Protein AF-0000000068498333 (afdb_homodimer)

Secondary structure (DSSP, 8-state):
--THHHHHHHHHHHHHHHHHHHHHHTTSS-HHHHHHHHHHIIIIIHHHHHHHHT-S---THHHHHHHHHHHHHHHHHHHHHHHHHHHHHHH----HHHHHHHHHHHH-B-IIIIIHHHHHHHH-THHHHHHHHHTHHHHHHIIIIIHHHHTTTS-PPPP-GGGG--HHHHHHHHHHHHHHHTPPPPHHHHHHHHHHHHTHHHHHHHHHHHHHHHS--GGGGG-HHHHHHHHIIIIIHHHHHHHHHHTT---HHHHHHHHHHHTS-B-TTHHHHHHHTT--HHHHHHHHHHHHHHHHHHHHHHHHHHH-/--THHHHHHHHHHHHHHHHHHHHHHTTSS-HHHHHHHHHHIIIIIHHHHHHHHT-S---THHHHHHHHHHHHHHHHHHHHHHHHHHHHHHH----HHHHHHHHHHHH-B-IIIIIHHHHHHHH-THHHHHHHHHTHHHHHHIIIIIHHHHTTTS--PPP-GGGG--HHHHHHHHHHHHHHHTPPPPHHHHHHHHHHHHTHHHHHHHHHHHHHHHS--GGGGG-HHHHHHHHIIIIIHHHHHHHHHHTT---HHHHHHHHHHHTS-B-TTHHHHHHHTT--HHHHHHHHHHHHHHHHHHHHHHHHHHH-

Structure (mmCIF, N/CA/C/O backbone):
data_AF-0000000068498333-model_v1
#
loop_
_entity.id
_entity.type
_entity.pdbx_description
1 polymer 'Malate transporter'
#
loop_
_atom_site.group_PDB
_atom_site.id
_atom_site.type_symbol
_atom_site.label_atom_id
_atom_site.label_alt_id
_atom_site.label_comp_id
_atom_site.label_asym_id
_atom_site.label_entity_id
_atom_site.label_seq_id
_atom_site.pdbx_PDB_ins_code
_atom_site.Cartn_x
_atom_site.Cartn_y
_atom_site.Cartn_z
_atom_site.occupancy
_atom_site.B_iso_or_equiv
_atom_site.auth_seq_id
_atom_site.auth_comp_id
_atom_site.auth_asym_id
_atom_site.auth_atom_id
_atom_site.pdbx_PDB_model_num
ATOM 1 N N . MET A 1 1 ? -21.562 -17.531 -4.848 1 48.62 1 MET A N 1
ATOM 2 C CA . MET A 1 1 ? -20.391 -16.891 -5.461 1 48.62 1 MET A CA 1
ATOM 3 C C . MET A 1 1 ? -20.734 -16.344 -6.844 1 48.62 1 MET A C 1
ATOM 5 O O . MET A 1 1 ? -21.281 -17.062 -7.684 1 48.62 1 MET A O 1
ATOM 9 N N . ASN A 1 2 ? -21.172 -15.141 -6.957 1 55.28 2 ASN A N 1
ATOM 10 C CA . ASN A 1 2 ? -21.531 -14.578 -8.25 1 55.28 2 ASN A CA 1
ATOM 11 C C . ASN A 1 2 ? -20.312 -14.43 -9.164 1 55.28 2 ASN A C 1
ATOM 13 O O . ASN A 1 2 ? -19.5 -13.531 -8.977 1 55.28 2 ASN A O 1
ATOM 17 N N . PHE A 1 3 ? -20.078 -15.5 -9.961 1 58.09 3 PHE A N 1
ATOM 18 C CA . PHE A 1 3 ? -18.938 -15.656 -10.859 1 58.09 3 PHE A CA 1
ATOM 19 C C . PHE A 1 3 ? -18.922 -14.539 -11.898 1 58.09 3 PHE A C 1
ATOM 21 O O . PHE A 1 3 ? -17.875 -14.242 -12.469 1 58.09 3 PHE A O 1
ATOM 28 N N . SER A 1 4 ? -20.109 -13.859 -12.148 1 60.59 4 SER A N 1
ATOM 29 C CA . SER A 1 4 ? -20.062 -12.672 -12.992 1 60.59 4 SER A CA 1
ATOM 30 C C . SER A 1 4 ? -19.141 -11.609 -12.414 1 60.59 4 SER A C 1
ATOM 32 O O . SER A 1 4 ? -18.547 -10.828 -13.156 1 60.59 4 SER A O 1
ATOM 34 N N . ASN A 1 5 ? -18.859 -11.789 -11.203 1 77.44 5 ASN A N 1
ATOM 35 C CA . ASN A 1 5 ? -18.078 -10.781 -10.5 1 77.44 5 ASN A CA 1
ATOM 36 C C . ASN A 1 5 ? -16.578 -11.094 -10.555 1 77.44 5 ASN A C 1
ATOM 38 O O . ASN A 1 5 ? -15.75 -10.234 -10.25 1 77.44 5 ASN A O 1
ATOM 42 N N . ILE A 1 6 ? -16.391 -12.359 -11.164 1 77.62 6 ILE A N 1
ATOM 43 C CA . ILE A 1 6 ? -15 -12.766 -11.211 1 77.62 6 ILE A CA 1
ATOM 44 C C . ILE A 1 6 ? -14.273 -11.992 -12.305 1 77.62 6 ILE A C 1
ATOM 46 O O . ILE A 1 6 ? -13.133 -11.562 -12.125 1 77.62 6 ILE A O 1
ATOM 50 N N . PHE A 1 7 ? -15 -11.758 -13.359 1 81.19 7 PHE A N 1
ATOM 51 C CA . PHE A 1 7 ? -14.406 -11.031 -14.477 1 81.19 7 PHE A CA 1
ATOM 52 C C . PHE A 1 7 ? -14.055 -9.602 -14.062 1 81.19 7 PHE A C 1
ATOM 54 O O . PHE A 1 7 ? -12.961 -9.125 -14.367 1 81.19 7 PHE A O 1
ATOM 61 N N . ILE A 1 8 ? -14.922 -9.086 -13.391 1 85.06 8 ILE A N 1
ATOM 62 C CA . ILE A 1 8 ? -14.703 -7.703 -12.969 1 85.06 8 ILE A CA 1
ATOM 63 C C . ILE A 1 8 ? -13.547 -7.641 -11.977 1 85.06 8 ILE A C 1
ATOM 65 O O . ILE A 1 8 ? -12.68 -6.77 -12.078 1 85.06 8 ILE A O 1
ATOM 69 N N . GLN A 1 9 ? -13.477 -8.625 -11.078 1 87.38 9 GLN A N 1
ATOM 70 C CA . GLN A 1 9 ? -12.438 -8.633 -10.055 1 87.38 9 GLN A CA 1
ATOM 71 C C . GLN A 1 9 ? -11.055 -8.828 -10.672 1 87.38 9 GLN A C 1
ATOM 73 O O . GLN A 1 9 ? -10.094 -8.164 -10.281 1 87.38 9 GLN A O 1
ATOM 78 N N . VAL A 1 10 ? -11.023 -9.68 -11.617 1 85.75 10 VAL A N 1
ATOM 79 C CA . VAL A 1 10 ? -9.75 -9.922 -12.281 1 85.75 10 VAL A CA 1
ATOM 80 C C . VAL A 1 10 ? -9.359 -8.711 -13.133 1 85.75 10 VAL A C 1
ATOM 82 O O . VAL A 1 10 ? -8.195 -8.328 -13.172 1 85.75 10 VAL A O 1
ATOM 85 N N . ALA A 1 11 ? -10.328 -8.141 -13.766 1 87.62 11 ALA A N 1
ATOM 86 C CA . ALA A 1 11 ? -10.078 -6.93 -14.547 1 87.62 11 ALA A CA 1
ATOM 87 C C . ALA A 1 11 ? -9.516 -5.812 -13.664 1 87.62 11 ALA A C 1
ATOM 89 O O . ALA A 1 11 ? -8.609 -5.086 -14.078 1 87.62 11 ALA A O 1
ATOM 90 N N . VAL A 1 12 ? -10.062 -5.734 -12.516 1 93 12 VAL A N 1
ATOM 91 C CA . VAL A 1 12 ? -9.625 -4.738 -11.539 1 93 12 VAL A CA 1
ATOM 92 C C . VAL A 1 12 ? -8.141 -4.93 -11.234 1 93 12 VAL A C 1
ATOM 94 O O . VAL A 1 12 ? -7.367 -3.973 -11.258 1 93 12 VAL A O 1
ATOM 97 N N . LEU A 1 13 ? -7.738 -6.133 -11.016 1 93.31 13 LEU A N 1
ATOM 98 C CA . LEU A 1 13 ? -6.348 -6.434 -10.688 1 93.31 13 LEU A CA 1
ATOM 99 C C . LEU A 1 13 ? -5.434 -6.117 -11.867 1 93.31 13 LEU A C 1
ATOM 101 O O . LEU A 1 13 ? -4.332 -5.59 -11.68 1 93.31 13 LEU A O 1
ATOM 105 N N . PHE A 1 14 ? -5.926 -6.352 -13.023 1 91.94 14 PHE A N 1
ATOM 106 C CA . PHE A 1 14 ? -5.105 -6.125 -14.203 1 91.94 14 PHE A CA 1
ATOM 107 C C . PHE A 1 14 ? -4.961 -4.633 -14.484 1 91.94 14 PHE A C 1
ATOM 109 O O . PHE A 1 14 ? -3.922 -4.184 -14.977 1 91.94 14 PHE A O 1
ATOM 116 N N . ILE A 1 15 ? -5.957 -3.879 -14.195 1 95.19 15 ILE A N 1
ATOM 117 C CA . ILE A 1 15 ? -5.852 -2.428 -14.305 1 95.19 15 ILE A CA 1
ATOM 118 C C . ILE A 1 15 ? -4.746 -1.921 -13.375 1 95.19 15 ILE A C 1
ATOM 120 O O . ILE A 1 15 ? -3.967 -1.043 -13.75 1 95.19 15 ILE A O 1
ATOM 124 N N . ILE A 1 16 ? -4.637 -2.502 -12.211 1 96.75 16 ILE A N 1
ATOM 125 C CA . ILE A 1 16 ? -3.605 -2.086 -11.266 1 96.75 16 ILE A CA 1
ATOM 126 C C . ILE A 1 16 ? -2.23 -2.504 -11.781 1 96.75 16 ILE A C 1
ATOM 128 O O . ILE A 1 16 ? -1.245 -1.786 -11.594 1 96.75 16 ILE A O 1
ATOM 132 N N . ILE A 1 17 ? -2.152 -3.668 -12.477 1 93.62 17 ILE A N 1
ATOM 133 C CA . ILE A 1 17 ? -0.904 -4.07 -13.117 1 93.62 17 ILE A CA 1
ATOM 134 C C . ILE A 1 17 ? -0.496 -3.025 -14.156 1 93.62 17 ILE A C 1
ATOM 136 O O . ILE A 1 17 ? 0.675 -2.646 -14.234 1 93.62 17 ILE A O 1
ATOM 140 N N . LEU A 1 18 ? -1.463 -2.537 -14.906 1 94.81 18 LEU A N 1
ATOM 141 C CA . LEU A 1 18 ? -1.199 -1.503 -15.898 1 94.81 18 LEU A CA 1
ATOM 142 C C . LEU A 1 18 ? -0.689 -0.228 -15.234 1 94.81 18 LEU A C 1
ATOM 144 O O . LEU A 1 18 ? 0.218 0.427 -15.75 1 94.81 18 LEU A O 1
ATOM 148 N N . VAL A 1 19 ? -1.28 0.13 -14.117 1 97.19 19 VAL A N 1
ATOM 149 C CA . VAL A 1 19 ? -0.799 1.281 -13.359 1 97.19 19 VAL A CA 1
ATOM 150 C C . VAL A 1 19 ? 0.661 1.068 -12.969 1 97.19 19 VAL A C 1
ATOM 152 O O . VAL A 1 19 ? 1.488 1.972 -13.117 1 97.19 19 VAL A O 1
ATOM 155 N N . GLY A 1 20 ? 0.947 -0.152 -12.477 1 96.31 20 GLY A N 1
ATOM 156 C CA . GLY A 1 20 ? 2.324 -0.472 -12.141 1 96.31 20 GLY A CA 1
ATOM 157 C C . GLY A 1 20 ? 3.27 -0.357 -13.32 1 96.31 20 GLY A C 1
ATOM 158 O O . GLY A 1 20 ? 4.395 0.126 -13.18 1 96.31 20 GLY A O 1
ATOM 159 N N . TYR A 1 21 ? 2.775 -0.796 -14.469 1 93.38 21 TYR A N 1
ATOM 160 C CA . TYR A 1 21 ? 3.547 -0.708 -15.703 1 93.38 21 TYR A CA 1
ATOM 161 C C . TYR A 1 21 ? 3.902 0.738 -16.016 1 93.38 21 TYR A C 1
ATOM 163 O O . TYR A 1 21 ? 5.066 1.056 -16.281 1 93.38 21 TYR A O 1
ATOM 171 N N . PHE A 1 22 ? 2.984 1.624 -15.898 1 96.62 22 PHE A N 1
ATOM 172 C CA . PHE A 1 22 ? 3.199 3.021 -16.25 1 96.62 22 PHE A CA 1
ATOM 173 C C . PHE A 1 22 ? 4 3.736 -15.164 1 96.62 22 PHE A C 1
ATOM 175 O O . PHE A 1 22 ? 4.785 4.637 -15.461 1 96.62 22 PHE A O 1
ATOM 182 N N . VAL A 1 23 ? 3.787 3.377 -13.945 1 97.12 23 VAL A N 1
ATOM 183 C CA . VAL A 1 23 ? 4.578 3.916 -12.844 1 97.12 23 VAL A CA 1
ATOM 184 C C . VAL A 1 23 ? 6.059 3.652 -13.094 1 97.12 23 VAL A C 1
ATOM 186 O O . VAL A 1 23 ? 6.902 4.512 -12.828 1 97.12 23 VAL A O 1
ATOM 189 N N . ARG A 1 24 ? 6.332 2.473 -13.562 1 94.88 24 ARG A N 1
ATOM 190 C CA . ARG A 1 24 ? 7.711 2.121 -13.898 1 94.88 24 ARG A CA 1
ATOM 191 C C . ARG A 1 24 ? 8.195 2.898 -15.117 1 94.88 24 ARG A C 1
ATOM 193 O O . ARG A 1 24 ? 9.305 3.422 -15.125 1 94.88 24 ARG A O 1
ATOM 200 N N . LYS A 1 25 ? 7.414 3.012 -16.141 1 94.56 25 LYS A N 1
ATOM 201 C CA . LYS A 1 25 ? 7.773 3.689 -17.391 1 94.56 25 LYS A CA 1
ATOM 202 C C . LYS A 1 25 ? 8.031 5.176 -17.141 1 94.56 25 LYS A C 1
ATOM 204 O O . LYS A 1 25 ? 8.891 5.77 -17.797 1 94.56 25 LYS A O 1
ATOM 209 N N . PHE A 1 26 ? 7.332 5.734 -16.188 1 95.75 26 PHE A N 1
ATOM 210 C CA . PHE A 1 26 ? 7.484 7.152 -15.875 1 95.75 26 PHE A CA 1
ATOM 211 C C . PHE A 1 26 ? 8.555 7.355 -14.812 1 95.75 26 PHE A C 1
ATOM 213 O O . PHE A 1 26 ? 8.711 8.461 -14.281 1 95.75 26 PHE A O 1
ATOM 220 N N . ASN A 1 27 ? 9.195 6.328 -14.391 1 95.06 27 ASN A N 1
ATOM 221 C CA . ASN A 1 27 ? 10.344 6.324 -13.492 1 95.06 27 ASN A CA 1
ATOM 222 C C . ASN A 1 27 ? 9.945 6.703 -12.07 1 95.06 27 ASN A C 1
ATOM 224 O O . ASN A 1 27 ? 10.75 7.273 -11.328 1 95.06 27 ASN A O 1
ATOM 228 N N . LEU A 1 28 ? 8.758 6.492 -11.773 1 95.56 28 LEU A N 1
ATOM 229 C CA . LEU A 1 28 ? 8.328 6.633 -10.383 1 95.56 28 LEU A CA 1
ATOM 230 C C . LEU A 1 28 ? 8.828 5.473 -9.539 1 95.56 28 LEU A C 1
ATOM 232 O O . LEU A 1 28 ? 9.008 5.613 -8.328 1 95.56 28 LEU A O 1
ATOM 236 N N . LEU A 1 29 ? 8.992 4.355 -10.133 1 95.69 29 LEU A N 1
ATOM 237 C CA . LEU A 1 29 ? 9.695 3.207 -9.578 1 95.69 29 LEU A CA 1
ATOM 238 C C . LEU A 1 29 ? 10.859 2.795 -10.469 1 95.69 29 LEU A C 1
ATOM 240 O O . LEU A 1 29 ? 10.797 2.949 -11.688 1 95.69 29 LEU A O 1
ATOM 244 N N . ASP A 1 30 ? 11.898 2.365 -9.875 1 95.88 30 ASP A N 1
ATOM 245 C CA . ASP A 1 30 ? 13.016 1.793 -10.617 1 95.88 30 ASP A CA 1
ATOM 246 C C . ASP A 1 30 ? 13.305 0.361 -10.172 1 95.88 30 ASP A C 1
ATOM 248 O O . ASP A 1 30 ? 12.531 -0.219 -9.406 1 95.88 30 ASP A O 1
ATOM 252 N N . ASP A 1 31 ? 14.352 -0.228 -10.742 1 92.56 31 ASP A N 1
ATOM 253 C CA . ASP A 1 31 ? 14.672 -1.623 -10.453 1 92.56 31 ASP A CA 1
ATOM 254 C C . ASP A 1 31 ? 14.961 -1.826 -8.969 1 92.56 31 ASP A C 1
ATOM 256 O O . ASP A 1 31 ? 14.492 -2.795 -8.367 1 92.56 31 ASP A O 1
ATOM 260 N N . HIS A 1 32 ? 15.695 -0.919 -8.484 1 95.12 32 HIS A N 1
ATOM 261 C CA . HIS A 1 32 ? 16.078 -1.002 -7.078 1 95.12 32 HIS A CA 1
ATOM 262 C C . HIS A 1 32 ? 14.859 -0.918 -6.168 1 95.12 32 HIS A C 1
ATOM 264 O O . HIS A 1 32 ? 14.695 -1.744 -5.266 1 95.12 32 HIS A O 1
ATOM 270 N N . CYS A 1 33 ? 13.992 -0.015 -6.426 1 95.94 33 CYS A N 1
ATOM 271 C CA . CYS A 1 33 ? 12.797 0.178 -5.613 1 95.94 33 CYS A CA 1
ATOM 272 C C . CYS A 1 33 ? 11.828 -0.986 -5.777 1 95.94 33 CYS A C 1
ATOM 274 O O . CYS A 1 33 ? 11.188 -1.413 -4.816 1 95.94 33 CYS A O 1
ATOM 276 N N . THR A 1 34 ? 11.734 -1.404 -7.012 1 94.5 34 THR A N 1
ATOM 277 C CA . THR A 1 34 ? 10.867 -2.547 -7.262 1 94.5 34 THR A CA 1
ATOM 278 C C . THR A 1 34 ? 11.336 -3.768 -6.473 1 94.5 34 THR A C 1
ATOM 280 O O . THR A 1 34 ? 10.516 -4.48 -5.883 1 94.5 34 THR A O 1
ATOM 283 N N . SER A 1 35 ? 12.594 -3.977 -6.441 1 93.31 35 SER A N 1
ATOM 284 C CA . SER A 1 35 ? 13.164 -5.102 -5.707 1 93.31 35 SER A CA 1
ATOM 285 C C . SER A 1 35 ? 12.93 -4.965 -4.207 1 93.31 35 SER A C 1
ATOM 287 O O . SER A 1 35 ? 12.539 -5.926 -3.545 1 93.31 35 SER A O 1
ATOM 289 N N . LYS A 1 36 ? 13.125 -3.814 -3.688 1 95.69 36 LYS A N 1
ATOM 290 C CA . LYS A 1 36 ? 12.93 -3.582 -2.258 1 95.69 36 LYS A CA 1
ATOM 291 C C . LYS A 1 36 ? 11.461 -3.707 -1.877 1 95.69 36 LYS A C 1
ATOM 293 O O . LYS A 1 36 ? 11.133 -4.242 -0.817 1 95.69 36 LYS A O 1
ATOM 298 N N . LEU A 1 37 ? 10.633 -3.207 -2.744 1 96.38 37 LEU A N 1
ATOM 299 C CA . LEU A 1 37 ? 9.195 -3.309 -2.506 1 96.38 37 LEU A CA 1
ATOM 300 C C . LEU A 1 37 ? 8.75 -4.766 -2.52 1 96.38 37 LEU A C 1
ATOM 302 O O . LEU A 1 37 ? 7.867 -5.152 -1.747 1 96.38 37 LEU A O 1
ATOM 306 N N . SER A 1 38 ? 9.297 -5.535 -3.43 1 94.69 38 SER A N 1
ATOM 307 C CA . SER A 1 38 ? 9.008 -6.965 -3.482 1 94.69 38 SER A CA 1
ATOM 308 C C . SER A 1 38 ? 9.406 -7.66 -2.186 1 94.69 38 SER A C 1
ATOM 310 O O . SER A 1 38 ? 8.625 -8.438 -1.626 1 94.69 38 SER A O 1
ATOM 312 N N . THR A 1 39 ? 10.57 -7.324 -1.737 1 95.25 39 THR A N 1
ATOM 313 C CA . THR A 1 39 ? 11.062 -7.906 -0.494 1 95.25 39 THR A CA 1
ATOM 314 C C . THR A 1 39 ? 10.18 -7.492 0.682 1 95.25 39 THR A C 1
ATOM 316 O O . THR A 1 39 ? 9.836 -8.32 1.527 1 95.25 39 THR A O 1
ATOM 319 N N . LEU A 1 40 ? 9.828 -6.262 0.704 1 97.12 40 LEU A N 1
ATOM 320 C CA . LEU A 1 40 ? 8.969 -5.746 1.767 1 97.12 40 LEU A CA 1
ATOM 321 C C . LEU A 1 40 ? 7.609 -6.434 1.751 1 97.12 40 LEU A C 1
ATOM 323 O O . LEU A 1 40 ? 7.078 -6.789 2.805 1 97.12 40 LEU A O 1
ATOM 327 N N . THR A 1 41 ? 7.051 -6.605 0.591 1 97.31 41 THR A N 1
ATOM 328 C CA . THR A 1 41 ? 5.758 -7.266 0.438 1 97.31 41 THR A CA 1
ATOM 329 C C . THR A 1 41 ? 5.816 -8.703 0.949 1 97.31 41 THR A C 1
ATOM 331 O O . THR A 1 41 ? 4.941 -9.141 1.695 1 97.31 41 THR A O 1
ATOM 334 N N . MET A 1 42 ? 6.902 -9.398 0.676 1 94.69 42 MET A N 1
ATOM 335 C CA . MET A 1 42 ? 7.027 -10.812 1.014 1 94.69 42 MET A CA 1
ATOM 336 C C . MET A 1 42 ? 7.387 -10.992 2.484 1 94.69 42 MET A C 1
ATOM 338 O O . MET A 1 42 ? 7.117 -12.039 3.07 1 94.69 42 MET A O 1
ATOM 342 N N . THR A 1 43 ? 7.961 -9.945 3.092 1 96.5 43 THR A N 1
ATOM 343 C CA . THR A 1 43 ? 8.484 -10.133 4.441 1 96.5 43 THR A CA 1
ATOM 344 C C . THR A 1 43 ? 7.578 -9.461 5.469 1 96.5 43 THR A C 1
ATOM 346 O O . THR A 1 43 ? 7.586 -9.828 6.645 1 96.5 43 THR A O 1
ATOM 349 N N . VAL A 1 44 ? 6.77 -8.516 5.004 1 97.94 44 VAL A N 1
ATOM 350 C CA . VAL A 1 44 ? 5.977 -7.777 5.98 1 97.94 44 VAL A CA 1
ATOM 351 C C . VAL A 1 44 ? 4.5 -7.848 5.605 1 97.94 44 VAL A C 1
ATOM 353 O O . VAL A 1 44 ? 3.67 -8.297 6.402 1 97.94 44 VAL A O 1
ATOM 356 N N . PHE A 1 45 ? 4.145 -7.449 4.363 1 98.25 45 PHE A N 1
ATOM 357 C CA . PHE A 1 45 ? 2.744 -7.273 3.996 1 98.25 45 PHE A CA 1
ATOM 358 C C . PHE A 1 45 ? 2.041 -8.625 3.889 1 98.25 45 PHE A C 1
ATOM 360 O O . PHE A 1 45 ? 0.996 -8.836 4.508 1 98.25 45 PHE A O 1
ATOM 367 N N . LEU A 1 46 ? 2.619 -9.531 3.172 1 97.38 46 LEU A N 1
ATOM 368 C CA . LEU A 1 46 ? 2 -10.836 2.963 1 97.38 46 LEU A CA 1
ATOM 369 C C . LEU A 1 46 ? 1.885 -11.602 4.277 1 97.38 46 LEU A C 1
ATOM 371 O O . LEU A 1 46 ? 0.82 -12.133 4.602 1 97.38 46 LEU A O 1
ATOM 375 N N . PRO A 1 47 ? 2.951 -11.664 5.062 1 97.56 47 PRO A N 1
ATOM 376 C CA . PRO A 1 47 ? 2.814 -12.305 6.371 1 97.56 47 PRO A CA 1
ATOM 377 C C . PRO A 1 47 ? 1.713 -11.688 7.227 1 97.56 47 PRO A C 1
ATOM 379 O O . PRO A 1 47 ? 0.973 -12.406 7.902 1 97.56 47 PRO A O 1
ATOM 382 N N . SER A 1 48 ? 1.615 -10.359 7.199 1 98.19 48 SER A N 1
ATOM 383 C CA . SER A 1 48 ? 0.556 -9.68 7.938 1 98.19 48 SER A CA 1
ATOM 384 C C . SER A 1 48 ? -0.823 -10.102 7.445 1 98.19 48 SER A C 1
ATOM 386 O O . SER A 1 48 ? -1.736 -10.32 8.242 1 98.19 48 SER A O 1
ATOM 388 N N . MET A 1 49 ? -0.976 -10.227 6.156 1 97.56 49 MET A N 1
ATOM 389 C CA . MET A 1 49 ? -2.232 -10.664 5.559 1 97.56 49 MET A CA 1
ATOM 390 C C . MET A 1 49 ? -2.592 -12.07 6.027 1 97.56 49 MET A C 1
ATOM 392 O O . MET A 1 49 ? -3.738 -12.336 6.398 1 97.56 49 MET A O 1
ATOM 396 N N . ILE A 1 50 ? -1.598 -12.938 6.027 1 96.94 50 ILE A N 1
ATOM 397 C CA . ILE A 1 50 ? -1.803 -14.336 6.391 1 96.94 50 ILE A CA 1
ATOM 398 C C . ILE A 1 50 ? -2.227 -14.43 7.855 1 96.94 50 ILE A C 1
ATOM 400 O O . ILE A 1 50 ? -3.248 -15.039 8.172 1 96.94 50 ILE A O 1
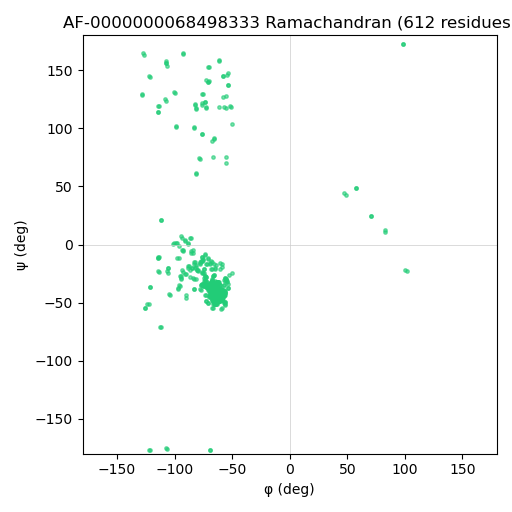ATOM 404 N N . ILE A 1 51 ? -1.501 -13.75 8.734 1 97.38 51 ILE A N 1
ATOM 405 C CA . ILE A 1 51 ? -1.793 -13.828 10.164 1 97.38 51 ILE A CA 1
ATOM 406 C C . ILE A 1 51 ? -3.176 -13.242 10.438 1 97.38 51 ILE A C 1
ATOM 408 O O . ILE A 1 51 ? -3.975 -13.828 11.172 1 97.38 51 ILE A O 1
ATOM 412 N N . SER A 1 52 ? -3.463 -12.117 9.844 1 96.44 52 SER A N 1
ATOM 413 C CA . SER A 1 52 ? -4.75 -11.477 10.078 1 96.44 52 SER A CA 1
ATOM 414 C C . SER A 1 52 ? -5.902 -12.336 9.562 1 96.44 52 SER A C 1
ATOM 416 O O . SER A 1 52 ? -6.98 -12.359 10.156 1 96.44 52 SER A O 1
ATOM 418 N N . SER A 1 53 ? -5.734 -13.047 8.469 1 95.12 53 SER A N 1
ATOM 419 C CA . SER A 1 53 ? -6.781 -13.875 7.879 1 95.12 53 SER A CA 1
ATOM 420 C C . SER A 1 53 ? -7.09 -15.086 8.758 1 95.12 53 SER A C 1
ATOM 422 O O . SER A 1 53 ? -8.125 -15.734 8.586 1 95.12 53 SER A O 1
ATOM 424 N N . MET A 1 54 ? -6.199 -15.398 9.672 1 94.56 54 MET A N 1
ATOM 425 C CA . MET A 1 54 ? -6.355 -16.594 10.492 1 94.56 54 MET A CA 1
ATOM 426 C C . MET A 1 54 ? -6.957 -16.25 11.852 1 94.56 54 MET A C 1
ATOM 428 O O . MET A 1 54 ? -7.074 -17.125 12.719 1 94.56 54 MET A O 1
ATOM 432 N N . GLN A 1 55 ? -7.262 -14.891 12.016 1 94.25 55 GLN A N 1
ATOM 433 C CA . GLN A 1 55 ? -7.949 -14.438 13.219 1 94.25 55 GLN A CA 1
ATOM 434 C C . GLN A 1 55 ? -9.453 -14.672 13.117 1 94.25 55 GLN A C 1
ATOM 436 O O . GLN A 1 55 ? -10.234 -13.711 13.117 1 94.25 55 GLN A O 1
ATOM 441 N N . ILE A 1 56 ? -9.891 -15.898 12.969 1 91.25 56 ILE A N 1
ATOM 442 C CA . ILE A 1 56 ? -11.281 -16.297 12.867 1 91.25 56 ILE A CA 1
ATOM 443 C C . ILE A 1 56 ? -11.586 -17.375 13.906 1 91.25 56 ILE A C 1
ATOM 445 O O . ILE A 1 56 ? -10.672 -17.938 14.508 1 91.25 56 ILE A O 1
ATOM 449 N N . ASN A 1 57 ? -12.859 -17.594 14.164 1 89.5 57 ASN A N 1
ATOM 450 C CA . ASN A 1 57 ? -13.258 -18.594 15.156 1 89.5 57 ASN A CA 1
ATOM 451 C C . ASN A 1 57 ? -12.992 -20.016 14.672 1 89.5 57 ASN A C 1
ATOM 453 O O . ASN A 1 57 ? -13.203 -20.312 13.492 1 89.5 57 ASN A O 1
ATOM 457 N N . PHE A 1 58 ? -12.555 -20.812 15.594 1 86.88 58 PHE A N 1
ATOM 458 C CA . PHE A 1 58 ? -12.266 -22.203 15.289 1 86.88 58 PHE A CA 1
ATOM 459 C C . PHE A 1 58 ? -13.555 -23 15.148 1 86.88 58 PHE A C 1
ATOM 461 O O . PHE A 1 58 ? -14.492 -22.828 15.93 1 86.88 58 PHE A O 1
ATOM 468 N N . ASP A 1 59 ? -13.586 -23.672 14.094 1 86.25 59 ASP A N 1
ATOM 469 C CA . ASP A 1 59 ? -14.648 -24.641 13.828 1 86.25 59 ASP A CA 1
ATOM 470 C C . ASP A 1 59 ? -14.07 -26 13.445 1 86.25 59 ASP A C 1
ATOM 472 O O . ASP A 1 59 ? -13.188 -26.078 12.586 1 86.25 59 ASP A O 1
ATOM 476 N N . SER A 1 60 ? -14.547 -27.047 14.125 1 85.31 60 SER A N 1
ATOM 477 C CA . SER A 1 60 ? -14.031 -28.391 13.922 1 85.31 60 SER A CA 1
ATOM 478 C C . SER A 1 60 ? -14.125 -28.812 12.461 1 85.31 60 SER A C 1
ATOM 480 O O . SER A 1 60 ? -13.312 -29.594 11.977 1 85.31 60 SER A O 1
ATOM 482 N N . LYS A 1 61 ? -15.078 -28.297 11.758 1 86.94 61 LYS A N 1
ATOM 483 C CA . LYS A 1 61 ? -15.242 -28.609 10.344 1 86.94 61 LYS A CA 1
ATOM 484 C C . LYS A 1 61 ? -14.062 -28.078 9.531 1 86.94 61 LYS A C 1
ATOM 486 O O . LYS A 1 61 ? -13.805 -28.562 8.422 1 86.94 61 LYS A O 1
ATOM 491 N N . MET A 1 62 ? -13.359 -27.188 10.148 1 88.88 62 MET A N 1
ATOM 492 C CA . MET A 1 62 ? -12.234 -26.562 9.453 1 88.88 62 MET A CA 1
ATOM 493 C C . MET A 1 62 ? -11.047 -27.516 9.391 1 88.88 62 MET A C 1
ATOM 495 O O . MET A 1 62 ? -10.219 -27.422 8.477 1 88.88 62 MET A O 1
ATOM 499 N N . ILE A 1 63 ? -10.984 -28.438 10.297 1 88.62 63 ILE A N 1
ATOM 500 C CA . ILE A 1 63 ? -9.875 -29.391 10.32 1 88.62 63 ILE A CA 1
ATOM 501 C C . ILE A 1 63 ? -9.922 -30.266 9.07 1 88.62 63 ILE A C 1
ATOM 503 O O . ILE A 1 63 ? -8.906 -30.484 8.414 1 88.62 63 ILE A O 1
ATOM 507 N N . GLN A 1 64 ? -11.078 -30.719 8.758 1 89.94 64 GLN A N 1
ATOM 508 C CA . GLN A 1 64 ? -11.25 -31.531 7.555 1 89.94 64 GLN A CA 1
ATOM 509 C C . GLN A 1 64 ? -10.891 -30.734 6.301 1 89.94 64 GLN A C 1
ATOM 511 O O . GLN A 1 64 ? -10.289 -31.281 5.371 1 89.94 64 GLN A O 1
ATOM 516 N N . LYS A 1 65 ? -11.25 -29.531 6.297 1 91.06 65 LYS A N 1
ATOM 517 C CA . LYS A 1 65 ? -10.945 -28.672 5.152 1 91.06 65 LYS A CA 1
ATOM 518 C C . LYS A 1 65 ? -9.445 -28.453 5.016 1 91.06 65 LYS A C 1
ATOM 520 O O . LYS A 1 65 ? -8.906 -28.469 3.906 1 91.06 65 LYS A O 1
ATOM 525 N N . ILE A 1 66 ? -8.812 -28.344 6.133 1 91.19 66 ILE A N 1
ATOM 526 C CA . ILE A 1 66 ? -7.371 -28.109 6.164 1 91.19 66 ILE A CA 1
ATOM 527 C C . ILE A 1 66 ? -6.637 -29.328 5.625 1 91.19 66 ILE A C 1
ATOM 529 O O . ILE A 1 66 ? -5.758 -29.203 4.77 1 91.19 66 ILE A O 1
ATOM 533 N N . LEU A 1 67 ? -7.043 -30.453 6.078 1 90.81 67 LEU A N 1
ATOM 534 C CA . LEU A 1 67 ? -6.418 -31.688 5.637 1 90.81 67 LEU A CA 1
ATOM 535 C C . LEU A 1 67 ? -6.676 -31.922 4.152 1 90.81 67 LEU A C 1
ATOM 537 O O . LEU A 1 67 ? -5.777 -32.344 3.422 1 90.81 67 LEU A O 1
ATOM 541 N N . LEU A 1 68 ? -7.867 -31.625 3.768 1 92 68 LEU A N 1
ATOM 542 C CA . LEU A 1 68 ? -8.227 -31.766 2.361 1 92 68 LEU A CA 1
ATOM 543 C C . LEU A 1 68 ? -7.387 -30.844 1.488 1 92 68 LEU A C 1
ATOM 545 O O . LEU A 1 68 ? -6.949 -31.234 0.405 1 92 68 LEU A O 1
ATOM 549 N N . LEU A 1 69 ? -7.168 -29.688 1.967 1 93.12 69 LEU A N 1
ATOM 550 C CA . LEU A 1 69 ? -6.406 -28.719 1.2 1 93.12 69 LEU A CA 1
ATOM 551 C C . LEU A 1 69 ? -4.941 -29.125 1.095 1 93.12 69 LEU A C 1
ATOM 553 O O . LEU A 1 69 ? -4.316 -28.953 0.043 1 93.12 69 LEU A O 1
ATOM 557 N N . LEU A 1 70 ? -4.418 -29.641 2.152 1 93.38 70 LEU A N 1
ATOM 558 C CA . LEU A 1 70 ? -3.043 -30.125 2.115 1 93.38 70 LEU A CA 1
ATOM 559 C C . LEU A 1 70 ? -2.896 -31.266 1.121 1 93.38 70 LEU A C 1
ATOM 561 O O . LEU A 1 70 ? -1.94 -31.312 0.345 1 93.38 70 LEU A O 1
ATOM 565 N N . PHE A 1 71 ? -3.854 -32.094 1.155 1 93.12 71 PHE A N 1
ATOM 566 C CA . PHE A 1 71 ? -3.854 -33.219 0.238 1 93.12 71 PHE A CA 1
ATOM 567 C C . PHE A 1 71 ? -3.98 -32.75 -1.206 1 93.12 71 PHE A C 1
ATOM 569 O O . PHE A 1 71 ? -3.271 -33.219 -2.088 1 93.12 71 PHE A O 1
ATOM 576 N N . THR A 1 72 ? -4.855 -31.828 -1.441 1 94.56 72 THR A N 1
ATOM 577 C CA . THR A 1 72 ? -5.062 -31.312 -2.789 1 94.56 72 THR A CA 1
ATOM 578 C C . THR A 1 72 ? -3.826 -30.562 -3.277 1 94.56 72 THR A C 1
ATOM 580 O O . THR A 1 72 ? -3.52 -30.578 -4.473 1 94.56 72 THR A O 1
ATOM 583 N N . SER A 1 73 ? -3.178 -29.875 -2.371 1 96.12 73 SER A N 1
ATOM 584 C CA . SER A 1 73 ? -1.933 -29.203 -2.725 1 96.12 73 SER A CA 1
ATOM 585 C C . SER A 1 73 ? -0.887 -30.203 -3.221 1 96.12 73 SER A C 1
ATOM 587 O O . SER A 1 73 ? -0.231 -29.953 -4.238 1 96.12 73 SER A O 1
ATOM 589 N N . LEU A 1 74 ? -0.778 -31.328 -2.572 1 95.44 74 LEU A N 1
ATOM 590 C CA . LEU A 1 74 ? 0.164 -32.375 -2.971 1 95.44 74 LEU A CA 1
ATOM 591 C C . LEU A 1 74 ? -0.202 -32.938 -4.336 1 95.44 74 LEU A C 1
ATOM 593 O O . LEU A 1 74 ? 0.675 -33.156 -5.172 1 95.44 74 LEU A O 1
ATOM 597 N N . ILE A 1 75 ? -1.432 -33.094 -4.523 1 94.69 75 ILE A N 1
ATOM 598 C CA . ILE A 1 75 ? -1.899 -33.625 -5.805 1 94.69 75 ILE A CA 1
ATOM 599 C C . ILE A 1 75 ? -1.546 -32.656 -6.922 1 94.69 75 ILE A C 1
ATOM 601 O O . ILE A 1 75 ? -1.064 -33.062 -7.98 1 94.69 75 ILE A O 1
ATOM 605 N N . MET A 1 76 ? -1.802 -31.422 -6.707 1 95.12 76 MET A N 1
ATOM 606 C CA . MET A 1 76 ? -1.505 -30.406 -7.711 1 95.12 76 MET A CA 1
ATOM 607 C C . MET A 1 76 ? -0.02 -30.391 -8.055 1 95.12 76 MET A C 1
ATOM 609 O O . MET A 1 76 ? 0.348 -30.312 -9.227 1 95.12 76 MET A O 1
ATOM 613 N N . TYR A 1 77 ? 0.827 -30.484 -7.055 1 96.38 77 TYR A N 1
ATOM 614 C CA . TYR A 1 77 ? 2.264 -30.469 -7.305 1 96.38 77 TYR A CA 1
ATOM 615 C C . TYR A 1 77 ? 2.703 -31.75 -8.023 1 96.38 77 TYR A C 1
ATOM 617 O O . TYR A 1 77 ? 3.549 -31.703 -8.922 1 96.38 77 TYR A O 1
ATOM 625 N N . ILE A 1 78 ? 2.107 -32.844 -7.637 1 96.31 78 ILE A N 1
ATOM 626 C CA . ILE A 1 78 ? 2.441 -34.094 -8.297 1 96.31 78 ILE A CA 1
ATOM 627 C C . ILE A 1 78 ? 2.074 -34.031 -9.781 1 96.31 78 ILE A C 1
ATOM 629 O O . ILE A 1 78 ? 2.879 -34.375 -10.648 1 96.31 78 ILE A O 1
ATOM 633 N N . VAL A 1 79 ? 0.904 -33.531 -10.055 1 96.75 79 VAL A N 1
ATOM 634 C CA . VAL A 1 79 ? 0.45 -33.375 -11.43 1 96.75 79 VAL A CA 1
ATOM 635 C C . VAL A 1 79 ? 1.392 -32.438 -12.18 1 96.75 79 VAL A C 1
ATOM 637 O O . VAL A 1 79 ? 1.802 -32.719 -13.305 1 96.75 79 VAL A O 1
ATOM 640 N N . SER A 1 80 ? 1.733 -31.312 -11.594 1 97.62 80 SER A N 1
ATOM 641 C CA . SER A 1 80 ? 2.613 -30.328 -12.203 1 97.62 80 SER A CA 1
ATOM 642 C C . SER A 1 80 ? 3.996 -30.906 -12.477 1 97.62 80 SER A C 1
ATOM 644 O O . SER A 1 80 ? 4.598 -30.625 -13.516 1 97.62 80 SER A O 1
ATOM 646 N N . ILE A 1 81 ? 4.496 -31.703 -11.531 1 97.19 81 ILE A N 1
ATOM 647 C CA . ILE A 1 81 ? 5.812 -32.312 -11.656 1 97.19 81 ILE A CA 1
ATOM 648 C C . ILE A 1 81 ? 5.805 -33.312 -12.805 1 97.19 81 ILE A C 1
ATOM 650 O O . ILE A 1 81 ? 6.727 -33.344 -13.625 1 97.19 81 ILE A O 1
ATOM 654 N N . ILE A 1 82 ? 4.758 -34.094 -12.859 1 97.5 82 ILE A N 1
ATOM 655 C CA . ILE A 1 82 ? 4.645 -35.094 -13.93 1 97.5 82 ILE A CA 1
ATOM 656 C C . ILE A 1 82 ? 4.633 -34.375 -15.281 1 97.5 82 ILE A C 1
ATOM 658 O O . ILE A 1 82 ? 5.383 -34.75 -16.188 1 97.5 82 ILE A O 1
ATOM 662 N N . ILE A 1 83 ? 3.869 -33.344 -15.406 1 97.38 83 ILE A N 1
ATOM 663 C CA . ILE A 1 83 ? 3.771 -32.594 -16.656 1 97.38 83 ILE A CA 1
ATOM 664 C C . ILE A 1 83 ? 5.113 -31.953 -16.969 1 97.38 83 ILE A C 1
ATOM 666 O O . ILE A 1 83 ? 5.547 -31.938 -18.125 1 97.38 83 ILE A O 1
ATOM 670 N N . ALA A 1 84 ? 5.727 -31.406 -15.961 1 97.06 84 ALA A N 1
ATOM 671 C CA . ALA A 1 84 ? 7.023 -30.766 -16.141 1 97.06 84 ALA A CA 1
ATOM 672 C C . ALA A 1 84 ? 8.047 -31.734 -16.719 1 97.06 84 ALA A C 1
ATOM 674 O O . ALA A 1 84 ? 8.797 -31.391 -17.641 1 97.06 84 ALA A O 1
ATOM 675 N N . PHE A 1 85 ? 8.086 -32.906 -16.234 1 95.38 85 PHE A N 1
ATOM 676 C CA . PHE A 1 85 ? 9.078 -33.906 -16.688 1 95.38 85 PHE A CA 1
ATOM 677 C C . PHE A 1 85 ? 8.719 -34.438 -18.062 1 95.38 85 PHE A C 1
ATOM 679 O O . PHE A 1 85 ? 9.602 -34.844 -18.828 1 95.38 85 PHE A O 1
ATOM 686 N N . LEU A 1 86 ? 7.457 -34.375 -18.406 1 95.88 86 LEU A N 1
ATOM 687 C CA . LEU A 1 86 ? 7.031 -34.812 -19.734 1 95.88 86 LEU A CA 1
ATOM 688 C C . LEU A 1 86 ? 7.41 -33.781 -20.797 1 95.88 86 LEU A C 1
ATOM 690 O O . LEU A 1 86 ? 7.41 -34.062 -21.984 1 95.88 86 LEU A O 1
ATOM 694 N N . LEU A 1 87 ? 7.793 -32.562 -20.344 1 95.56 87 LEU A N 1
ATOM 695 C CA . LEU A 1 87 ? 8.117 -31.484 -21.25 1 95.56 87 LEU A CA 1
ATOM 696 C C . LEU A 1 87 ? 9.328 -31.844 -22.125 1 95.56 87 LEU A C 1
ATOM 698 O O . LEU A 1 87 ? 9.469 -31.328 -23.234 1 95.56 87 LEU A O 1
ATOM 702 N N . LYS A 1 88 ? 10.234 -32.625 -21.562 1 92.75 88 LYS A N 1
ATOM 703 C CA . LYS A 1 88 ? 11.422 -33.031 -22.312 1 92.75 88 LYS A CA 1
ATOM 704 C C . LYS A 1 88 ? 11.039 -33.656 -23.641 1 92.75 88 LYS A C 1
ATOM 706 O O . LYS A 1 88 ? 11.719 -33.469 -24.656 1 92.75 88 LYS A O 1
ATOM 711 N N . TYR A 1 89 ? 9.914 -34.344 -23.609 1 93.62 89 TYR A N 1
ATOM 712 C CA . TYR A 1 89 ? 9.477 -35.062 -24.797 1 93.62 89 TYR A CA 1
ATOM 713 C C . TYR A 1 89 ? 8.664 -34.125 -25.719 1 93.62 89 TYR A C 1
ATOM 715 O O . TYR A 1 89 ? 8.586 -34.375 -26.922 1 93.62 89 TYR A O 1
ATOM 723 N N . ILE A 1 90 ? 8.125 -33.094 -25.188 1 92.94 90 ILE A N 1
ATOM 724 C CA . ILE A 1 90 ? 7.238 -32.219 -25.938 1 92.94 90 ILE A CA 1
ATOM 725 C C . ILE A 1 90 ? 8.055 -31.094 -26.609 1 92.94 90 ILE A C 1
ATOM 727 O O . ILE A 1 90 ? 7.836 -30.781 -27.781 1 92.94 90 ILE A O 1
ATOM 731 N N . LEU A 1 91 ? 8.969 -30.547 -25.859 1 92.94 91 LEU A N 1
ATOM 732 C CA . LEU A 1 91 ? 9.695 -29.375 -26.328 1 92.94 91 LEU A CA 1
ATOM 733 C C . LEU A 1 91 ? 10.938 -29.781 -27.125 1 92.94 91 LEU A C 1
ATOM 735 O O . LEU A 1 91 ? 11.469 -28.984 -27.906 1 92.94 91 LEU A O 1
ATOM 739 N N . LYS A 1 92 ? 11.438 -30.969 -27.031 1 88.19 92 LYS A N 1
ATOM 740 C CA . LYS A 1 92 ? 12.688 -31.406 -27.641 1 88.19 92 LYS A CA 1
ATOM 741 C C . LYS A 1 92 ? 13.812 -30.406 -27.391 1 88.19 92 LYS A C 1
ATOM 743 O O . LYS A 1 92 ? 14.508 -29.984 -28.312 1 88.19 92 LYS A O 1
ATOM 748 N N . CYS A 1 93 ? 13.883 -29.953 -26.156 1 85.12 93 CYS A N 1
ATOM 749 C CA . CYS A 1 93 ? 14.883 -28.969 -25.734 1 85.12 93 CYS A CA 1
ATOM 750 C C . CYS A 1 93 ? 16.203 -29.656 -25.422 1 85.12 93 CYS A C 1
ATOM 752 O O . CYS A 1 93 ? 16.266 -30.531 -24.562 1 85.12 93 CYS A O 1
ATOM 754 N N . ASN A 1 94 ? 17.234 -29.234 -26.141 1 84.38 94 ASN A N 1
ATOM 755 C CA . ASN A 1 94 ? 18.547 -29.875 -25.984 1 84.38 94 ASN A CA 1
ATOM 756 C C . ASN A 1 94 ? 19.328 -29.234 -24.844 1 84.38 94 ASN A C 1
ATOM 758 O O . ASN A 1 94 ? 20.172 -29.906 -24.219 1 84.38 94 ASN A O 1
ATOM 762 N N . ASP A 1 95 ? 19.047 -28 -24.594 1 90.62 95 ASP A N 1
ATOM 763 C CA . ASP A 1 95 ? 19.766 -27.328 -23.516 1 90.62 95 ASP A CA 1
ATOM 764 C C . ASP A 1 95 ? 19.156 -27.656 -22.156 1 90.62 95 ASP A C 1
ATOM 766 O O . ASP A 1 95 ? 18.016 -27.312 -21.891 1 90.62 95 ASP A O 1
ATOM 770 N N . LYS A 1 96 ? 19.922 -28.297 -21.312 1 91.69 96 LYS A N 1
ATOM 771 C CA . LYS A 1 96 ? 19.453 -28.766 -20 1 91.69 96 LYS A CA 1
ATOM 772 C C . LYS A 1 96 ? 19.047 -27.594 -19.109 1 91.69 96 LYS A C 1
ATOM 774 O O . LYS A 1 96 ? 18.094 -27.703 -18.344 1 91.69 96 LYS A O 1
ATOM 779 N N . LYS A 1 97 ? 19.75 -26.516 -19.219 1 92.62 97 LYS A N 1
ATOM 780 C CA . LYS A 1 97 ? 19.438 -25.344 -18.391 1 92.62 97 LYS A CA 1
ATOM 781 C C . LYS A 1 97 ? 18.094 -24.734 -18.797 1 92.62 97 LYS A C 1
ATOM 783 O O . LYS A 1 97 ? 17.266 -24.406 -17.938 1 92.62 97 LYS A O 1
ATOM 788 N N . ASP A 1 98 ? 17.906 -24.656 -20.047 1 94.56 98 ASP A N 1
ATOM 789 C CA . ASP A 1 98 ? 16.641 -24.125 -20.531 1 94.56 98 ASP A CA 1
ATOM 790 C C . ASP A 1 98 ? 15.477 -25.031 -20.188 1 94.56 98 ASP A C 1
ATOM 792 O O . ASP A 1 98 ? 14.414 -24.562 -19.781 1 94.56 98 ASP A O 1
ATOM 796 N N . LEU A 1 99 ? 15.727 -26.328 -20.359 1 95.44 99 LEU A N 1
ATOM 797 C CA . LEU A 1 99 ? 14.695 -27.281 -20 1 95.44 99 LEU A CA 1
ATOM 798 C C . LEU A 1 99 ? 14.328 -27.156 -18.516 1 95.44 99 LEU A C 1
ATOM 800 O O . LEU A 1 99 ? 13.148 -27.234 -18.156 1 95.44 99 LEU A O 1
ATOM 804 N N . GLY A 1 100 ? 15.312 -26.969 -17.672 1 95.56 100 GLY A N 1
ATOM 805 C CA . GLY A 1 100 ? 15.078 -26.781 -16.234 1 95.56 100 GLY A CA 1
ATOM 806 C C . GLY A 1 100 ? 14.195 -25.594 -15.938 1 95.56 100 GLY A C 1
ATOM 807 O O . GLY A 1 100 ? 13.344 -25.656 -15.055 1 95.56 100 GLY A O 1
ATOM 808 N N . ILE A 1 101 ? 14.391 -24.547 -16.688 1 95.69 101 ILE A N 1
ATOM 809 C CA . ILE A 1 101 ? 13.602 -23.328 -16.5 1 95.69 101 ILE A CA 1
ATOM 810 C C . ILE A 1 101 ? 12.156 -23.578 -16.906 1 95.69 101 ILE A C 1
ATOM 812 O O . ILE A 1 101 ? 11.227 -23.219 -16.172 1 95.69 101 ILE A O 1
ATOM 816 N N . TYR A 1 102 ? 12.008 -24.234 -18.062 1 96.94 102 TYR A N 1
ATOM 817 C CA . TYR A 1 102 ? 10.656 -24.547 -18.516 1 96.94 102 TYR A CA 1
ATOM 818 C C . TYR A 1 102 ? 9.938 -25.453 -17.531 1 96.94 102 TYR A C 1
ATOM 820 O O . TYR A 1 102 ? 8.75 -25.266 -17.25 1 96.94 102 TYR A O 1
ATOM 828 N N . GLN A 1 103 ? 10.617 -26.375 -17.031 1 97.38 103 GLN A N 1
ATOM 829 C CA . GLN A 1 103 ? 10.031 -27.281 -16.047 1 97.38 103 GLN A CA 1
ATOM 830 C C . GLN A 1 103 ? 9.68 -26.547 -14.75 1 97.38 103 GLN A C 1
ATOM 832 O O . GLN A 1 103 ? 8.633 -26.781 -14.156 1 97.38 103 GLN A O 1
ATOM 837 N N . TYR A 1 104 ? 10.555 -25.656 -14.359 1 96.81 104 TYR A N 1
ATOM 838 C CA . TYR A 1 104 ? 10.352 -24.875 -13.141 1 96.81 104 TYR A CA 1
ATOM 839 C C . TYR A 1 104 ? 9.062 -24.062 -13.227 1 96.81 104 TYR A C 1
ATOM 841 O O . TYR A 1 104 ? 8.266 -24.047 -12.289 1 96.81 104 TYR A O 1
ATOM 849 N N . ILE A 1 105 ? 8.828 -23.406 -14.359 1 97 105 ILE A N 1
ATOM 850 C CA . ILE A 1 105 ? 7.711 -22.484 -14.453 1 97 105 ILE A CA 1
ATOM 851 C C . ILE A 1 105 ? 6.402 -23.266 -14.547 1 97 105 ILE A C 1
ATOM 853 O O . ILE A 1 105 ? 5.332 -22.734 -14.242 1 97 105 ILE A O 1
ATOM 857 N N . VAL A 1 106 ? 6.473 -24.516 -14.953 1 97.44 106 VAL A N 1
ATOM 858 C CA . VAL A 1 106 ? 5.277 -25.359 -15 1 97.44 106 VAL A CA 1
ATOM 859 C C . VAL A 1 106 ? 4.906 -25.812 -13.594 1 97.44 106 VAL A C 1
ATOM 861 O O . VAL A 1 106 ? 3.723 -25.891 -13.258 1 97.44 106 VAL A O 1
ATOM 864 N N . VAL A 1 107 ? 5.875 -26.031 -12.773 1 97.31 107 VAL A N 1
ATOM 865 C CA . VAL A 1 107 ? 5.633 -26.562 -11.438 1 97.31 107 VAL A CA 1
ATOM 866 C C . VAL A 1 107 ? 5.254 -25.422 -10.492 1 97.31 107 VAL A C 1
ATOM 868 O O . VAL A 1 107 ? 4.367 -25.594 -9.648 1 97.31 107 VAL A O 1
ATOM 871 N N . PHE A 1 108 ? 5.887 -24.297 -10.656 1 96.69 108 PHE A N 1
ATOM 872 C CA . PHE A 1 108 ? 5.758 -23.266 -9.648 1 96.69 108 PHE A CA 1
ATOM 873 C C . PHE A 1 108 ? 5.039 -22.047 -10.211 1 96.69 108 PHE A C 1
ATOM 875 O O . PHE A 1 108 ? 5.578 -21.344 -11.07 1 96.69 108 PHE A O 1
ATOM 882 N N . SER A 1 109 ? 3.834 -21.812 -9.656 1 96.5 109 SER A N 1
ATOM 883 C CA . SER A 1 109 ? 3.021 -20.672 -10.062 1 96.5 109 SER A CA 1
ATOM 884 C C . SER A 1 109 ? 3.279 -19.453 -9.172 1 96.5 109 SER A C 1
ATOM 886 O O . SER A 1 109 ? 3.875 -19.578 -8.102 1 96.5 109 SER A O 1
ATOM 888 N N . ASN A 1 110 ? 2.836 -18.328 -9.664 1 95.25 110 ASN A N 1
ATOM 889 C CA . ASN A 1 110 ? 2.98 -17.094 -8.898 1 95.25 110 ASN A CA 1
ATOM 890 C C . ASN A 1 110 ? 1.925 -16.984 -7.805 1 95.25 110 ASN A C 1
ATOM 892 O O . ASN A 1 110 ? 1.03 -16.141 -7.883 1 95.25 110 ASN A O 1
ATOM 896 N N . VAL A 1 111 ? 2.119 -17.734 -6.805 1 94.62 111 VAL A N 1
ATOM 897 C CA . VAL A 1 111 ? 1.128 -17.812 -5.738 1 94.62 111 VAL A CA 1
ATOM 898 C C . VAL A 1 111 ? 1.236 -16.578 -4.844 1 94.62 111 VAL A C 1
ATOM 900 O O . VAL A 1 111 ? 0.221 -16 -4.449 1 94.62 111 VAL A O 1
ATOM 903 N N . ALA A 1 112 ? 2.385 -16.125 -4.574 1 91.19 112 ALA A N 1
ATOM 904 C CA . ALA A 1 112 ? 2.619 -15.078 -3.582 1 91.19 112 ALA A CA 1
ATOM 905 C C . ALA A 1 112 ? 2.146 -13.719 -4.094 1 91.19 112 ALA A C 1
ATOM 907 O O . ALA A 1 112 ? 1.367 -13.031 -3.426 1 91.19 112 ALA A O 1
ATOM 908 N N . PHE A 1 113 ? 2.531 -13.375 -5.301 1 92.75 113 PHE A N 1
ATOM 909 C CA . PHE A 1 113 ? 2.262 -12.023 -5.777 1 92.75 113 PHE A CA 1
ATOM 910 C C . PHE A 1 113 ? 0.921 -11.961 -6.5 1 92.75 113 PHE A C 1
ATOM 912 O O . PHE A 1 113 ? 0.269 -10.914 -6.527 1 92.75 113 PHE A O 1
ATOM 919 N N . MET A 1 114 ? 0.531 -13.094 -7.008 1 94.38 114 MET A N 1
ATOM 920 C CA . MET A 1 114 ? -0.704 -13.023 -7.785 1 94.38 114 MET A CA 1
ATOM 921 C C . MET A 1 114 ? -1.759 -13.961 -7.207 1 94.38 114 MET A C 1
ATOM 923 O O . MET A 1 114 ? -2.938 -13.609 -7.141 1 94.38 114 MET A O 1
ATOM 927 N N . GLY A 1 115 ? -1.349 -15.047 -6.754 1 95.38 115 GLY A N 1
ATOM 928 C CA . GLY A 1 115 ? -2.297 -16.016 -6.227 1 95.38 115 GLY A CA 1
ATOM 929 C C . GLY A 1 115 ? -3.123 -15.477 -5.074 1 95.38 115 GLY A C 1
ATOM 930 O O . GLY A 1 115 ? -4.355 -15.453 -5.145 1 95.38 115 GLY A O 1
ATOM 931 N N . TYR A 1 116 ? -2.455 -14.984 -4.059 1 95.56 116 TYR A N 1
ATOM 932 C CA . TYR A 1 116 ? -3.141 -14.445 -2.887 1 95.56 116 TYR A CA 1
ATOM 933 C C . TYR A 1 116 ? -4.07 -13.305 -3.277 1 95.56 116 TYR A C 1
ATOM 935 O O . TYR A 1 116 ? -5.25 -13.305 -2.914 1 95.56 116 TYR A O 1
ATOM 943 N N . PRO A 1 117 ? -3.623 -12.383 -4.078 1 93.62 117 PRO A N 1
ATOM 944 C CA . PRO A 1 117 ? -4.484 -11.273 -4.484 1 93.62 117 PRO A CA 1
ATOM 945 C C . PRO A 1 117 ? -5.699 -11.734 -5.289 1 93.62 117 PRO A C 1
ATOM 947 O O . PRO A 1 117 ? -6.816 -11.266 -5.051 1 93.62 117 PRO A O 1
ATOM 950 N N . VAL A 1 118 ? -5.508 -12.633 -6.156 1 92.69 118 VAL A N 1
ATOM 951 C CA . VAL A 1 118 ? -6.602 -13.102 -7 1 92.69 118 VAL A CA 1
ATOM 952 C C . VAL A 1 118 ? -7.613 -13.867 -6.152 1 92.69 118 VAL A C 1
ATOM 954 O O . VAL A 1 118 ? -8.828 -13.68 -6.297 1 92.69 118 VAL A O 1
ATOM 957 N N . ILE A 1 119 ? -7.121 -14.68 -5.277 1 94 119 ILE A N 1
ATOM 958 C CA . ILE A 1 119 ? -7.988 -15.438 -4.383 1 94 119 ILE A CA 1
ATOM 959 C C . ILE A 1 119 ? -8.805 -14.477 -3.523 1 94 119 ILE A C 1
ATOM 961 O O . ILE A 1 119 ? -10.016 -14.648 -3.369 1 94 119 ILE A O 1
ATOM 965 N N . GLU A 1 120 ? -8.148 -13.492 -2.973 1 92.25 120 GLU A N 1
ATOM 966 C CA . GLU A 1 120 ? -8.852 -12.508 -2.152 1 92.25 120 GLU A CA 1
ATOM 967 C C . GLU A 1 120 ? -9.945 -11.805 -2.951 1 92.25 120 GLU A C 1
ATOM 969 O O . GLU A 1 120 ? -11.055 -11.609 -2.453 1 92.25 120 GLU A O 1
ATOM 974 N N . ALA A 1 121 ? -9.633 -11.531 -4.133 1 87.12 121 ALA A N 1
ATOM 975 C CA . ALA A 1 121 ? -10.555 -10.773 -4.977 1 87.12 121 ALA A CA 1
ATOM 976 C C . ALA A 1 121 ? -11.75 -11.633 -5.383 1 87.12 121 ALA A C 1
ATOM 978 O O . ALA A 1 121 ? -12.883 -11.141 -5.453 1 87.12 121 ALA A O 1
ATOM 979 N N . VAL A 1 122 ? -11.5 -12.914 -5.59 1 85.69 122 VAL A N 1
ATOM 980 C CA . VAL A 1 122 ? -12.516 -13.773 -6.191 1 85.69 122 VAL A CA 1
ATOM 981 C C . VAL A 1 122 ? -13.297 -14.5 -5.094 1 85.69 122 VAL A C 1
ATOM 983 O O . VAL A 1 122 ? -14.5 -14.734 -5.227 1 85.69 122 VAL A O 1
ATOM 986 N N . LEU A 1 123 ? -12.602 -14.859 -4.012 1 89 123 LEU A N 1
ATOM 987 C CA . LEU A 1 123 ? -13.227 -15.734 -3.027 1 89 123 LEU A CA 1
ATOM 9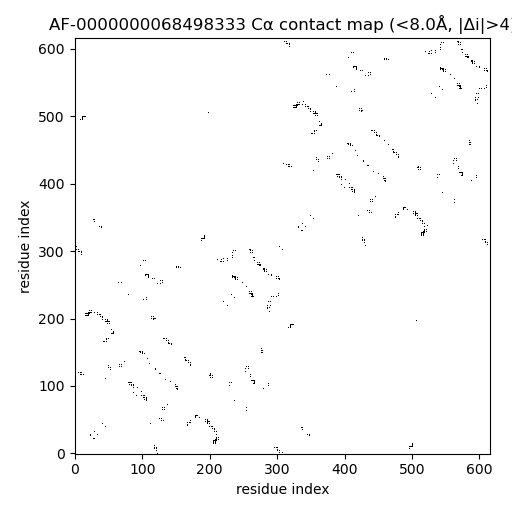88 C C . LEU A 1 123 ? -13.414 -15.008 -1.696 1 89 123 LEU A C 1
ATOM 990 O O . LEU A 1 123 ? -14.102 -15.508 -0.807 1 89 123 LEU A O 1
ATOM 994 N N . GLY A 1 124 ? -12.789 -13.875 -1.587 1 87.81 124 GLY A N 1
ATOM 995 C CA . GLY A 1 124 ? -12.938 -13.109 -0.359 1 87.81 124 GLY A CA 1
ATOM 996 C C . GLY A 1 124 ? -11.773 -13.305 0.603 1 87.81 124 GLY A C 1
ATOM 997 O O . GLY A 1 124 ? -10.922 -14.164 0.39 1 87.81 124 GLY A O 1
ATOM 998 N N . HIS A 1 125 ? -11.758 -12.539 1.65 1 89.69 125 HIS A N 1
ATOM 999 C CA . HIS A 1 125 ? -10.656 -12.492 2.602 1 89.69 125 HIS A CA 1
ATOM 1000 C C . HIS A 1 125 ? -10.531 -13.797 3.377 1 89.69 125 HIS A C 1
ATOM 1002 O O . HIS A 1 125 ? -9.43 -14.211 3.738 1 89.69 125 HIS A O 1
ATOM 1008 N N . GLU A 1 126 ? -11.641 -14.445 3.564 1 87.94 126 GLU A N 1
ATOM 1009 C CA . GLU A 1 126 ? -11.633 -15.688 4.332 1 87.94 126 GLU A CA 1
ATOM 1010 C C . GLU A 1 126 ? -10.867 -16.781 3.6 1 87.94 126 GLU A C 1
ATOM 1012 O O . GLU A 1 126 ? -10.297 -17.672 4.23 1 87.94 126 GLU A O 1
ATOM 1017 N N . ALA A 1 127 ? -10.805 -16.719 2.322 1 93.31 127 ALA A N 1
ATOM 1018 C CA . ALA A 1 127 ? -10.148 -17.734 1.519 1 93.31 127 ALA A CA 1
ATOM 1019 C C . ALA A 1 127 ? -8.633 -17.672 1.655 1 93.31 127 ALA A C 1
ATOM 1021 O O . ALA A 1 127 ? -7.922 -18.609 1.287 1 93.31 127 ALA A O 1
ATOM 1022 N N . ILE A 1 128 ? -8.148 -16.516 2.176 1 95 128 ILE A N 1
ATOM 1023 C CA . ILE A 1 128 ? -6.711 -16.328 2.336 1 95 128 ILE A CA 1
ATOM 1024 C C . ILE A 1 128 ? -6.164 -17.328 3.342 1 95 128 ILE A C 1
ATOM 1026 O O . ILE A 1 128 ? -5.066 -17.875 3.158 1 95 128 ILE A O 1
ATOM 1030 N N . PHE A 1 129 ? -6.977 -17.609 4.336 1 94.31 129 PHE A N 1
ATOM 1031 C CA . PHE A 1 129 ? -6.613 -18.625 5.324 1 94.31 129 PHE A CA 1
ATOM 1032 C C . PHE A 1 129 ? -6.34 -19.969 4.656 1 94.31 129 PHE A C 1
ATOM 1034 O O . PHE A 1 129 ? -5.273 -20.547 4.852 1 94.31 129 PHE A O 1
ATOM 1041 N N . TYR A 1 130 ? -7.18 -20.406 3.855 1 94 130 TYR A N 1
ATOM 1042 C CA . TYR A 1 130 ? -7.086 -21.703 3.193 1 94 130 TYR A CA 1
ATOM 1043 C C . TYR A 1 130 ? -5.98 -21.703 2.148 1 94 130 TYR A C 1
ATOM 1045 O O . TYR A 1 130 ? -5.281 -22.703 1.976 1 94 130 TYR A O 1
ATOM 1053 N N . THR A 1 131 ? -5.82 -20.578 1.503 1 96 131 THR A N 1
ATOM 1054 C CA . THR A 1 131 ? -4.773 -20.453 0.495 1 96 131 THR A CA 1
ATOM 1055 C C . THR A 1 131 ? -3.395 -20.578 1.13 1 96 131 THR A C 1
ATOM 1057 O O . THR A 1 131 ? -2.5 -21.203 0.557 1 96 131 THR A O 1
ATOM 1060 N N . ALA A 1 132 ? -3.285 -20 2.287 1 95.56 132 ALA A N 1
ATOM 1061 C CA . ALA A 1 132 ? -2.018 -20.078 3.008 1 95.56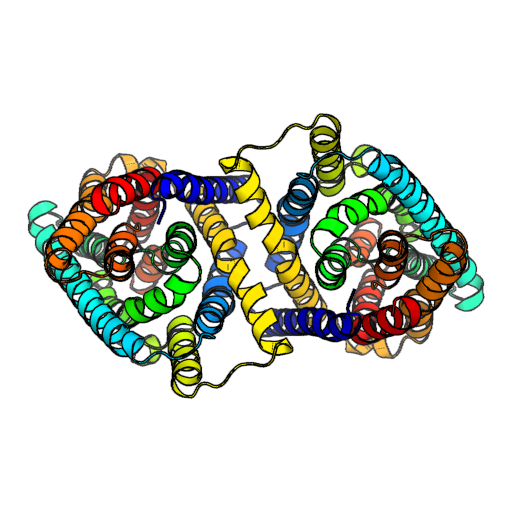 132 ALA A CA 1
ATOM 1062 C C . ALA A 1 132 ? -1.677 -21.516 3.354 1 95.56 132 ALA A C 1
ATOM 1064 O O . ALA A 1 132 ? -0.532 -21.953 3.191 1 95.56 132 ALA A O 1
ATOM 1065 N N . ILE A 1 133 ? -2.648 -22.234 3.76 1 93.94 133 ILE A N 1
ATOM 1066 C CA . ILE A 1 133 ? -2.459 -23.641 4.098 1 93.94 133 ILE A CA 1
ATOM 1067 C C . ILE A 1 133 ? -2.104 -24.438 2.838 1 93.94 133 ILE A C 1
ATOM 1069 O O . ILE A 1 133 ? -1.17 -25.234 2.846 1 93.94 133 ILE A O 1
ATOM 1073 N N . PHE A 1 134 ? -2.842 -24.172 1.819 1 95.44 134 PHE A N 1
ATOM 1074 C CA . PHE A 1 134 ? -2.613 -24.828 0.537 1 95.44 134 PHE A CA 1
ATOM 1075 C C . PHE A 1 134 ? -1.176 -24.609 0.072 1 95.44 134 PHE A C 1
ATOM 1077 O O . PHE A 1 134 ? -0.591 -25.5 -0.564 1 95.44 134 PHE A O 1
ATOM 1084 N N . ASN A 1 135 ? -0.62 -23.453 0.438 1 93.69 135 ASN A N 1
ATOM 1085 C CA . ASN A 1 135 ? 0.678 -23.047 -0.087 1 93.69 135 ASN A CA 1
ATOM 1086 C C . ASN A 1 135 ? 1.823 -23.578 0.768 1 93.69 135 ASN A C 1
ATOM 1088 O O . ASN A 1 135 ? 2.994 -23.406 0.425 1 93.69 135 ASN A O 1
ATOM 1092 N N . LEU A 1 136 ? 1.604 -24.312 1.788 1 91.12 136 LEU A N 1
ATOM 1093 C CA . LEU A 1 136 ? 2.604 -24.766 2.746 1 91.12 136 LEU A CA 1
ATOM 1094 C C . LEU A 1 136 ? 3.656 -25.641 2.061 1 91.12 136 LEU A C 1
ATOM 1096 O O . LEU A 1 136 ? 4.855 -25.453 2.285 1 91.12 136 LEU A O 1
ATOM 1100 N N . PRO A 1 137 ? 3.199 -26.484 1.145 1 90.25 137 PRO A N 1
ATOM 1101 C CA . PRO A 1 137 ? 4.207 -27.359 0.535 1 90.25 137 PRO A CA 1
ATOM 1102 C C . PRO A 1 137 ? 5.078 -26.625 -0.486 1 90.25 137 PRO A C 1
ATOM 1104 O O . PRO A 1 137 ? 6.102 -27.156 -0.921 1 90.25 137 PRO A O 1
ATOM 1107 N N . PHE A 1 138 ? 4.695 -25.453 -0.831 1 89.25 138 PHE A N 1
ATOM 1108 C CA . PHE A 1 138 ? 5.371 -24.734 -1.9 1 89.25 138 PHE A CA 1
ATOM 1109 C C . PHE A 1 138 ? 6.859 -24.594 -1.609 1 89.25 138 PHE A C 1
ATOM 1111 O O . PHE A 1 138 ? 7.695 -24.922 -2.455 1 89.25 138 PHE A O 1
ATOM 1118 N N . ASN A 1 139 ? 7.184 -24.109 -0.439 1 83 139 ASN A N 1
ATOM 1119 C CA . ASN A 1 139 ? 8.578 -23.859 -0.107 1 83 139 ASN A CA 1
ATOM 1120 C C . ASN A 1 139 ? 9.406 -25.141 -0.105 1 83 139 ASN A C 1
ATOM 1122 O O . ASN A 1 139 ? 10.562 -25.141 -0.521 1 83 139 ASN A O 1
ATOM 1126 N N . LEU A 1 140 ? 8.789 -26.156 0.346 1 86.12 140 LEU A N 1
ATOM 1127 C CA . LEU A 1 140 ? 9.477 -27.453 0.342 1 86.12 140 LEU A CA 1
ATOM 1128 C C . LEU A 1 140 ? 9.844 -27.859 -1.078 1 86.12 140 LEU A C 1
ATOM 1130 O O . LEU A 1 140 ? 11 -28.203 -1.348 1 86.12 140 LEU A O 1
ATOM 1134 N N . PHE A 1 141 ? 8.961 -27.734 -1.961 1 91.56 141 PHE A N 1
ATOM 1135 C CA . PHE A 1 141 ? 9.203 -28.156 -3.338 1 91.56 141 PHE A CA 1
ATOM 1136 C C . PHE A 1 141 ? 10.109 -27.156 -4.051 1 91.56 141 PHE A C 1
ATOM 1138 O O . PHE A 1 141 ? 10.945 -27.547 -4.871 1 91.56 141 PHE A O 1
ATOM 1145 N N . SER A 1 142 ? 9.938 -25.891 -3.711 1 89.5 142 SER A N 1
ATOM 1146 C CA . SER A 1 142 ? 10.711 -24.859 -4.395 1 89.5 142 SER A CA 1
ATOM 1147 C C . SER A 1 142 ? 12.195 -24.953 -4.043 1 89.5 142 SER A C 1
ATOM 1149 O O . SER A 1 142 ? 13.055 -24.781 -4.902 1 89.5 142 SER A O 1
ATOM 1151 N N . PHE A 1 143 ? 12.492 -25.391 -2.824 1 86.81 143 PHE A N 1
ATOM 1152 C CA . PHE A 1 143 ? 13.883 -25.391 -2.389 1 86.81 143 PHE A CA 1
ATOM 1153 C C . PHE A 1 143 ? 14.484 -26.797 -2.494 1 86.81 143 PHE A C 1
ATOM 1155 O O . PHE A 1 143 ? 15.633 -27.016 -2.094 1 86.81 143 PHE A O 1
ATOM 1162 N N . THR A 1 144 ? 13.758 -27.703 -2.93 1 88.94 144 THR A N 1
ATOM 1163 C CA . THR A 1 144 ? 14.289 -29.031 -3.26 1 88.94 144 THR A CA 1
ATOM 1164 C C . THR A 1 144 ? 14.219 -29.281 -4.766 1 88.94 144 THR A C 1
ATOM 1166 O O . THR A 1 144 ? 15.188 -29.031 -5.484 1 88.94 144 THR A O 1
ATOM 1169 N N . LEU A 1 145 ? 13.023 -29.453 -5.238 1 90.88 145 LEU A N 1
ATOM 1170 C CA . LEU A 1 145 ? 12.828 -29.719 -6.66 1 90.88 145 LEU A CA 1
ATOM 1171 C C . LEU A 1 145 ? 13.188 -28.5 -7.496 1 90.88 145 LEU A C 1
ATOM 1173 O O . LEU A 1 145 ? 13.766 -28.625 -8.578 1 90.88 145 LEU A O 1
ATOM 1177 N N . GLY A 1 146 ? 12.812 -27.344 -7.016 1 91.75 146 GLY A N 1
ATOM 1178 C CA . GLY A 1 146 ? 13.109 -26.125 -7.746 1 91.75 146 GLY A CA 1
ATOM 1179 C C . GLY A 1 146 ? 14.594 -25.906 -7.973 1 91.75 146 GLY A C 1
ATOM 1180 O O . GLY A 1 146 ? 15.016 -25.594 -9.086 1 91.75 146 GLY A O 1
ATOM 1181 N N . ILE A 1 147 ? 15.289 -26.078 -6.934 1 88.06 147 ILE A N 1
ATOM 1182 C CA . ILE A 1 147 ? 16.734 -25.938 -7.027 1 88.06 147 ILE A CA 1
ATOM 1183 C C . ILE A 1 147 ? 17.297 -26.984 -7.988 1 88.06 147 ILE A C 1
ATOM 1185 O O . ILE A 1 147 ? 18.156 -26.672 -8.82 1 88.06 147 ILE A O 1
ATOM 1189 N N . TYR A 1 148 ? 16.812 -28.172 -7.859 1 89.62 148 TYR A N 1
ATOM 1190 C CA . TYR A 1 148 ? 17.234 -29.25 -8.742 1 89.62 148 TYR A CA 1
ATOM 1191 C C . TYR A 1 148 ? 16.984 -28.891 -10.203 1 89.62 148 TYR A C 1
ATOM 1193 O O . TYR A 1 148 ? 17.859 -29.078 -11.055 1 89.62 148 TYR A O 1
ATOM 1201 N N . LEU A 1 149 ? 15.867 -28.344 -10.508 1 92.31 149 LEU A N 1
ATOM 1202 C CA . LEU A 1 149 ? 15.484 -28.016 -11.875 1 92.31 149 LEU A CA 1
ATOM 1203 C C . LEU A 1 149 ? 16.328 -26.859 -12.422 1 92.31 149 LEU A C 1
ATOM 1205 O O . LEU A 1 149 ? 16.719 -26.875 -13.594 1 92.31 149 LEU A O 1
ATOM 1209 N N . LEU A 1 150 ? 16.656 -25.922 -11.57 1 90.81 150 LEU A N 1
ATOM 1210 C CA . LEU A 1 150 ? 17.375 -24.734 -12.016 1 90.81 150 LEU A CA 1
ATOM 1211 C C . LEU A 1 150 ? 18.875 -24.984 -12.055 1 90.81 150 LEU A C 1
ATOM 1213 O O . LEU A 1 150 ? 19.625 -24.219 -12.688 1 90.81 150 LEU A O 1
ATOM 1217 N N . SER A 1 151 ? 19.281 -26 -11.312 1 88.25 151 SER A N 1
ATOM 1218 C CA . SER A 1 151 ? 20.703 -26.312 -11.258 1 88.25 151 SER A CA 1
ATOM 1219 C C . SER A 1 151 ? 21.094 -27.359 -12.289 1 88.25 151 SER A C 1
ATOM 1221 O O . SER A 1 151 ? 22.219 -27.844 -12.305 1 88.25 151 SER A O 1
ATOM 1223 N N . LYS A 1 152 ? 20.141 -27.688 -13.078 1 83.5 152 LYS A N 1
ATOM 1224 C CA . LYS A 1 152 ? 20.453 -28.672 -14.109 1 83.5 152 LYS A CA 1
ATOM 1225 C C . LYS A 1 152 ? 21.641 -28.203 -14.961 1 83.5 152 LYS A C 1
ATOM 1227 O O . LYS A 1 152 ? 21.625 -27.094 -15.492 1 83.5 152 LYS A O 1
ATOM 1232 N N . GLY A 1 153 ? 22.734 -28.938 -14.938 1 68.31 153 GLY A N 1
ATOM 1233 C CA . GLY A 1 153 ? 23.891 -28.578 -15.734 1 68.31 153 GLY A CA 1
ATOM 1234 C C . GLY A 1 153 ? 24.984 -27.906 -14.938 1 68.31 153 GLY A C 1
ATOM 1235 O O . GLY A 1 153 ? 26.078 -27.625 -15.461 1 68.31 153 GLY A O 1
ATOM 1236 N N . SER A 1 154 ? 24.578 -27.312 -13.781 1 71 154 SER A N 1
ATOM 1237 C CA . SER A 1 154 ? 25.562 -26.625 -12.969 1 71 154 SER A CA 1
ATOM 1238 C C . SER A 1 154 ? 25.906 -27.422 -11.711 1 71 154 SER A C 1
ATOM 1240 O O . SER A 1 154 ? 25.203 -28.375 -11.367 1 71 154 SER A O 1
ATOM 1242 N N . THR A 1 155 ? 27.172 -27.234 -11.125 1 59.81 155 THR A N 1
ATOM 1243 C CA . THR A 1 155 ? 27.609 -27.844 -9.875 1 59.81 155 THR A CA 1
ATOM 1244 C C . THR A 1 155 ? 26.812 -27.312 -8.695 1 59.81 155 THR A C 1
ATOM 1246 O O . THR A 1 155 ? 26.781 -26.109 -8.438 1 59.81 155 THR A O 1
ATOM 1249 N N . SER A 1 156 ? 25.75 -27.688 -8.547 1 57.91 156 SER A N 1
ATOM 1250 C CA . SER A 1 156 ? 24.594 -27.156 -7.832 1 57.91 156 SER A CA 1
ATOM 1251 C C . SER A 1 156 ? 24.875 -27.016 -6.344 1 57.91 156 SER A C 1
ATOM 1253 O O . SER A 1 156 ? 25.594 -27.828 -5.758 1 57.91 156 SER A O 1
ATOM 1255 N N . ARG A 1 157 ? 24.812 -25.828 -5.867 1 60.75 157 ARG A N 1
ATOM 1256 C CA . ARG A 1 157 ? 24.859 -25.562 -4.434 1 60.75 157 ARG A CA 1
ATOM 1257 C C . ARG A 1 157 ? 23.781 -26.344 -3.695 1 60.75 157 ARG A C 1
ATOM 1259 O O . ARG A 1 157 ? 22.672 -26.516 -4.211 1 60.75 157 ARG A O 1
ATOM 1266 N N . GLY A 1 158 ? 24.203 -27.094 -2.625 1 61.25 158 GLY A N 1
ATOM 1267 C CA . GLY A 1 158 ? 23.469 -28.031 -1.8 1 61.25 158 GLY A CA 1
ATOM 1268 C C . GLY A 1 158 ? 22.203 -27.453 -1.199 1 61.25 158 GLY A C 1
ATOM 1269 O O . GLY A 1 158 ? 22.016 -26.234 -1.212 1 61.25 158 GLY A O 1
ATOM 1270 N N . PHE A 1 159 ? 21.219 -28.328 -1.046 1 65.31 159 PHE A N 1
ATOM 1271 C CA . PHE A 1 159 ? 19.984 -28.125 -0.288 1 65.31 159 PHE A CA 1
ATOM 1272 C C . PHE A 1 159 ? 20.297 -27.609 1.117 1 65.31 159 PHE A C 1
ATOM 1274 O O . PHE A 1 159 ? 21.234 -28.109 1.761 1 65.31 159 PHE A O 1
ATOM 1281 N N . SER A 1 160 ? 19.812 -26.359 1.516 1 70.56 160 SER A N 1
ATOM 1282 C CA . SER A 1 160 ? 19.875 -25.906 2.906 1 70.56 160 SER A CA 1
ATOM 1283 C C . SER A 1 160 ? 18.5 -25.906 3.549 1 70.56 160 SER A C 1
ATOM 1285 O O . SER A 1 160 ? 17.547 -25.359 2.98 1 70.56 160 SER A O 1
ATOM 1287 N N . ILE A 1 161 ? 18.344 -26.578 4.613 1 73.94 161 ILE A N 1
ATOM 1288 C CA . ILE A 1 161 ? 17.109 -26.641 5.383 1 73.94 161 ILE A CA 1
ATOM 1289 C C . ILE A 1 161 ? 16.656 -25.234 5.754 1 73.94 161 ILE A C 1
ATOM 1291 O O . ILE A 1 161 ? 15.453 -24.984 5.891 1 73.94 161 ILE A O 1
ATOM 1295 N N . LYS A 1 162 ? 17.547 -24.375 5.891 1 71.75 162 LYS A N 1
ATOM 1296 C CA . LYS A 1 162 ? 17.234 -23 6.262 1 71.75 162 LYS A CA 1
ATOM 1297 C C . LYS A 1 162 ? 16.422 -22.312 5.168 1 71.75 162 LYS A C 1
ATOM 1299 O O . LYS A 1 162 ? 15.68 -21.375 5.441 1 71.75 162 LYS A O 1
ATOM 1304 N N . SER A 1 163 ? 16.531 -22.844 4.07 1 74.38 163 SER A N 1
ATOM 1305 C CA . SER A 1 163 ? 15.836 -22.266 2.932 1 74.38 163 SER A CA 1
ATOM 1306 C C . SER A 1 163 ? 14.352 -22.578 2.973 1 74.38 163 SER A C 1
ATOM 1308 O O . SER A 1 163 ? 13.555 -21.938 2.281 1 74.38 163 SER A O 1
ATOM 1310 N N . LEU A 1 164 ? 13.992 -23.5 3.795 1 77.19 164 LEU A N 1
ATOM 1311 C CA . LEU A 1 164 ? 12.602 -23.906 3.932 1 77.19 164 LEU A CA 1
ATOM 1312 C C . LEU A 1 164 ? 11.82 -22.906 4.773 1 77.19 164 LEU A C 1
ATOM 1314 O O . LEU A 1 164 ? 10.586 -22.875 4.73 1 77.19 164 LEU A O 1
ATOM 1318 N N . ILE A 1 165 ? 12.562 -22.094 5.438 1 84.81 165 ILE A N 1
ATOM 1319 C CA . ILE A 1 165 ? 11.906 -21.156 6.336 1 84.81 165 ILE A CA 1
ATOM 1320 C C . ILE A 1 165 ? 11.773 -19.797 5.652 1 84.81 165 ILE A C 1
ATOM 1322 O O . ILE A 1 165 ? 12.781 -19.141 5.355 1 84.81 165 ILE A O 1
ATOM 1326 N N . SER A 1 166 ? 10.609 -19.516 5.172 1 88.31 166 SER A N 1
ATOM 1327 C CA . SER A 1 166 ? 10.305 -18.219 4.578 1 88.31 166 SER A CA 1
ATOM 1328 C C . SER A 1 166 ? 9.398 -17.406 5.488 1 88.31 166 SER A C 1
ATOM 1330 O O . SER A 1 166 ? 8.742 -17.938 6.379 1 88.31 166 SER A O 1
ATOM 1332 N N . PRO A 1 167 ? 9.414 -16.109 5.359 1 92.56 167 PRO A N 1
ATOM 1333 C CA . PRO A 1 167 ? 8.523 -15.281 6.176 1 92.56 167 PRO A CA 1
ATOM 1334 C C . PRO A 1 167 ? 7.059 -15.703 6.07 1 92.56 167 PRO A C 1
ATOM 1336 O O . PRO A 1 167 ? 6.34 -15.695 7.07 1 92.56 167 PRO A O 1
ATOM 1339 N N . ALA A 1 168 ? 6.68 -16.078 4.906 1 91.81 168 ALA A N 1
ATOM 1340 C CA . ALA A 1 168 ? 5.305 -16.531 4.715 1 91.81 168 ALA A CA 1
ATOM 1341 C C . ALA A 1 168 ? 5.027 -17.797 5.516 1 91.81 168 ALA A C 1
ATOM 1343 O O . ALA A 1 168 ? 3.979 -17.922 6.152 1 91.81 168 ALA A O 1
ATOM 1344 N N . THR A 1 169 ? 5.926 -18.75 5.516 1 92.69 169 THR A N 1
ATOM 1345 C CA . THR A 1 169 ? 5.754 -20 6.254 1 92.69 169 THR A CA 1
ATOM 1346 C C . THR A 1 169 ? 5.715 -19.734 7.758 1 92.69 169 THR A C 1
ATOM 1348 O O . THR A 1 169 ? 4.91 -20.344 8.477 1 92.69 169 THR A O 1
ATOM 1351 N N . ILE A 1 170 ? 6.555 -18.828 8.18 1 94.81 170 ILE A N 1
ATOM 1352 C CA . ILE A 1 170 ? 6.555 -18.453 9.586 1 94.81 170 ILE A CA 1
ATOM 1353 C C . ILE A 1 170 ? 5.203 -17.844 9.961 1 94.81 170 ILE A C 1
ATOM 1355 O O . ILE A 1 170 ? 4.645 -18.156 11.016 1 94.81 170 ILE A O 1
ATOM 1359 N N . ALA A 1 171 ? 4.699 -17 9.094 1 96 171 ALA A N 1
ATOM 1360 C CA . ALA A 1 171 ? 3.402 -16.375 9.32 1 96 171 ALA A CA 1
ATOM 1361 C C . ALA A 1 171 ? 2.291 -17.422 9.414 1 96 171 ALA A C 1
ATOM 1363 O O . ALA A 1 171 ? 1.383 -17.297 10.242 1 96 171 ALA A O 1
ATOM 1364 N N . ILE A 1 172 ? 2.352 -18.438 8.586 1 93.81 172 ILE A N 1
ATOM 1365 C CA . ILE A 1 172 ? 1.354 -19.5 8.586 1 93.81 172 ILE A CA 1
ATOM 1366 C C . ILE A 1 172 ? 1.41 -20.25 9.914 1 93.81 172 ILE A C 1
ATOM 1368 O O . ILE A 1 172 ? 0.373 -20.531 10.523 1 93.81 172 ILE A O 1
ATOM 1372 N N . VAL A 1 173 ? 2.615 -20.562 10.367 1 94.19 173 VAL A N 1
ATOM 1373 C CA . VAL A 1 173 ? 2.787 -21.281 11.625 1 94.19 173 VAL A CA 1
ATOM 1374 C C . VAL A 1 173 ? 2.246 -20.453 12.781 1 94.19 173 VAL A C 1
ATOM 1376 O O . VAL A 1 173 ? 1.496 -20.953 13.625 1 94.19 173 VAL A O 1
ATOM 1379 N N . ILE A 1 174 ? 2.584 -19.141 12.812 1 96.19 174 ILE A N 1
ATOM 1380 C CA . ILE A 1 174 ? 2.092 -18.25 13.852 1 96.19 174 ILE A CA 1
ATOM 1381 C C . ILE A 1 174 ? 0.569 -18.156 13.773 1 96.19 174 ILE A C 1
ATOM 1383 O O . ILE A 1 174 ? -0.117 -18.266 14.797 1 96.19 174 ILE A O 1
ATOM 1387 N N . GLY A 1 175 ? 0.068 -17.922 12.578 1 94.81 175 GLY A N 1
ATOM 1388 C CA . GLY A 1 175 ? -1.371 -17.844 12.383 1 94.81 175 GLY A CA 1
ATOM 1389 C C . GLY A 1 175 ? -2.107 -19.094 12.82 1 94.81 175 GLY A C 1
ATOM 1390 O O . GLY A 1 175 ? -3.146 -19 13.477 1 94.81 175 GLY A O 1
ATOM 1391 N N . LEU A 1 176 ? -1.562 -20.281 12.477 1 92.31 176 LEU A N 1
ATOM 1392 C CA . LEU A 1 176 ? -2.17 -21.562 12.852 1 92.31 176 LEU A CA 1
ATOM 1393 C C . LEU A 1 176 ? -2.143 -21.75 14.359 1 92.31 176 LEU A C 1
ATOM 1395 O O . LEU A 1 176 ? -3.098 -22.266 14.945 1 92.31 176 LEU A O 1
ATOM 1399 N N . PHE A 1 177 ? -1.05 -21.359 14.938 1 94.38 177 PHE A N 1
ATOM 1400 C CA . PHE A 1 177 ? -0.948 -21.438 16.391 1 94.38 177 PHE A CA 1
ATOM 1401 C C . PHE A 1 177 ? -2.043 -20.609 17.047 1 94.38 177 PHE A C 1
ATOM 1403 O O . PHE A 1 177 ? -2.725 -21.078 17.953 1 94.38 177 PHE A O 1
ATOM 1410 N N . LEU A 1 178 ? -2.244 -19.391 16.625 1 94.38 178 LEU A N 1
ATOM 1411 C CA . LEU A 1 178 ? -3.275 -18.5 17.172 1 94.38 178 LEU A CA 1
ATOM 1412 C C . LEU A 1 178 ? -4.664 -19.078 16.906 1 94.38 178 LEU A C 1
ATOM 1414 O O . LEU A 1 178 ? -5.547 -19 17.766 1 94.38 178 LEU A O 1
ATOM 1418 N N . PHE A 1 179 ? -4.805 -19.656 15.742 1 92.62 179 PHE A N 1
ATOM 1419 C CA . PHE A 1 179 ? -6.094 -20.203 15.328 1 92.62 179 PHE A CA 1
ATOM 1420 C C . PHE A 1 179 ? -6.484 -21.375 16.203 1 92.62 179 PHE A C 1
ATOM 1422 O O . PHE A 1 179 ? -7.602 -21.438 16.719 1 92.62 179 PHE A O 1
ATOM 1429 N N . VAL A 1 180 ? -5.621 -22.312 16.438 1 90.12 180 VAL A N 1
ATOM 1430 C CA . VAL A 1 180 ? -5.891 -23.547 17.172 1 90.12 180 VAL A CA 1
ATOM 1431 C C . VAL A 1 180 ? -6.086 -23.234 18.656 1 90.12 180 VAL A C 1
ATOM 1433 O O . VAL A 1 180 ? -6.93 -23.844 19.312 1 90.12 180 VAL A O 1
ATOM 1436 N N . THR A 1 181 ? -5.348 -22.312 19.188 1 92.94 181 THR A N 1
ATOM 1437 C CA . THR A 1 181 ? -5.434 -21.984 20.594 1 92.94 181 THR A CA 1
ATOM 1438 C C . THR A 1 181 ? -6.637 -21.078 20.875 1 92.94 181 THR A C 1
ATOM 1440 O O . THR A 1 181 ? -7.055 -20.938 22.016 1 92.94 181 THR A O 1
ATOM 1443 N N . GLY A 1 182 ? -7.082 -20.422 19.844 1 92.25 182 GLY A N 1
ATOM 1444 C CA . GLY A 1 182 ? -8.211 -19.516 20 1 92.25 182 GLY A CA 1
ATOM 1445 C C . GLY A 1 182 ? -7.809 -18.141 20.531 1 92.25 182 GLY A C 1
ATOM 1446 O O . GLY A 1 182 ? -8.672 -17.328 20.891 1 92.25 182 GLY A O 1
ATOM 1447 N N . LEU A 1 183 ? -6.57 -17.953 20.531 1 93.81 183 LEU A N 1
ATOM 1448 C CA . LEU A 1 183 ? -6.082 -16.672 21.016 1 93.81 183 LEU A CA 1
ATOM 1449 C C . LEU A 1 183 ? -6.363 -15.555 20 1 93.81 183 LEU A C 1
ATOM 1451 O O . LEU A 1 183 ? -5.949 -15.648 18.844 1 93.81 183 LEU A O 1
ATOM 1455 N N . ARG A 1 184 ? -7.105 -14.531 20.484 1 95.06 184 ARG A N 1
ATOM 1456 C CA . ARG A 1 184 ? -7.398 -13.375 19.641 1 95.06 184 ARG A CA 1
ATOM 1457 C C . ARG A 1 184 ? -6.469 -12.211 19.953 1 95.06 184 ARG A C 1
ATOM 1459 O O . ARG A 1 184 ? -6.262 -11.875 21.125 1 95.06 184 ARG A O 1
ATOM 1466 N N . LEU A 1 185 ? -5.926 -11.711 18.891 1 95.62 185 LEU A N 1
ATOM 1467 C CA . LEU A 1 185 ? -5.051 -10.555 19.078 1 95.62 185 LEU A CA 1
ATOM 1468 C C . LEU A 1 185 ? -5.859 -9.32 19.453 1 95.62 185 LEU A C 1
ATOM 1470 O O . LEU A 1 185 ? -6.957 -9.109 18.938 1 95.62 185 LEU A O 1
ATOM 1474 N N . PRO A 1 186 ? -5.289 -8.578 20.375 1 93.94 186 PRO A N 1
ATOM 1475 C CA . PRO A 1 186 ? -5.977 -7.328 20.703 1 93.94 186 PRO A CA 1
ATOM 1476 C C . PRO A 1 186 ? -6.074 -6.387 19.5 1 93.94 186 PRO A C 1
ATOM 1478 O O . PRO A 1 186 ? -5.285 -6.5 18.562 1 93.94 186 PRO A O 1
ATOM 1481 N N . GLN A 1 187 ? -6.965 -5.531 19.562 1 91.94 187 GLN A N 1
ATOM 1482 C CA . GLN A 1 187 ? -7.285 -4.645 18.438 1 91.94 187 GLN A CA 1
ATOM 1483 C C . GLN A 1 187 ? -6.059 -3.859 18 1 91.94 187 GLN A C 1
ATOM 1485 O O . GLN A 1 187 ? -5.828 -3.688 16.797 1 91.94 187 GLN A O 1
ATOM 1490 N N . PHE A 1 188 ? -5.238 -3.41 18.922 1 90.94 188 PHE A N 1
ATOM 1491 C CA . PHE A 1 188 ? -4.109 -2.545 18.594 1 90.94 188 PHE A CA 1
ATOM 1492 C C . PHE A 1 188 ? -3.002 -3.336 17.906 1 90.94 188 PHE A C 1
ATOM 1494 O O . PHE A 1 188 ? -2.076 -2.752 17.344 1 90.94 188 PHE A O 1
ATOM 1501 N N . ILE A 1 189 ? -3.104 -4.645 17.859 1 94.5 189 ILE A N 1
ATOM 1502 C CA . ILE A 1 189 ? -2.168 -5.48 17.109 1 94.5 189 ILE A CA 1
ATOM 1503 C C . ILE A 1 189 ? -2.822 -5.965 15.82 1 94.5 189 ILE A C 1
ATOM 1505 O O . ILE A 1 189 ? -2.203 -5.926 14.75 1 94.5 189 ILE A O 1
ATOM 1509 N N . ASN A 1 190 ? -4.062 -6.375 15.93 1 95.81 190 ASN A N 1
ATOM 1510 C CA . ASN A 1 190 ? -4.766 -6.957 14.797 1 95.81 190 ASN A CA 1
ATOM 1511 C C . ASN A 1 190 ? -5.023 -5.926 13.703 1 95.81 190 ASN A C 1
ATOM 1513 O O . ASN A 1 190 ? -4.887 -6.223 12.516 1 95.81 190 ASN A O 1
ATOM 1517 N N . GLU A 1 191 ? -5.371 -4.754 14.094 1 95.44 191 GLU A N 1
ATOM 1518 C CA . GLU A 1 191 ? -5.695 -3.729 13.109 1 95.44 191 GLU A CA 1
ATOM 1519 C C . GLU A 1 191 ? -4.461 -3.326 12.297 1 95.44 191 GLU A C 1
ATOM 1521 O O . GLU A 1 191 ? -4.531 -3.182 11.078 1 95.44 191 GLU A O 1
ATOM 1526 N N . PRO A 1 192 ? -3.346 -3.154 12.992 1 97 192 PRO A N 1
ATOM 1527 C CA . PRO A 1 192 ? -2.133 -2.928 12.203 1 97 192 PRO A CA 1
ATOM 1528 C C . PRO A 1 192 ? -1.848 -4.062 11.227 1 97 192 PRO A C 1
ATOM 1530 O O . PRO A 1 192 ? -1.46 -3.812 10.078 1 97 192 PRO A O 1
ATOM 1533 N N . LEU A 1 193 ? -2.002 -5.238 11.641 1 97.44 193 LEU A N 1
ATOM 1534 C CA . LEU A 1 193 ? -1.794 -6.387 10.766 1 97.44 193 LEU A CA 1
ATOM 1535 C C . LEU A 1 193 ? -2.748 -6.348 9.578 1 97.44 193 LEU A C 1
ATOM 1537 O O . LEU A 1 193 ? -2.346 -6.617 8.445 1 97.44 193 LEU A O 1
ATOM 1541 N N . GLU A 1 194 ? -3.963 -5.996 9.844 1 96.62 194 GLU A N 1
ATOM 1542 C CA . GLU A 1 194 ? -4.961 -5.898 8.781 1 96.62 194 GLU A CA 1
ATOM 1543 C C . GLU A 1 194 ? -4.609 -4.789 7.797 1 96.62 194 GLU A C 1
ATOM 1545 O O . GLU A 1 194 ? -4.719 -4.969 6.582 1 96.62 194 GLU A O 1
ATOM 1550 N N . MET A 1 195 ? -4.188 -3.688 8.312 1 96.81 195 MET A N 1
ATOM 1551 C CA . MET A 1 195 ? -3.828 -2.557 7.461 1 96.81 195 MET A CA 1
ATOM 1552 C C . MET A 1 195 ? -2.611 -2.885 6.602 1 96.81 195 MET A C 1
ATOM 1554 O O . MET A 1 195 ? -2.605 -2.621 5.398 1 96.81 195 MET A O 1
ATOM 1558 N N . LEU A 1 196 ? -1.641 -3.443 7.227 1 98.12 196 LEU A N 1
ATOM 1559 C CA . LEU A 1 196 ? -0.445 -3.836 6.492 1 98.12 196 LEU A CA 1
ATOM 1560 C C . LEU A 1 196 ? -0.767 -4.926 5.473 1 98.12 196 LEU A C 1
ATOM 1562 O O . LEU A 1 196 ? -0.268 -4.898 4.348 1 98.12 196 LEU A O 1
ATOM 1566 N N . GLY A 1 197 ? -1.55 -5.871 5.895 1 97.81 197 GLY A N 1
ATOM 1567 C CA . GLY A 1 197 ? -1.956 -6.945 5 1 97.81 197 GLY A CA 1
ATOM 1568 C C . GLY A 1 197 ? -2.732 -6.449 3.793 1 97.81 197 GLY A C 1
ATOM 1569 O O . GLY A 1 197 ? -2.609 -7.008 2.699 1 97.81 197 GLY A O 1
ATOM 1570 N N . SER A 1 198 ? -3.521 -5.426 3.988 1 96.44 198 SER A N 1
ATOM 1571 C CA . SER A 1 198 ? -4.379 -4.914 2.924 1 96.44 198 SER A CA 1
ATOM 1572 C C . SER A 1 198 ? -3.553 -4.289 1.804 1 96.44 198 SER A C 1
ATOM 1574 O O . SER A 1 198 ? -4.055 -4.086 0.696 1 96.44 198 SER A O 1
ATOM 1576 N N . ILE A 1 199 ? -2.309 -4.039 2.088 1 97.56 199 ILE A N 1
ATOM 1577 C CA . ILE A 1 199 ? -1.402 -3.477 1.092 1 97.56 199 ILE A CA 1
ATOM 1578 C C . ILE A 1 199 ? -1.036 -4.547 0.065 1 97.56 199 ILE A C 1
ATOM 1580 O O . ILE A 1 199 ? -0.71 -4.23 -1.081 1 97.56 199 ILE A O 1
ATOM 1584 N N . THR A 1 200 ? -1.079 -5.758 0.467 1 97.06 200 THR A N 1
ATOM 1585 C CA . THR A 1 200 ? -0.508 -6.871 -0.282 1 97.06 200 THR A CA 1
ATOM 1586 C C . THR A 1 200 ? -1.091 -6.93 -1.692 1 97.06 200 THR A C 1
ATOM 1588 O O . THR A 1 200 ? -0.349 -6.91 -2.676 1 97.06 200 THR A O 1
ATOM 1591 N N . THR A 1 201 ? -2.393 -6.879 -1.815 1 96.19 201 THR A N 1
ATOM 1592 C CA . THR A 1 201 ? -3.049 -7.105 -3.098 1 96.19 201 THR A CA 1
ATOM 1593 C C . THR A 1 201 ? -2.715 -5.988 -4.082 1 96.19 201 THR A C 1
ATOM 1595 O O . THR A 1 201 ? -2.133 -6.238 -5.141 1 96.19 201 THR A O 1
ATOM 1598 N N . PRO A 1 202 ? -2.936 -4.785 -3.744 1 97.62 202 PRO A N 1
ATOM 1599 C CA . PRO A 1 202 ? -2.67 -3.752 -4.746 1 97.62 202 PRO A CA 1
ATOM 1600 C C . PRO A 1 202 ? -1.179 -3.539 -4.992 1 97.62 202 PRO A C 1
ATOM 1602 O O . PRO A 1 202 ? -0.764 -3.312 -6.133 1 97.62 202 PRO A O 1
ATOM 1605 N N . ILE A 1 203 ? -0.361 -3.625 -4.008 1 97.81 203 ILE A N 1
ATOM 1606 C CA . ILE A 1 203 ? 1.064 -3.367 -4.188 1 97.81 203 ILE A CA 1
ATOM 1607 C C . ILE A 1 203 ? 1.694 -4.492 -5.008 1 97.81 203 ILE A C 1
ATOM 1609 O O . ILE A 1 203 ? 2.615 -4.254 -5.793 1 97.81 203 ILE A O 1
ATOM 1613 N N . SER A 1 204 ? 1.26 -5.727 -4.781 1 95.94 204 SER A N 1
ATOM 1614 C CA . SER A 1 204 ? 1.76 -6.855 -5.562 1 95.94 204 SER A CA 1
ATOM 1615 C C . SER A 1 204 ? 1.496 -6.656 -7.051 1 95.94 204 SER A C 1
ATOM 1617 O O . SER A 1 204 ? 2.359 -6.945 -7.883 1 95.94 204 SER A O 1
ATOM 1619 N N . MET A 1 205 ? 0.325 -6.152 -7.371 1 95.19 205 MET A N 1
ATOM 1620 C CA . MET A 1 205 ? -0.017 -5.918 -8.773 1 95.19 205 MET A CA 1
ATOM 1621 C C . MET A 1 205 ? 0.842 -4.809 -9.359 1 95.19 205 MET A C 1
ATOM 1623 O O . MET A 1 205 ? 1.26 -4.887 -10.523 1 95.19 205 MET A O 1
ATOM 1627 N N . ILE A 1 206 ? 1.138 -3.791 -8.578 1 96.88 206 ILE A N 1
ATOM 1628 C CA . ILE A 1 206 ? 2.021 -2.717 -9.016 1 96.88 206 ILE A CA 1
ATOM 1629 C C . ILE A 1 206 ? 3.416 -3.277 -9.289 1 96.88 206 ILE A C 1
ATOM 1631 O O . ILE A 1 206 ? 4.047 -2.932 -10.289 1 96.88 206 ILE A O 1
ATOM 1635 N N . ILE A 1 207 ? 3.898 -4.148 -8.414 1 94.31 207 ILE A N 1
ATOM 1636 C CA . ILE A 1 207 ? 5.215 -4.762 -8.555 1 94.31 207 ILE A CA 1
ATOM 1637 C C . ILE A 1 207 ? 5.277 -5.57 -9.844 1 94.31 207 ILE A C 1
ATOM 1639 O O . ILE A 1 207 ? 6.234 -5.453 -10.617 1 94.31 207 ILE A O 1
ATOM 1643 N N . ILE A 1 208 ? 4.242 -6.355 -10.07 1 91.06 208 ILE A N 1
ATOM 1644 C CA . ILE A 1 208 ? 4.184 -7.168 -11.281 1 91.06 208 ILE A CA 1
ATOM 1645 C C . ILE A 1 208 ? 4.227 -6.266 -12.508 1 91.06 208 ILE A C 1
ATOM 1647 O O . ILE A 1 208 ? 4.969 -6.531 -13.453 1 91.06 208 ILE A O 1
ATOM 1651 N N . GLY A 1 209 ? 3.426 -5.188 -12.492 1 91.88 209 GLY A N 1
ATOM 1652 C CA . GLY A 1 209 ? 3.459 -4.234 -13.594 1 91.88 209 GLY A CA 1
ATOM 1653 C C . GLY A 1 209 ? 4.832 -3.629 -13.812 1 91.88 209 GLY A C 1
ATOM 1654 O O . GLY A 1 209 ? 5.285 -3.512 -14.953 1 91.88 209 GLY A O 1
ATOM 1655 N N . SER A 1 210 ? 5.453 -3.268 -12.742 1 92.75 210 SER A N 1
ATOM 1656 C CA . SER A 1 210 ? 6.789 -2.691 -12.812 1 92.75 210 SER A CA 1
ATOM 1657 C C . SER A 1 210 ? 7.785 -3.678 -13.422 1 92.75 210 SER A C 1
ATOM 1659 O O . SER A 1 210 ? 8.625 -3.297 -14.242 1 92.75 210 SER A O 1
ATOM 1661 N N . LEU A 1 211 ? 7.703 -4.941 -13.023 1 86.62 211 LEU A N 1
ATOM 1662 C CA . LEU A 1 211 ? 8.586 -5.98 -13.547 1 86.62 211 LEU A CA 1
ATOM 1663 C C . LEU A 1 211 ? 8.352 -6.199 -15.031 1 86.62 211 LEU A C 1
ATOM 1665 O O . LEU A 1 211 ? 9.297 -6.414 -15.789 1 86.62 211 LEU A O 1
ATOM 1669 N N . LEU A 1 212 ? 7.117 -6.133 -15.438 1 87 212 LEU A N 1
ATOM 1670 C CA . LEU A 1 212 ? 6.766 -6.34 -16.844 1 87 212 LEU A CA 1
ATOM 1671 C C . LEU A 1 212 ? 7.301 -5.203 -17.703 1 87 212 LEU A C 1
ATOM 1673 O O . LEU A 1 212 ? 7.656 -5.418 -18.875 1 87 212 LEU A O 1
ATOM 1677 N N . ALA A 1 213 ? 7.332 -4.031 -17.125 1 87.81 213 ALA A N 1
ATOM 1678 C CA . ALA A 1 213 ? 7.793 -2.861 -17.859 1 87.81 213 ALA A CA 1
ATOM 1679 C C . ALA A 1 213 ? 9.289 -2.961 -18.172 1 87.81 213 ALA A C 1
ATOM 1681 O O . ALA A 1 213 ? 9.766 -2.373 -19.141 1 87.81 213 ALA A O 1
ATOM 1682 N N . ASN A 1 214 ? 10.07 -3.59 -17.328 1 77.75 214 ASN A N 1
ATOM 1683 C CA . ASN A 1 214 ? 11.516 -3.723 -17.5 1 77.75 214 ASN A CA 1
ATOM 1684 C C . ASN A 1 214 ? 11.867 -4.875 -18.438 1 77.75 214 ASN A C 1
ATOM 1686 O O . ASN A 1 214 ? 13 -4.969 -18.906 1 77.75 214 ASN A O 1
ATOM 1690 N N . SER A 1 215 ? 11.055 -5.832 -18.688 1 72.56 215 SER A N 1
ATOM 1691 C CA . SER A 1 215 ? 11.375 -7.043 -19.438 1 72.56 215 SER A CA 1
ATOM 1692 C C . SER A 1 215 ? 11.43 -6.762 -20.938 1 72.56 215 SER A C 1
ATOM 1694 O O . SER A 1 215 ? 10.742 -5.871 -21.438 1 72.56 215 SER A O 1
ATOM 1696 N N . SER A 1 216 ? 12.633 -7.062 -21.547 1 64.06 216 SER A N 1
ATOM 1697 C CA . SER A 1 216 ? 12.805 -6.957 -23 1 64.06 216 SER A CA 1
ATOM 1698 C C . SER A 1 216 ? 11.766 -7.785 -23.734 1 64.06 216 SER A C 1
ATOM 1700 O O . SER A 1 216 ? 11.883 -9.008 -23.828 1 64.06 216 SER A O 1
ATOM 1702 N N . ALA A 1 217 ? 10.445 -7.297 -23.812 1 60.97 217 ALA A N 1
ATOM 1703 C CA . ALA A 1 217 ? 9.242 -7.922 -24.344 1 60.97 217 ALA A CA 1
ATOM 1704 C C . ALA A 1 217 ? 9.469 -8.43 -25.766 1 60.97 217 ALA A C 1
ATOM 1706 O O . ALA A 1 217 ? 8.953 -9.484 -26.141 1 60.97 217 ALA A O 1
ATOM 1707 N N . LEU A 1 218 ? 10.336 -7.871 -26.453 1 63.47 218 LEU A N 1
ATOM 1708 C CA . LEU A 1 218 ? 10.18 -8.109 -27.891 1 63.47 218 LEU A CA 1
ATOM 1709 C C . LEU A 1 218 ? 10.805 -9.445 -28.281 1 63.47 218 LEU A C 1
ATOM 1711 O O . LEU A 1 218 ? 10.297 -10.125 -29.188 1 63.47 218 LEU A O 1
ATOM 1715 N N . ASP A 1 219 ? 11.828 -9.914 -27.594 1 75.06 219 ASP A N 1
ATOM 1716 C CA . ASP A 1 219 ? 12.492 -11.125 -28.078 1 75.06 219 ASP A CA 1
ATOM 1717 C C . ASP A 1 219 ? 11.758 -12.375 -27.594 1 75.06 219 ASP A C 1
ATOM 1719 O O . ASP A 1 219 ? 12 -13.477 -28.109 1 75.06 219 ASP A O 1
ATOM 1723 N N . CYS A 1 220 ? 10.805 -12.227 -26.75 1 76.19 220 CYS A N 1
ATOM 1724 C CA . CYS A 1 220 ? 10.109 -13.375 -26.172 1 76.19 220 CYS A CA 1
ATOM 1725 C C . CYS A 1 220 ? 9.031 -13.883 -27.125 1 76.19 220 CYS A C 1
ATOM 1727 O O . CYS A 1 220 ? 8.672 -15.062 -27.094 1 76.19 220 CYS A O 1
ATOM 1729 N N . PHE A 1 221 ? 8.68 -13.133 -28.094 1 83.38 221 PHE A N 1
ATOM 1730 C CA . PHE A 1 221 ? 7.547 -13.5 -28.938 1 83.38 221 PHE A CA 1
ATOM 1731 C C . PHE A 1 221 ? 7.988 -14.422 -30.062 1 83.38 221 PHE A C 1
ATOM 1733 O O . PHE A 1 221 ? 7.16 -15.055 -30.719 1 83.38 221 PHE A O 1
ATOM 1740 N N . VAL A 1 222 ? 9.312 -14.602 -30.172 1 83.56 222 VAL A N 1
ATOM 1741 C CA . VAL A 1 222 ? 9.812 -15.453 -31.25 1 83.56 222 VAL A CA 1
ATOM 1742 C C . VAL A 1 222 ? 10.055 -16.859 -30.719 1 83.56 222 VAL A C 1
ATOM 1744 O O . VAL A 1 222 ? 10.18 -17.812 -31.5 1 83.56 222 VAL A O 1
ATOM 1747 N N . ASN A 1 223 ? 10.039 -17.062 -29.484 1 88.69 223 ASN A N 1
ATOM 1748 C CA . ASN A 1 223 ? 10.305 -18.344 -28.875 1 88.69 223 ASN A CA 1
ATOM 1749 C C . ASN A 1 223 ? 9.062 -19.234 -28.859 1 88.69 223 ASN A C 1
ATOM 1751 O O . ASN A 1 223 ? 8.188 -19.078 -28 1 88.69 223 ASN A O 1
ATOM 1755 N N . LYS A 1 224 ? 8.969 -20.172 -29.75 1 92.19 224 LYS A N 1
ATOM 1756 C CA . LYS A 1 224 ? 7.809 -21.062 -29.906 1 92.19 224 LYS A CA 1
ATOM 1757 C C . LYS A 1 224 ? 7.613 -21.938 -28.672 1 92.19 224 LYS A C 1
ATOM 1759 O O . LYS A 1 224 ? 6.48 -22.25 -28.312 1 92.19 224 LYS A O 1
ATOM 1764 N N . LYS A 1 225 ? 8.672 -22.344 -28.078 1 94.56 225 LYS A N 1
ATOM 1765 C CA . LYS A 1 225 ? 8.602 -23.188 -26.891 1 94.56 225 LYS A CA 1
ATOM 1766 C C . LYS A 1 225 ? 7.902 -22.438 -25.75 1 94.56 225 LYS A C 1
ATOM 1768 O O . LYS A 1 225 ? 7.199 -23.062 -24.938 1 94.56 225 LYS A O 1
ATOM 1773 N N . LEU A 1 226 ? 8.086 -21.172 -25.734 1 94 226 LEU A N 1
ATOM 1774 C CA . LEU A 1 226 ? 7.457 -20.359 -24.703 1 94 226 LEU A CA 1
ATOM 1775 C C . LEU A 1 226 ? 5.938 -20.391 -24.828 1 94 226 LEU A C 1
ATOM 1777 O O . LEU A 1 226 ? 5.227 -20.422 -23.812 1 94 226 LEU A O 1
ATOM 1781 N N . TYR A 1 227 ? 5.422 -20.438 -26.047 1 95.38 227 TYR A N 1
ATOM 1782 C CA . TYR A 1 227 ? 3.982 -20.531 -26.266 1 95.38 227 TYR A CA 1
ATOM 1783 C C . TYR A 1 227 ? 3.428 -21.844 -25.734 1 95.38 227 TYR A C 1
ATOM 1785 O O . TYR A 1 227 ? 2.365 -21.875 -25.109 1 95.38 227 TYR A O 1
ATOM 1793 N N . ILE A 1 228 ? 4.148 -22.844 -25.969 1 96.5 228 ILE A N 1
ATOM 1794 C CA . ILE A 1 228 ? 3.713 -24.172 -25.562 1 96.5 228 ILE A CA 1
ATOM 1795 C C . ILE A 1 228 ? 3.676 -24.266 -24.031 1 96.5 228 ILE A C 1
ATOM 1797 O O . ILE A 1 228 ? 2.676 -24.688 -23.453 1 96.5 228 ILE A O 1
ATOM 1801 N N . VAL A 1 229 ? 4.754 -23.828 -23.406 1 97.06 229 VAL A N 1
ATOM 1802 C CA . VAL A 1 229 ? 4.859 -23.922 -21.969 1 97.06 229 VAL A CA 1
ATOM 1803 C C . VAL A 1 229 ? 3.814 -23.031 -21.312 1 97.06 229 VAL A C 1
ATOM 1805 O O . VAL A 1 229 ? 3.225 -23.391 -20.281 1 97.06 229 VAL A O 1
ATOM 1808 N N . THR A 1 230 ? 3.625 -21.875 -21.906 1 97.25 230 THR A N 1
ATOM 1809 C CA . THR A 1 230 ? 2.615 -20.953 -21.406 1 97.25 230 THR A CA 1
ATOM 1810 C C . THR A 1 230 ? 1.223 -21.562 -21.5 1 97.25 230 THR A C 1
ATOM 1812 O O . THR A 1 230 ? 0.427 -21.469 -20.578 1 97.25 230 THR A O 1
ATOM 1815 N N . PHE A 1 231 ? 0.96 -22.188 -22.609 1 97.31 231 PHE A N 1
ATOM 1816 C CA . PHE A 1 231 ? -0.319 -22.859 -22.812 1 97.31 231 PHE A CA 1
ATOM 1817 C C . PHE A 1 231 ? -0.518 -23.969 -21.781 1 97.31 231 PHE A C 1
ATOM 1819 O O . PHE A 1 231 ? -1.604 -24.109 -21.219 1 97.31 231 PHE A O 1
ATOM 1826 N N . ILE A 1 232 ? 0.455 -24.703 -21.531 1 97.62 232 ILE A N 1
ATOM 1827 C CA . ILE A 1 232 ? 0.402 -25.797 -20.562 1 97.62 232 ILE A CA 1
ATOM 1828 C C . ILE A 1 232 ? 0.197 -25.25 -19.156 1 97.62 232 ILE A C 1
ATOM 1830 O O . ILE A 1 232 ? -0.677 -25.719 -18.422 1 97.62 232 ILE A O 1
ATOM 1834 N N . ARG A 1 233 ? 0.945 -24.25 -18.812 1 97.12 233 ARG A N 1
ATOM 1835 C CA . ARG A 1 233 ? 0.92 -23.672 -17.484 1 97.12 233 ARG A CA 1
ATOM 1836 C C . ARG A 1 233 ? -0.424 -23.016 -17.203 1 97.12 233 ARG A C 1
ATOM 1838 O O . AR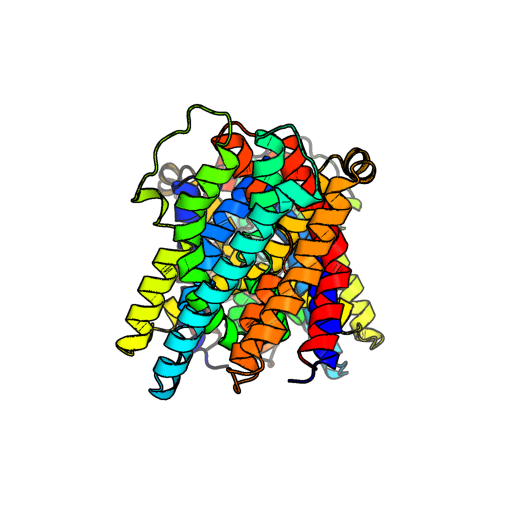G A 1 233 ? -1.005 -23.203 -16.125 1 97.12 233 ARG A O 1
ATOM 1845 N N . LEU A 1 234 ? -0.953 -22.266 -18.172 1 97.5 234 LEU A N 1
ATOM 1846 C CA . LEU A 1 234 ? -2.078 -21.375 -17.891 1 97.5 234 LEU A CA 1
ATOM 1847 C C . LEU A 1 234 ? -3.402 -22.062 -18.188 1 97.5 234 LEU A C 1
ATOM 1849 O O . LEU A 1 234 ? -4.441 -21.688 -17.641 1 97.5 234 LEU A O 1
ATOM 1853 N N . LEU A 1 235 ? -3.41 -23.125 -19.047 1 97.31 235 LEU A N 1
ATOM 1854 C CA . LEU A 1 235 ? -4.68 -23.719 -19.438 1 97.31 235 LEU A CA 1
ATOM 1855 C C . LEU A 1 235 ? -4.707 -25.219 -19.109 1 97.31 235 LEU A C 1
ATOM 1857 O O . LEU A 1 235 ? -5.594 -25.672 -18.391 1 97.31 235 LEU A O 1
ATOM 1861 N N . VAL A 1 236 ? -3.729 -25.938 -19.516 1 97.44 236 VAL A N 1
ATOM 1862 C CA . VAL A 1 236 ? -3.748 -27.391 -19.406 1 97.44 236 VAL A CA 1
ATOM 1863 C C . VAL A 1 236 ? -3.695 -27.812 -17.938 1 97.44 236 VAL A C 1
ATOM 1865 O O . VAL A 1 236 ? -4.5 -28.625 -17.484 1 97.44 236 VAL A O 1
ATOM 1868 N N . LEU A 1 237 ? -2.809 -27.234 -17.219 1 97.38 237 LEU A N 1
ATOM 1869 C CA . LEU A 1 237 ? -2.582 -27.641 -15.828 1 97.38 237 LEU A CA 1
ATOM 1870 C C . LEU A 1 237 ? -3.82 -27.375 -14.977 1 97.38 237 LEU A C 1
ATOM 1872 O O . LEU A 1 237 ? -4.312 -28.266 -14.297 1 97.38 237 LEU A O 1
ATOM 1876 N N . PRO A 1 238 ? -4.387 -26.156 -15.008 1 96.81 238 PRO A N 1
ATOM 1877 C CA . PRO A 1 238 ? -5.582 -25.906 -14.195 1 96.81 238 PRO A CA 1
ATOM 1878 C C . PRO A 1 238 ? -6.754 -26.812 -14.594 1 96.81 238 PRO A C 1
ATOM 1880 O O . PRO A 1 238 ? -7.547 -27.219 -13.742 1 96.81 238 PRO A O 1
ATOM 1883 N N . VAL A 1 239 ? -6.879 -27.141 -15.867 1 96.94 239 VAL A N 1
ATOM 1884 C CA . VAL A 1 239 ? -7.961 -28 -16.344 1 96.94 239 VAL A CA 1
ATOM 1885 C C . VAL A 1 239 ? -7.781 -29.422 -15.781 1 96.94 239 VAL A C 1
ATOM 1887 O O . VAL A 1 239 ? -8.742 -30.031 -15.297 1 96.94 239 VAL A O 1
ATOM 1890 N N . ILE A 1 240 ? -6.57 -29.922 -15.797 1 97.06 240 ILE A N 1
ATOM 1891 C CA . ILE A 1 240 ? -6.285 -31.25 -15.281 1 97.06 240 ILE A CA 1
ATOM 1892 C C . ILE A 1 240 ? -6.535 -31.281 -13.773 1 97.06 240 ILE A C 1
ATOM 1894 O O . ILE A 1 240 ? -7.168 -32.219 -13.258 1 97.06 240 ILE A O 1
ATOM 1898 N N . VAL A 1 241 ? -6.055 -30.266 -13.102 1 95.75 241 VAL A N 1
ATOM 1899 C CA . VAL A 1 241 ? -6.238 -30.172 -11.656 1 95.75 241 VAL A CA 1
ATOM 1900 C C . VAL A 1 241 ? -7.73 -30.156 -11.328 1 95.75 241 VAL A C 1
ATOM 1902 O O . VAL A 1 241 ? -8.18 -30.875 -10.43 1 95.75 241 VAL A O 1
ATOM 1905 N N . TYR A 1 242 ? -8.508 -29.422 -12.062 1 95.81 242 TYR A N 1
ATOM 1906 C CA . TYR A 1 242 ? -9.945 -29.328 -11.844 1 95.81 242 TYR A CA 1
ATOM 1907 C C . TYR A 1 242 ? -10.609 -30.688 -12 1 95.81 242 TYR A C 1
ATOM 1909 O O . TYR A 1 242 ? -11.383 -31.125 -11.141 1 95.81 242 TYR A O 1
ATOM 1917 N N . PHE A 1 243 ? -10.305 -31.391 -13.055 1 95.81 243 PHE A N 1
ATOM 1918 C CA . PHE A 1 243 ? -11 -32.625 -13.367 1 95.81 243 PHE A CA 1
ATOM 1919 C C . PHE A 1 243 ? -10.586 -33.75 -12.406 1 95.81 243 PHE A C 1
ATOM 1921 O O . PHE A 1 243 ? -11.383 -34.625 -12.086 1 95.81 243 PHE A O 1
ATOM 1928 N N . ILE A 1 244 ? -9.391 -33.688 -11.875 1 95.19 244 ILE A N 1
ATOM 1929 C CA . ILE A 1 244 ? -8.945 -34.656 -10.891 1 95.19 244 ILE A CA 1
ATOM 1930 C C . ILE A 1 244 ? -9.641 -34.438 -9.555 1 95.19 244 ILE A C 1
ATOM 1932 O O . ILE A 1 244 ? -10.047 -35.375 -8.883 1 95.19 244 ILE A O 1
ATOM 1936 N N . LEU A 1 245 ? -9.875 -33.156 -9.227 1 94 245 LEU A N 1
ATOM 1937 C CA . LEU A 1 245 ? -10.328 -32.812 -7.887 1 94 245 LEU A CA 1
ATOM 1938 C C . LEU A 1 245 ? -11.844 -32.719 -7.836 1 94 245 LEU A C 1
ATOM 1940 O O . LEU A 1 245 ? -12.453 -32.906 -6.777 1 94 245 LEU A O 1
ATOM 1944 N N . LYS A 1 246 ? -12.523 -32.344 -8.945 1 91.75 246 LYS A N 1
ATOM 1945 C CA . LYS A 1 246 ? -13.961 -32.125 -8.969 1 91.75 246 LYS A CA 1
ATOM 1946 C C . LYS A 1 246 ? -14.734 -33.344 -8.484 1 91.75 246 LYS A C 1
ATOM 1948 O O . LYS A 1 246 ? -15.797 -33.219 -7.871 1 91.75 246 LYS A O 1
ATOM 1953 N N . GLY A 1 247 ? -14.203 -34.562 -8.703 1 86.56 247 GLY A N 1
ATOM 1954 C CA . GLY A 1 247 ? -14.898 -35.781 -8.305 1 86.56 247 GLY A CA 1
ATOM 1955 C C . GLY A 1 247 ? -14.789 -36.062 -6.82 1 86.56 247 GLY A C 1
ATOM 1956 O O . GLY A 1 247 ? -15.617 -36.781 -6.262 1 86.56 247 GLY A O 1
ATOM 1957 N N . TRP A 1 248 ? -13.875 -35.438 -6.113 1 88.31 248 TRP A N 1
ATOM 1958 C CA . TRP A 1 248 ? -13.562 -35.781 -4.73 1 88.31 248 TRP A CA 1
ATOM 1959 C C . TRP A 1 248 ? -13.938 -34.656 -3.781 1 88.31 248 TRP A C 1
ATOM 1961 O O . TRP A 1 248 ? -14.117 -34.875 -2.582 1 88.31 248 TRP A O 1
ATOM 1971 N N . ILE A 1 249 ? -14.008 -33.469 -4.285 1 89.75 249 ILE A N 1
ATOM 1972 C CA . ILE A 1 249 ? -14.211 -32.281 -3.436 1 89.75 249 ILE A CA 1
ATOM 1973 C C . ILE A 1 249 ? -15.57 -31.656 -3.746 1 89.75 249 ILE A C 1
ATOM 1975 O O . ILE A 1 249 ? -15.805 -31.188 -4.863 1 89.75 249 ILE A O 1
ATOM 1979 N N . ASN A 1 250 ? -16.438 -31.594 -2.721 1 87.25 250 ASN A N 1
ATOM 1980 C CA . ASN A 1 250 ? -17.781 -31.062 -2.893 1 87.25 250 ASN A CA 1
ATOM 1981 C C . ASN A 1 250 ? -17.844 -29.594 -2.521 1 87.25 250 ASN A C 1
ATOM 1983 O O . ASN A 1 250 ? -18.703 -28.859 -3.025 1 87.25 250 ASN A O 1
ATOM 1987 N N . ASP A 1 251 ? -16.953 -29.172 -1.637 1 88.56 251 ASP A N 1
ATOM 1988 C CA . ASP A 1 251 ? -16.938 -27.766 -1.22 1 88.56 251 ASP A CA 1
ATOM 1989 C C . ASP A 1 251 ? -16.391 -26.875 -2.332 1 88.56 251 ASP A C 1
ATOM 1991 O O . ASP A 1 251 ? -15.227 -26.969 -2.711 1 88.56 251 ASP A O 1
ATOM 1995 N N . LYS A 1 252 ? -17.172 -25.969 -2.83 1 87.5 252 LYS A N 1
ATOM 1996 C CA . LYS A 1 252 ? -16.859 -25.125 -3.98 1 87.5 252 LYS A CA 1
ATOM 1997 C C . LYS A 1 252 ? -15.648 -24.234 -3.691 1 87.5 252 LYS A C 1
ATOM 1999 O O . LYS A 1 252 ? -14.805 -24.016 -4.566 1 87.5 252 LYS A O 1
ATOM 2004 N N . MET A 1 253 ? -15.594 -23.719 -2.518 1 87.81 253 MET A N 1
ATOM 2005 C CA . MET A 1 253 ? -14.477 -22.859 -2.162 1 87.81 253 MET A CA 1
ATOM 2006 C C . MET A 1 253 ? -13.164 -23.641 -2.133 1 87.81 253 MET A C 1
ATOM 2008 O O . MET A 1 253 ? -12.148 -23.172 -2.662 1 87.81 253 MET A O 1
ATOM 2012 N N . ILE A 1 254 ? -13.188 -24.812 -1.584 1 90.75 254 ILE A N 1
ATOM 2013 C CA . ILE A 1 254 ? -12 -25.656 -1.449 1 90.75 254 ILE A CA 1
ATOM 2014 C C . ILE A 1 254 ? -11.539 -26.125 -2.828 1 90.75 254 ILE A C 1
ATOM 2016 O O . ILE A 1 254 ? -10.336 -26.25 -3.076 1 90.75 254 ILE A O 1
ATOM 2020 N N . LEU A 1 255 ? -12.523 -26.328 -3.674 1 92.56 255 LEU A N 1
ATOM 2021 C CA . LEU A 1 255 ? -12.203 -26.734 -5.035 1 92.56 255 LEU A CA 1
ATOM 2022 C C . LEU A 1 255 ? -11.633 -25.562 -5.832 1 92.56 255 LEU A C 1
ATOM 2024 O O . LEU A 1 255 ? -10.734 -25.75 -6.66 1 92.56 255 LEU A O 1
ATOM 2028 N N . ALA A 1 256 ? -12.062 -24.375 -5.531 1 93.06 256 ALA A N 1
ATOM 2029 C CA . ALA A 1 256 ? -11.688 -23.188 -6.297 1 93.06 256 ALA A CA 1
ATOM 2030 C C . ALA A 1 256 ? -10.227 -22.812 -6.039 1 93.06 256 ALA A C 1
ATOM 2032 O O . ALA A 1 256 ? -9.531 -22.344 -6.945 1 93.06 256 ALA A O 1
ATOM 2033 N N . ILE A 1 257 ? -9.695 -23.047 -4.867 1 94.69 257 ILE A N 1
ATOM 2034 C CA . ILE A 1 257 ? -8.383 -22.578 -4.445 1 94.69 257 ILE A CA 1
ATOM 2035 C C . ILE A 1 257 ? -7.297 -23.234 -5.293 1 94.69 257 ILE A C 1
ATOM 2037 O O . ILE A 1 257 ? -6.516 -22.562 -5.961 1 94.69 257 ILE A O 1
ATOM 2041 N N . PRO A 1 258 ? -7.297 -24.594 -5.426 1 95.31 258 PRO A N 1
ATOM 2042 C CA . PRO A 1 258 ? -6.27 -25.219 -6.266 1 95.31 258 PRO A CA 1
ATOM 2043 C C . PRO A 1 258 ? -6.418 -24.844 -7.742 1 95.31 258 PRO A C 1
ATOM 2045 O O . PRO A 1 258 ? -5.414 -24.703 -8.445 1 95.31 258 PRO A O 1
ATOM 2048 N N . VAL A 1 259 ? -7.617 -24.688 -8.188 1 94.5 259 VAL A N 1
ATOM 2049 C CA . VAL A 1 259 ? -7.859 -24.359 -9.594 1 94.5 259 VAL A CA 1
ATOM 2050 C C . VAL A 1 259 ? -7.344 -22.969 -9.906 1 94.5 259 VAL A C 1
ATOM 2052 O O . VAL A 1 259 ? -6.637 -22.766 -10.891 1 94.5 259 VAL A O 1
ATOM 2055 N N . VAL A 1 260 ? -7.613 -22.031 -9.031 1 94 260 VAL A N 1
ATOM 2056 C CA . VAL A 1 260 ? -7.191 -20.656 -9.234 1 94 260 VAL A CA 1
ATOM 2057 C C . VAL A 1 260 ? -5.672 -20.547 -9.117 1 94 260 VAL A C 1
ATOM 2059 O O . VAL A 1 260 ? -5.023 -19.922 -9.953 1 94 260 VAL A O 1
ATOM 2062 N N . ILE A 1 261 ? -5.117 -21.203 -8.156 1 95.75 261 ILE A N 1
ATOM 2063 C CA . ILE A 1 261 ? -3.682 -21.125 -7.926 1 95.75 261 ILE A CA 1
ATOM 2064 C C . ILE A 1 261 ? -2.936 -21.766 -9.102 1 95.75 261 ILE A C 1
ATOM 2066 O O . ILE A 1 261 ? -1.92 -21.234 -9.555 1 95.75 261 ILE A O 1
ATOM 2070 N N . SER A 1 262 ? -3.465 -22.859 -9.594 1 96 262 SER A N 1
ATOM 2071 C CA . SER A 1 262 ? -2.82 -23.531 -10.719 1 96 262 SER A CA 1
ATOM 2072 C C . SER A 1 262 ? -2.965 -22.719 -12.008 1 96 262 SER A C 1
ATOM 2074 O O . SER A 1 262 ? -2.283 -23 -12.992 1 96 262 SER A O 1
ATOM 2076 N N . SER A 1 263 ? -3.82 -21.719 -11.992 1 95.81 263 SER A N 1
ATOM 2077 C CA . SER A 1 263 ? -4.039 -20.891 -13.18 1 95.81 263 SER A CA 1
ATOM 2078 C C . SER A 1 263 ? -3.135 -19.656 -13.172 1 95.81 263 SER A C 1
ATOM 2080 O O . SER A 1 263 ? -3.141 -18.875 -14.117 1 95.81 263 SER A O 1
ATOM 2082 N N . MET A 1 264 ? -2.383 -19.453 -12.109 1 96.56 264 MET A N 1
ATOM 2083 C CA . MET A 1 264 ? -1.476 -18.312 -12.023 1 96.56 264 MET A CA 1
ATOM 2084 C C . MET A 1 264 ? -0.291 -18.484 -12.969 1 96.56 264 MET A C 1
ATOM 2086 O O . MET A 1 264 ? 0.063 -19.609 -13.328 1 96.56 264 MET A O 1
ATOM 2090 N N . PRO A 1 265 ? 0.295 -17.391 -13.422 1 96.69 265 PRO A N 1
ATOM 2091 C CA . PRO A 1 265 ? 1.494 -17.484 -14.258 1 96.69 265 PRO A CA 1
ATOM 2092 C C . PRO A 1 265 ? 2.719 -17.969 -13.484 1 96.69 265 PRO A C 1
ATOM 2094 O O . PRO A 1 265 ? 2.611 -18.297 -12.305 1 96.69 265 PRO A O 1
ATOM 2097 N N . ALA A 1 266 ? 3.826 -17.984 -14.25 1 96.19 266 ALA A N 1
ATOM 2098 C CA . ALA A 1 266 ? 5.082 -18.422 -13.648 1 96.19 266 ALA A CA 1
ATOM 2099 C C . ALA A 1 266 ? 5.434 -17.562 -12.43 1 96.19 266 ALA A C 1
ATOM 2101 O O . ALA A 1 266 ? 5.18 -16.359 -12.414 1 96.19 266 ALA A O 1
ATOM 2102 N N . ALA A 1 267 ? 6.027 -18.203 -11.453 1 93.19 267 ALA A N 1
ATOM 2103 C CA . ALA A 1 267 ? 6.445 -17.484 -10.25 1 93.19 267 ALA A CA 1
ATOM 2104 C C . ALA A 1 267 ? 7.316 -16.281 -10.594 1 93.19 267 ALA A C 1
ATOM 2106 O O . ALA A 1 267 ? 8.211 -16.375 -11.438 1 93.19 267 ALA A O 1
ATOM 2107 N N . ALA A 1 268 ? 7.043 -15.242 -9.938 1 87.38 268 ALA A N 1
ATOM 2108 C CA . ALA A 1 268 ? 7.77 -14 -10.203 1 87.38 268 ALA A CA 1
ATOM 2109 C C . ALA A 1 268 ? 9.242 -14.141 -9.82 1 87.38 268 ALA A C 1
ATOM 2111 O O . ALA A 1 268 ? 10.109 -13.492 -10.414 1 87.38 268 ALA A O 1
ATOM 2112 N N . ASN A 1 269 ? 9.57 -14.992 -8.914 1 83.38 269 ASN A N 1
ATOM 2113 C CA . ASN A 1 269 ? 10.938 -15.125 -8.43 1 83.38 269 ASN A CA 1
ATOM 2114 C C . ASN A 1 269 ? 11.758 -16.062 -9.305 1 83.38 269 ASN A C 1
ATOM 2116 O O . ASN A 1 269 ? 12.906 -16.391 -8.984 1 83.38 269 ASN A O 1
ATOM 2120 N N . THR A 1 270 ? 11.172 -16.5 -10.375 1 91.62 270 THR A N 1
ATOM 2121 C CA . THR A 1 270 ? 11.852 -17.438 -11.258 1 91.62 270 THR A CA 1
ATOM 2122 C C . THR A 1 270 ? 13.18 -16.859 -11.734 1 91.62 270 THR A C 1
ATOM 2124 O O . THR A 1 270 ? 14.203 -17.547 -11.727 1 91.62 270 THR A O 1
ATOM 2127 N N . ALA A 1 271 ? 13.195 -15.617 -12.102 1 86.69 271 ALA A N 1
ATOM 2128 C CA . ALA A 1 271 ? 14.414 -14.992 -12.609 1 86.69 271 ALA A CA 1
ATOM 2129 C C . ALA A 1 271 ? 15.469 -14.875 -11.516 1 86.69 271 ALA A C 1
ATOM 2131 O O . ALA A 1 271 ? 16.656 -15.062 -11.766 1 86.69 271 ALA A O 1
ATOM 2132 N N . ILE A 1 272 ? 15.023 -14.594 -10.367 1 83.19 272 ILE A N 1
ATOM 2133 C CA . ILE A 1 272 ? 15.922 -14.469 -9.227 1 83.19 272 ILE A CA 1
ATOM 2134 C C . ILE A 1 272 ? 16.547 -15.82 -8.914 1 83.19 272 ILE A C 1
ATOM 2136 O O . ILE A 1 272 ? 17.766 -15.922 -8.719 1 83.19 272 ILE A O 1
ATOM 2140 N N . MET A 1 273 ? 15.734 -16.797 -8.906 1 87.25 273 MET A N 1
ATOM 2141 C CA . MET A 1 273 ? 16.219 -18.141 -8.625 1 87.25 273 MET A CA 1
ATOM 2142 C C . MET A 1 273 ? 17.141 -18.641 -9.727 1 87.25 273 MET A C 1
ATOM 2144 O O . MET A 1 273 ? 18.156 -19.281 -9.453 1 87.25 273 MET A O 1
ATOM 2148 N N . ALA A 1 274 ? 16.797 -18.281 -10.922 1 90.12 274 ALA A N 1
ATOM 2149 C CA . ALA A 1 274 ? 17.656 -18.641 -12.055 1 90.12 274 ALA A CA 1
ATOM 2150 C C . ALA A 1 274 ? 19.047 -18.031 -11.922 1 90.12 274 ALA A C 1
ATOM 2152 O O . ALA A 1 274 ? 20.047 -18.688 -12.227 1 90.12 274 ALA A O 1
ATOM 2153 N N . ASN A 1 275 ? 19.047 -16.859 -11.5 1 86.12 275 ASN A N 1
ATOM 2154 C CA . ASN A 1 275 ? 20.328 -16.172 -11.281 1 86.12 275 ASN A CA 1
ATOM 2155 C C . ASN A 1 275 ? 21.109 -16.828 -10.148 1 86.12 275 ASN A C 1
ATOM 2157 O O . ASN A 1 275 ? 22.328 -17 -10.258 1 86.12 275 ASN A O 1
ATOM 2161 N N . GLN A 1 276 ? 20.5 -17.141 -9.141 1 85.25 276 GLN A N 1
ATOM 2162 C CA . GLN A 1 276 ? 21.125 -17.703 -7.957 1 85.25 276 GLN A CA 1
ATOM 2163 C C . GLN A 1 276 ? 21.734 -19.078 -8.266 1 85.25 276 GLN A C 1
ATOM 2165 O O . GLN A 1 276 ? 22.781 -19.438 -7.699 1 85.25 276 GLN A O 1
ATOM 2170 N N . TYR A 1 277 ? 21.141 -19.734 -9.125 1 88.25 277 TYR A N 1
ATOM 2171 C CA . TYR A 1 277 ? 21.609 -21.094 -9.383 1 88.25 277 TYR A CA 1
ATOM 2172 C C . TYR A 1 277 ? 22.234 -21.203 -10.766 1 88.25 277 TYR A C 1
ATOM 2174 O O . TYR A 1 277 ? 22.266 -22.297 -11.352 1 88.25 277 TYR A O 1
ATOM 2182 N N . ASP A 1 278 ? 22.641 -20.078 -11.281 1 87.31 278 ASP A N 1
ATOM 2183 C CA . ASP A 1 278 ? 23.438 -19.953 -12.5 1 87.31 278 ASP A CA 1
ATOM 2184 C C . ASP A 1 278 ? 22.734 -20.594 -13.695 1 87.31 278 ASP A C 1
ATOM 2186 O O . ASP A 1 278 ? 23.312 -21.422 -14.391 1 87.31 278 ASP A O 1
ATOM 2190 N N . SER A 1 279 ? 21.484 -20.25 -13.836 1 91.56 279 SER A N 1
ATOM 2191 C CA . SER A 1 279 ? 20.688 -20.672 -14.984 1 91.56 279 SER A CA 1
ATOM 2192 C C . SER A 1 279 ? 20.438 -19.516 -15.945 1 91.56 279 SER A C 1
ATOM 2194 O O . SER A 1 279 ? 21.094 -18.469 -15.852 1 91.56 279 SER A O 1
ATOM 2196 N N . ASN A 1 280 ? 19.672 -19.734 -16.969 1 91.62 280 ASN A N 1
ATOM 2197 C CA . ASN A 1 280 ? 19.391 -18.75 -18 1 91.62 280 ASN A CA 1
ATOM 2198 C C . ASN A 1 280 ? 18.391 -17.703 -17.531 1 91.62 280 ASN A C 1
ATOM 2200 O O . ASN A 1 280 ? 17.188 -17.859 -17.703 1 91.62 280 ASN A O 1
ATOM 2204 N N . ILE A 1 281 ? 18.938 -16.594 -17.062 1 89.5 281 ILE A N 1
ATOM 2205 C CA . ILE A 1 281 ? 18.141 -15.531 -16.438 1 89.5 281 ILE A CA 1
ATOM 2206 C C . ILE A 1 281 ? 17.219 -14.891 -17.484 1 89.5 281 ILE A C 1
ATOM 2208 O O . ILE A 1 281 ? 16.078 -14.547 -17.188 1 89.5 281 ILE A O 1
ATOM 2212 N N . THR A 1 282 ? 17.75 -14.758 -18.625 1 88.94 282 THR A N 1
ATOM 2213 C CA . THR A 1 282 ? 16.969 -14.133 -19.688 1 88.94 282 THR A CA 1
ATOM 2214 C C . THR A 1 282 ? 15.719 -14.945 -20 1 88.94 282 THR A C 1
ATOM 2216 O O . THR A 1 282 ? 14.617 -14.406 -20.047 1 88.94 282 THR A O 1
ATOM 2219 N N . LEU A 1 283 ? 15.883 -16.203 -20.141 1 91.5 283 LEU A N 1
ATOM 2220 C CA . LEU A 1 283 ? 14.75 -17.078 -20.438 1 91.5 283 LEU A CA 1
ATOM 2221 C C . LEU A 1 283 ? 13.758 -17.078 -19.266 1 91.5 283 LEU A C 1
ATOM 2223 O O . LEU A 1 283 ? 12.547 -17.031 -19.484 1 91.5 283 LEU A O 1
ATOM 2227 N N . ALA A 1 284 ? 14.266 -17.125 -18.078 1 92.38 284 ALA A N 1
ATOM 2228 C CA . ALA A 1 284 ? 13.414 -17.109 -16.891 1 92.38 284 ALA A CA 1
ATOM 2229 C C . ALA A 1 284 ? 12.547 -15.844 -16.859 1 92.38 284 ALA A C 1
ATOM 2231 O O . ALA A 1 284 ? 11.336 -15.922 -16.625 1 92.38 284 ALA A O 1
ATOM 2232 N N . SER A 1 285 ? 13.172 -14.75 -17.172 1 88.88 285 SER A N 1
ATOM 2233 C CA . SER A 1 285 ? 12.461 -13.477 -17.188 1 88.88 285 SER A CA 1
ATOM 2234 C C . SER A 1 285 ? 11.398 -13.453 -18.297 1 88.88 285 SER A C 1
ATOM 2236 O O . SER A 1 285 ? 10.305 -12.922 -18.094 1 88.88 285 SER A O 1
ATOM 2238 N N . GLN A 1 286 ? 11.734 -13.984 -19.344 1 91.06 286 GLN A N 1
ATOM 2239 C CA . GLN A 1 286 ? 10.789 -14.055 -20.469 1 91.06 286 GLN A CA 1
ATOM 2240 C C . GLN A 1 286 ? 9.586 -14.93 -20.109 1 91.06 286 GLN A C 1
ATOM 2242 O O . GLN A 1 286 ? 8.453 -14.602 -20.469 1 91.06 286 GLN A O 1
ATOM 2247 N N . CYS A 1 287 ? 9.844 -15.992 -19.469 1 93.38 287 CYS A N 1
ATOM 2248 C CA . CYS A 1 287 ? 8.773 -16.891 -19.047 1 93.38 287 CYS A CA 1
ATOM 2249 C C . CYS A 1 287 ? 7.797 -16.188 -18.125 1 93.38 287 CYS A C 1
ATOM 2251 O O . CYS A 1 287 ? 6.582 -16.297 -18.297 1 93.38 287 CYS A O 1
ATOM 2253 N N . VAL A 1 288 ? 8.391 -15.5 -17.203 1 91.38 288 VAL A N 1
ATOM 2254 C CA . VAL A 1 288 ? 7.559 -14.797 -16.234 1 91.38 288 VAL A CA 1
ATOM 2255 C C . VAL A 1 288 ? 6.727 -13.734 -16.938 1 91.38 288 VAL A C 1
ATOM 2257 O O . VAL A 1 288 ? 5.516 -13.633 -16.719 1 91.38 288 VAL A O 1
ATOM 2260 N N . PHE A 1 289 ? 7.344 -13.047 -17.828 1 90 289 PHE A N 1
ATOM 2261 C CA . PHE A 1 289 ? 6.672 -11.977 -18.562 1 90 289 PHE A CA 1
ATOM 2262 C C . PHE A 1 289 ? 5.562 -12.547 -19.453 1 90 289 PHE A C 1
ATOM 2264 O O . PHE A 1 289 ? 4.422 -12.078 -19.391 1 90 289 PHE A O 1
ATOM 2271 N N . PHE A 1 290 ? 5.898 -13.5 -20.156 1 92.62 290 PHE A N 1
ATOM 2272 C CA . PHE A 1 290 ? 5 -14.062 -21.172 1 92.62 290 PHE A CA 1
ATOM 2273 C C . PHE A 1 290 ? 3.795 -14.719 -20.5 1 92.62 290 PHE A C 1
ATOM 2275 O O . PHE A 1 290 ? 2.656 -14.492 -20.922 1 92.62 290 PHE A O 1
ATOM 2282 N N . THR A 1 291 ? 4.008 -15.445 -19.5 1 95 291 THR A N 1
ATOM 2283 C CA . THR A 1 291 ? 2.908 -16.125 -18.812 1 95 291 THR A CA 1
ATOM 2284 C C . THR A 1 291 ? 2.031 -15.109 -18.078 1 95 291 THR A C 1
ATOM 2286 O O . THR A 1 291 ? 0.812 -15.281 -18 1 95 291 THR A O 1
ATOM 2289 N N . THR A 1 292 ? 2.623 -14.086 -17.562 1 91.88 292 THR A N 1
ATOM 2290 C CA . THR A 1 292 ? 1.854 -13.055 -16.875 1 91.88 292 THR A CA 1
ATOM 2291 C C . THR A 1 292 ? 0.956 -12.305 -17.859 1 91.88 292 THR A C 1
ATOM 2293 O O . THR A 1 292 ? -0.225 -12.086 -17.578 1 91.88 292 THR A O 1
ATOM 2296 N N . LEU A 1 293 ? 1.456 -12.031 -18.969 1 89.06 293 LEU A N 1
ATOM 2297 C CA . LEU A 1 293 ? 0.704 -11.312 -20 1 89.06 293 LEU A CA 1
ATOM 2298 C C . LEU A 1 293 ? -0.534 -12.102 -20.422 1 89.06 293 LEU A C 1
ATOM 2300 O O . LEU A 1 293 ? -1.638 -11.555 -20.469 1 89.06 293 LEU A O 1
ATOM 2304 N N . PHE A 1 294 ? -0.354 -13.336 -20.609 1 93.38 294 PHE A N 1
ATOM 2305 C CA . PHE A 1 294 ? -1.451 -14.148 -21.125 1 93.38 294 PHE A CA 1
ATOM 2306 C C . PHE A 1 294 ? -2.389 -14.57 -20 1 93.38 294 PHE A C 1
ATOM 2308 O O . PHE A 1 294 ? -3.518 -15 -20.25 1 93.38 294 PHE A O 1
ATOM 2315 N N . SER A 1 295 ? -1.907 -14.445 -18.812 1 93 295 SER A N 1
ATOM 2316 C CA . SER A 1 295 ? -2.75 -14.828 -17.672 1 93 295 SER A CA 1
ATOM 2317 C C . SER A 1 295 ? -3.926 -13.867 -17.516 1 93 295 SER A C 1
ATOM 2319 O O . SER A 1 295 ? -4.945 -14.227 -16.922 1 93 295 SER A O 1
ATOM 2321 N N . VAL A 1 296 ? -3.812 -12.711 -18.047 1 84.25 296 VAL A N 1
ATOM 2322 C CA . VAL A 1 296 ? -4.879 -11.719 -18 1 84.25 296 VAL A CA 1
ATOM 2323 C C . VAL A 1 296 ? -6.148 -12.289 -18.625 1 84.25 296 VAL A C 1
ATOM 2325 O O . VAL A 1 296 ? -7.258 -12.031 -18.156 1 84.25 296 VAL A O 1
ATOM 2328 N N . ILE A 1 297 ? -5.965 -13.062 -19.578 1 88.25 297 ILE A N 1
ATOM 2329 C CA . ILE A 1 297 ? -7.102 -13.633 -20.297 1 88.25 297 ILE A CA 1
ATOM 2330 C C . ILE A 1 297 ? -7.406 -15.031 -19.766 1 88.25 297 ILE A C 1
ATOM 2332 O O . ILE A 1 297 ? -8.57 -15.391 -19.562 1 88.25 297 ILE A O 1
ATOM 2336 N N . SER A 1 298 ? -6.367 -15.742 -19.453 1 93.19 298 SER A N 1
ATOM 2337 C CA . SER A 1 298 ? -6.555 -17.156 -19.109 1 93.19 298 SER A CA 1
ATOM 2338 C C . SER A 1 298 ? -7.203 -17.297 -17.734 1 93.19 298 SER A C 1
ATOM 2340 O O . SER A 1 298 ? -8.039 -18.188 -17.531 1 93.19 298 SER A O 1
ATOM 2342 N N . ILE A 1 299 ? -6.891 -16.406 -16.797 1 91 299 ILE A N 1
ATOM 2343 C CA . ILE A 1 299 ? -7.41 -16.547 -15.445 1 91 299 ILE A CA 1
ATOM 2344 C C . ILE A 1 299 ? -8.93 -16.375 -15.453 1 91 299 ILE A C 1
ATOM 2346 O O . ILE A 1 299 ? -9.656 -17.234 -14.969 1 91 299 ILE A O 1
ATOM 2350 N N . PRO A 1 300 ? -9.453 -15.305 -16.047 1 86 300 PRO A N 1
ATOM 2351 C CA . PRO A 1 300 ? -10.906 -15.172 -16.094 1 86 300 PRO A CA 1
ATOM 2352 C C . PRO A 1 300 ? -11.578 -16.312 -16.859 1 86 300 PRO A C 1
ATOM 2354 O O . PRO A 1 300 ? -12.641 -16.781 -16.469 1 86 300 PRO A O 1
ATOM 2357 N N . PHE A 1 301 ? -10.977 -16.719 -17.906 1 88.19 301 PHE A N 1
ATOM 2358 C CA . PHE A 1 301 ? -11.531 -17.781 -18.734 1 88.19 301 PHE A CA 1
ATOM 2359 C C . PHE A 1 301 ? -11.656 -19.078 -17.938 1 88.19 301 PHE A C 1
ATOM 2361 O O . PHE A 1 301 ? -12.711 -19.719 -17.938 1 88.19 301 PHE A O 1
ATOM 2368 N N . ILE A 1 302 ? -10.609 -19.469 -17.25 1 90.12 302 ILE A N 1
ATOM 2369 C CA . ILE A 1 302 ? -10.586 -20.703 -16.469 1 90.12 302 ILE A CA 1
ATOM 2370 C C . ILE A 1 302 ? -11.562 -20.609 -15.297 1 90.12 302 ILE A C 1
ATOM 2372 O O . ILE A 1 302 ? -12.289 -21.562 -15 1 90.12 302 ILE A O 1
ATOM 2376 N N . SER A 1 303 ? -11.57 -19.438 -14.648 1 83.62 303 SER A N 1
ATOM 2377 C CA . SER A 1 303 ? -12.43 -19.25 -13.477 1 83.62 303 SER A CA 1
ATOM 2378 C C . SER A 1 303 ? -13.906 -19.344 -13.859 1 83.62 303 SER A C 1
ATOM 2380 O O . SER A 1 303 ? -14.695 -19.984 -13.172 1 83.62 303 SER A O 1
ATOM 2382 N N . ILE A 1 304 ? -14.289 -18.781 -14.969 1 81.62 304 ILE A N 1
ATOM 2383 C CA . ILE A 1 304 ? -15.672 -18.781 -15.43 1 81.62 304 ILE A CA 1
ATOM 2384 C C . ILE A 1 304 ? -16.047 -20.188 -15.914 1 81.62 304 ILE A C 1
ATOM 2386 O O . ILE A 1 304 ? -17.125 -20.703 -15.578 1 81.62 304 ILE A O 1
ATOM 2390 N N . LEU A 1 305 ? -15.164 -20.766 -16.625 1 82.56 305 LEU A N 1
ATOM 2391 C CA . LEU A 1 305 ? -15.445 -22.047 -17.266 1 82.56 305 LEU A CA 1
ATOM 2392 C C . LEU A 1 305 ? -15.547 -23.156 -16.234 1 82.56 305 LEU A C 1
ATOM 2394 O O . LEU A 1 305 ? -16.422 -24.031 -16.328 1 82.56 305 LEU A O 1
ATOM 2398 N N . LEU A 1 306 ? -14.711 -23.062 -15.203 1 82.06 306 LEU A N 1
ATOM 2399 C CA . LEU A 1 306 ? -14.602 -24.234 -14.328 1 82.06 306 LEU A CA 1
ATOM 2400 C C . LEU A 1 306 ? -15.32 -23.984 -13.008 1 82.06 306 LEU A C 1
ATOM 2402 O O . LEU A 1 306 ? -15.773 -24.938 -12.359 1 82.06 306 LEU A O 1
ATOM 2406 N N . LEU A 1 307 ? -15.477 -22.703 -12.625 1 78.38 307 LEU A N 1
ATOM 2407 C CA . LEU A 1 307 ? -15.969 -22.453 -11.281 1 78.38 307 LEU A CA 1
ATOM 2408 C C . LEU A 1 307 ? -17.359 -21.812 -11.312 1 78.38 307 LEU A C 1
ATOM 2410 O O . LEU A 1 307 ? -17.984 -21.625 -10.273 1 78.38 307 LEU A O 1
ATOM 2414 N N . SER A 1 308 ? -17.859 -21.375 -12.453 1 74 308 SER A N 1
ATOM 2415 C CA . SER A 1 308 ? -19.219 -20.859 -12.562 1 74 308 SER A CA 1
ATOM 2416 C C . SER A 1 308 ? -20.234 -22 -12.461 1 74 308 SER A C 1
ATOM 2418 O O . SER A 1 308 ? -19.938 -23.141 -12.812 1 74 308 SER A O 1
ATOM 2420 N N . MET B 1 1 ? -19.812 9.07 17.156 1 49.06 1 MET B N 1
ATOM 2421 C CA . MET B 1 1 ? -18.359 8.93 17.031 1 49.06 1 MET B CA 1
ATOM 2422 C C . MET B 1 1 ? -17.75 8.438 18.344 1 49.06 1 MET B C 1
ATOM 2424 O O . MET B 1 1 ? -18 9.008 19.406 1 49.06 1 MET B O 1
ATOM 2428 N N . ASN B 1 2 ? -17.609 7.184 18.531 1 55.34 2 ASN B N 1
ATOM 2429 C CA . ASN B 1 2 ? -17.047 6.676 19.781 1 55.34 2 ASN B CA 1
ATOM 2430 C C . ASN B 1 2 ? -15.57 7.043 19.922 1 55.34 2 ASN B C 1
ATOM 2432 O O . ASN B 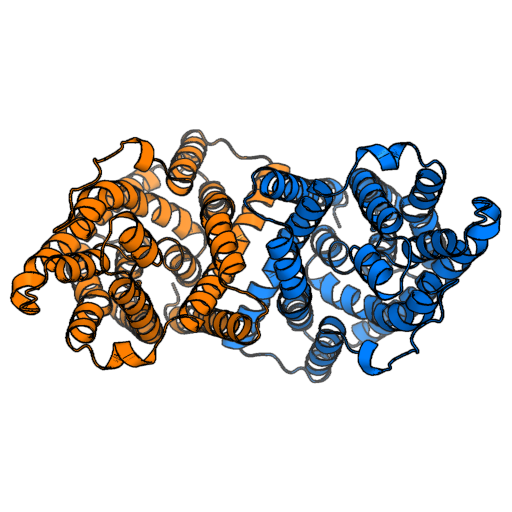1 2 ? -14.711 6.426 19.297 1 55.34 2 ASN B O 1
ATOM 2436 N N . PHE B 1 3 ? -15.344 8.227 20.516 1 58.28 3 PHE B N 1
ATOM 2437 C CA . PHE B 1 3 ? -14.031 8.836 20.719 1 58.28 3 PHE B CA 1
ATOM 2438 C C . PHE B 1 3 ? -13.133 7.926 21.547 1 58.28 3 PHE B C 1
ATOM 2440 O O . PHE B 1 3 ? -11.906 8.047 21.5 1 58.28 3 PHE B O 1
ATOM 2447 N N . SER B 1 4 ? -13.742 6.945 22.297 1 60.25 4 SER B N 1
ATOM 2448 C CA . SER B 1 4 ? -12.914 5.961 22.984 1 60.25 4 SER B CA 1
ATOM 2449 C C . SER B 1 4 ? -12.078 5.16 22 1 60.25 4 SER B C 1
ATOM 2451 O O . SER B 1 4 ? -10.977 4.711 22.328 1 60.25 4 SER B O 1
ATOM 2453 N N . ASN B 1 5 ? -12.469 5.262 20.781 1 77.31 5 ASN B N 1
ATOM 2454 C CA . ASN B 1 5 ? -11.82 4.445 19.766 1 77.31 5 ASN B CA 1
ATOM 2455 C C . ASN B 1 5 ? -10.719 5.223 19.047 1 77.31 5 ASN B C 1
ATOM 2457 O O . ASN B 1 5 ? -9.938 4.645 18.297 1 77.31 5 ASN B O 1
ATOM 2461 N N . ILE B 1 6 ? -10.664 6.539 19.562 1 77.44 6 ILE B N 1
ATOM 2462 C CA . ILE B 1 6 ? -9.68 7.379 18.891 1 77.44 6 ILE B CA 1
ATOM 2463 C C . ILE B 1 6 ? -8.273 6.992 19.344 1 77.44 6 ILE B C 1
ATOM 2465 O O . ILE B 1 6 ? -7.348 6.938 18.531 1 77.44 6 ILE B O 1
ATOM 2469 N N . PHE B 1 7 ? -8.203 6.645 20.594 1 80.94 7 PHE B N 1
ATOM 2470 C CA . PHE B 1 7 ? -6.91 6.262 21.141 1 80.94 7 PHE B CA 1
ATOM 2471 C C . PHE B 1 7 ? -6.387 5 20.469 1 80.94 7 PHE B C 1
ATOM 2473 O O . PHE B 1 7 ? -5.215 4.934 20.094 1 80.94 7 PHE B O 1
ATOM 2480 N N . ILE B 1 8 ? -7.25 4.156 20.312 1 84.81 8 ILE B N 1
ATOM 2481 C CA . ILE B 1 8 ? -6.855 2.887 19.703 1 84.81 8 ILE B CA 1
ATOM 2482 C C . ILE B 1 8 ? -6.461 3.109 18.25 1 84.81 8 ILE B C 1
ATOM 2484 O O . ILE B 1 8 ? -5.449 2.578 17.781 1 84.81 8 ILE B O 1
ATOM 2488 N N . GLN B 1 9 ? -7.207 3.969 17.547 1 87.31 9 GLN B N 1
ATOM 2489 C CA . GLN B 1 9 ? -6.945 4.219 16.141 1 87.31 9 GLN B CA 1
ATOM 2490 C C . GLN B 1 9 ? -5.602 4.91 15.945 1 87.31 9 GLN B C 1
ATOM 2492 O O . GLN B 1 9 ? -4.84 4.562 15.039 1 87.31 9 GLN B O 1
ATOM 2497 N N . VAL B 1 10 ? -5.344 5.824 16.797 1 85.5 10 VAL B N 1
ATOM 2498 C CA . VAL B 1 10 ? -4.074 6.539 16.703 1 85.5 10 VAL B CA 1
ATOM 2499 C C . VAL B 1 10 ? -2.928 5.609 17.094 1 85.5 10 VAL B C 1
ATOM 2501 O O . VAL B 1 10 ? -1.861 5.633 16.469 1 85.5 10 VAL B O 1
ATOM 2504 N N . ALA B 1 11 ? -3.154 4.809 18.094 1 87.38 11 ALA B N 1
ATOM 2505 C CA . ALA B 1 11 ? -2.148 3.828 18.484 1 87.38 11 ALA B CA 1
ATOM 2506 C C . ALA B 1 11 ? -1.817 2.877 17.344 1 87.38 11 ALA B C 1
ATOM 2508 O O . ALA B 1 11 ? -0.653 2.531 17.141 1 87.38 11 ALA B O 1
ATOM 2509 N N . VAL B 1 12 ? -2.83 2.516 16.656 1 93 12 VAL B N 1
ATOM 2510 C CA . VAL B 1 12 ? -2.68 1.626 15.516 1 93 12 VAL B CA 1
ATOM 2511 C C . VAL B 1 12 ? -1.749 2.264 14.484 1 93 12 VAL B C 1
ATOM 2513 O O . VAL B 1 12 ? -0.817 1.618 14 1 93 12 VAL B O 1
ATOM 2516 N N . LEU B 1 13 ? -1.943 3.5 14.203 1 93.19 13 LEU B N 1
ATOM 2517 C CA . LEU B 1 13 ? -1.133 4.207 13.219 1 93.19 13 LEU B CA 1
ATOM 2518 C C . LEU B 1 13 ? 0.313 4.324 13.688 1 93.19 13 LEU B C 1
ATOM 2520 O O . LEU B 1 13 ? 1.243 4.168 12.891 1 93.19 13 LEU B O 1
ATOM 2524 N N . PHE B 1 14 ? 0.458 4.508 14.953 1 91.75 14 PHE B N 1
ATOM 2525 C CA . PHE B 1 14 ? 1.803 4.68 15.492 1 91.75 14 PHE B CA 1
ATOM 2526 C C . PHE B 1 14 ? 2.553 3.354 15.5 1 91.75 14 PHE B C 1
ATOM 2528 O O . PHE B 1 14 ? 3.771 3.322 15.32 1 91.75 14 PHE B O 1
ATOM 2535 N N . ILE B 1 15 ? 1.874 2.287 15.711 1 95.19 15 ILE B N 1
ATOM 2536 C CA . ILE B 1 15 ? 2.49 0.968 15.602 1 95.19 15 ILE B CA 1
ATOM 2537 C C . ILE B 1 15 ? 3.025 0.762 14.188 1 95.19 15 ILE B C 1
ATOM 2539 O O . ILE B 1 15 ? 4.125 0.233 14.008 1 95.19 15 ILE B O 1
ATOM 2543 N N . ILE B 1 16 ? 2.303 1.226 13.203 1 96.75 16 ILE B N 1
ATOM 2544 C CA . ILE B 1 16 ? 2.742 1.079 11.82 1 96.75 16 ILE B CA 1
ATOM 2545 C C . ILE B 1 16 ? 3.955 1.972 11.562 1 96.75 16 ILE B C 1
ATOM 2547 O O . ILE B 1 16 ? 4.859 1.602 10.812 1 96.75 16 ILE B O 1
ATOM 2551 N N . ILE B 1 17 ? 4 3.162 12.219 1 93.56 17 ILE B N 1
ATOM 2552 C CA . ILE B 1 17 ? 5.184 4.012 12.133 1 93.56 17 ILE B CA 1
ATOM 2553 C C . ILE B 1 17 ? 6.395 3.266 12.688 1 93.56 17 ILE B C 1
ATOM 2555 O O . ILE B 1 17 ? 7.477 3.301 12.094 1 93.56 17 ILE B O 1
ATOM 2559 N N . LEU B 1 18 ? 6.203 2.564 13.781 1 94.69 18 LEU B N 1
ATOM 2560 C CA . LEU B 1 18 ? 7.277 1.775 14.375 1 94.69 18 LEU B CA 1
ATOM 2561 C C . LEU B 1 18 ? 7.738 0.678 13.422 1 94.69 18 LEU B C 1
ATOM 2563 O O . LEU B 1 18 ? 8.938 0.408 13.312 1 94.69 18 LEU B O 1
ATOM 2567 N N . VAL B 1 19 ? 6.801 0.04 12.766 1 97.19 19 VAL B N 1
ATOM 2568 C CA . VAL B 1 19 ? 7.148 -0.96 11.758 1 97.19 19 VAL B CA 1
ATOM 2569 C C . VAL B 1 19 ? 8.008 -0.323 10.672 1 97.19 19 VAL B C 1
ATOM 2571 O O . VAL B 1 19 ? 9.031 -0.889 10.273 1 97.19 19 VAL B O 1
ATOM 2574 N N . GLY B 1 20 ? 7.57 0.873 10.219 1 96.31 20 GLY B N 1
ATOM 2575 C CA . GLY B 1 20 ? 8.367 1.589 9.234 1 96.31 20 GLY B CA 1
ATOM 2576 C C . GLY B 1 20 ? 9.766 1.904 9.711 1 96.31 20 GLY B C 1
ATOM 2577 O O . GLY B 1 20 ? 10.727 1.805 8.945 1 96.31 20 GLY B O 1
ATOM 2578 N N . TYR B 1 21 ? 9.852 2.271 10.984 1 93.38 21 TYR B N 1
ATOM 2579 C CA . TYR B 1 21 ? 11.141 2.561 11.602 1 93.38 21 TYR B CA 1
ATOM 2580 C C . TYR B 1 21 ? 12.062 1.347 11.539 1 93.38 21 TYR B C 1
ATOM 2582 O O . TYR B 1 21 ? 13.211 1.454 11.109 1 93.38 21 TYR B O 1
ATOM 2590 N N . PHE B 1 22 ? 11.562 0.203 11.844 1 96.56 22 PHE B N 1
ATOM 2591 C CA . PHE B 1 22 ? 12.375 -1.008 11.891 1 96.56 22 PHE B CA 1
ATOM 2592 C C . PHE B 1 22 ? 12.656 -1.523 10.484 1 96.56 22 PHE B C 1
ATOM 2594 O O . PHE B 1 22 ? 13.727 -2.086 10.227 1 96.56 22 PHE B O 1
ATOM 2601 N N . VAL B 1 23 ? 11.719 -1.372 9.602 1 97.06 23 VAL B N 1
ATOM 2602 C CA . VAL B 1 23 ? 11.93 -1.729 8.203 1 97.06 23 VAL B CA 1
ATOM 2603 C C . VAL B 1 23 ? 13.133 -0.974 7.648 1 97.06 23 VAL B C 1
ATOM 2605 O O . VAL B 1 23 ? 13.93 -1.533 6.891 1 97.06 23 VAL B O 1
ATOM 2608 N N . ARG B 1 24 ? 13.211 0.267 8.016 1 94.94 24 ARG B N 1
ATOM 2609 C CA . ARG B 1 24 ? 14.352 1.08 7.598 1 94.94 24 ARG B CA 1
ATOM 2610 C C . ARG B 1 24 ? 15.633 0.627 8.289 1 94.94 24 ARG B C 1
ATOM 2612 O O . ARG B 1 24 ? 16.672 0.5 7.648 1 94.94 24 ARG B O 1
ATOM 2619 N N . LYS B 1 25 ? 15.609 0.366 9.547 1 94.5 25 LYS B N 1
ATOM 2620 C CA . LYS B 1 25 ? 16.766 -0.035 10.336 1 94.5 25 LYS B CA 1
ATOM 2621 C C . LYS B 1 25 ? 17.328 -1.368 9.852 1 94.5 25 LYS B C 1
ATOM 2623 O O . LYS B 1 25 ? 18.547 -1.585 9.883 1 94.5 25 LYS B O 1
ATOM 2628 N N . PHE B 1 26 ? 16.453 -2.213 9.367 1 95.75 26 PHE B N 1
ATOM 2629 C CA . PHE B 1 26 ? 16.875 -3.525 8.891 1 95.75 26 PHE B CA 1
ATOM 2630 C C . PHE B 1 26 ? 17.203 -3.477 7.402 1 95.75 26 PHE B C 1
ATOM 2632 O O . PHE B 1 26 ? 17.406 -4.516 6.77 1 95.75 26 PHE B O 1
ATOM 2639 N N . ASN B 1 27 ? 17.156 -2.348 6.809 1 95 27 ASN B N 1
ATOM 2640 C CA . ASN B 1 27 ? 17.578 -2.062 5.441 1 95 27 ASN B CA 1
ATOM 2641 C C . ASN B 1 27 ? 16.625 -2.688 4.422 1 95 27 ASN B C 1
ATOM 2643 O O . ASN B 1 27 ? 17.031 -3.035 3.314 1 95 27 ASN B O 1
ATOM 2647 N N . LEU B 1 28 ? 15.461 -2.896 4.824 1 95.5 28 LEU B N 1
ATOM 2648 C CA . LEU B 1 28 ? 14.438 -3.307 3.875 1 95.5 28 LEU B CA 1
ATOM 2649 C C . LEU B 1 28 ? 14 -2.135 3.004 1 95.5 28 LEU B C 1
ATOM 2651 O O . LEU B 1 28 ? 13.539 -2.33 1.876 1 95.5 28 LEU B O 1
ATOM 2655 N N . LEU B 1 29 ? 14.086 -0.978 3.525 1 95.69 29 LEU B N 1
ATOM 2656 C CA . LEU B 1 29 ? 13.961 0.277 2.793 1 95.69 29 LEU B CA 1
ATOM 2657 C C . LEU B 1 29 ? 15.211 1.132 2.959 1 95.69 29 LEU B C 1
ATOM 2659 O O . LEU B 1 29 ? 15.867 1.077 4 1 95.69 29 LEU B O 1
ATOM 2663 N N . ASP B 1 30 ? 15.555 1.831 1.943 1 95.88 30 ASP B N 1
ATOM 2664 C CA . ASP B 1 30 ? 16.641 2.807 2.027 1 95.88 30 ASP B CA 1
ATOM 2665 C C . ASP B 1 30 ? 16.156 4.199 1.638 1 95.88 30 ASP B C 1
ATOM 2667 O O . ASP B 1 30 ? 14.953 4.418 1.454 1 95.88 30 ASP B O 1
ATOM 2671 N N . ASP B 1 31 ? 17.078 5.152 1.624 1 92.5 31 ASP B N 1
ATOM 2672 C CA . ASP B 1 31 ? 16.719 6.539 1.35 1 92.5 31 ASP B CA 1
ATOM 2673 C C . ASP B 1 31 ? 16.078 6.68 -0.034 1 92.5 31 ASP B C 1
ATOM 2675 O O . ASP B 1 31 ? 15.078 7.379 -0.198 1 92.5 31 ASP B O 1
ATOM 2679 N N . HIS B 1 32 ? 16.703 6.023 -0.919 1 95.06 32 HIS B N 1
ATOM 2680 C CA . HIS B 1 32 ? 16.234 6.09 -2.297 1 95.06 32 HIS B CA 1
ATOM 2681 C C . HIS B 1 32 ? 14.82 5.523 -2.42 1 95.06 32 HIS B C 1
ATOM 2683 O O . HIS B 1 32 ? 13.938 6.156 -3.008 1 95.06 32 HIS B O 1
ATOM 2689 N N . CYS B 1 33 ? 14.562 4.414 -1.827 1 95.94 33 CYS B N 1
ATOM 2690 C CA . CYS B 1 33 ? 13.258 3.762 -1.891 1 95.94 33 CYS B CA 1
ATOM 2691 C C . CYS B 1 33 ? 12.211 4.559 -1.12 1 95.94 33 CYS B C 1
ATOM 2693 O O . CYS B 1 33 ? 11.062 4.656 -1.549 1 95.94 33 CYS B O 1
ATOM 2695 N N . THR B 1 34 ? 12.664 5.047 -0.002 1 94.5 34 THR B N 1
ATOM 2696 C CA . THR B 1 34 ? 11.742 5.863 0.786 1 94.5 34 THR B CA 1
ATOM 2697 C C . THR B 1 34 ? 11.289 7.086 -0.007 1 94.5 34 THR B C 1
ATOM 2699 O O . THR B 1 34 ? 10.109 7.434 0.002 1 94.5 34 THR B O 1
ATOM 2702 N N . SER B 1 35 ? 12.188 7.691 -0.689 1 93.19 35 SER B N 1
ATOM 2703 C CA . SER B 1 35 ? 11.875 8.859 -1.501 1 93.19 35 SER B CA 1
ATOM 2704 C C . SER B 1 35 ? 10.938 8.508 -2.648 1 93.19 35 SER B C 1
ATOM 2706 O O . SER B 1 35 ? 9.961 9.219 -2.904 1 93.19 35 SER B O 1
ATOM 2708 N N . LYS B 1 36 ? 11.188 7.43 -3.297 1 95.69 36 LYS B N 1
ATOM 2709 C CA . LYS B 1 36 ? 10.352 7.004 -4.414 1 95.69 36 LYS B CA 1
ATOM 2710 C C . LYS B 1 36 ? 8.953 6.605 -3.938 1 95.69 36 LYS B C 1
ATOM 2712 O O . LYS B 1 36 ? 7.961 6.902 -4.602 1 95.69 36 LYS B O 1
ATOM 2717 N N . LEU B 1 37 ? 8.93 5.953 -2.818 1 96.44 37 LEU B N 1
ATOM 2718 C CA . LEU B 1 37 ? 7.648 5.559 -2.244 1 96.44 37 LEU B CA 1
ATOM 2719 C C . LEU B 1 37 ? 6.828 6.785 -1.852 1 96.44 37 LEU B C 1
ATOM 2721 O O . LEU B 1 37 ? 5.602 6.789 -1.988 1 96.44 37 LEU B O 1
ATOM 2725 N N . SER B 1 38 ? 7.496 7.781 -1.299 1 94.62 38 SER B N 1
ATOM 2726 C CA . SER B 1 38 ? 6.824 9.031 -0.958 1 94.62 38 SER B CA 1
ATOM 2727 C C . SER B 1 38 ? 6.215 9.688 -2.193 1 94.62 38 SER B C 1
ATOM 2729 O O . SER B 1 38 ? 5.059 10.109 -2.17 1 94.62 38 SER B O 1
ATOM 2731 N N . THR B 1 39 ? 6.996 9.703 -3.232 1 95.25 39 THR B N 1
ATOM 2732 C CA . THR B 1 39 ? 6.523 10.289 -4.48 1 95.25 39 THR B CA 1
ATOM 2733 C C . THR B 1 39 ? 5.344 9.5 -5.039 1 95.25 39 THR B C 1
ATOM 2735 O O . THR B 1 39 ? 4.352 10.078 -5.484 1 95.25 39 THR B O 1
ATOM 2738 N N . LEU B 1 40 ? 5.461 8.227 -4.988 1 97.12 40 LEU B N 1
ATOM 2739 C CA . LEU B 1 40 ? 4.395 7.355 -5.477 1 97.12 40 LEU B CA 1
ATOM 2740 C C . LEU B 1 40 ? 3.117 7.555 -4.668 1 97.12 40 LEU B C 1
ATOM 2742 O O . LEU B 1 40 ? 2.023 7.613 -5.234 1 97.12 40 LEU B O 1
ATOM 2746 N N . THR B 1 41 ? 3.238 7.652 -3.375 1 97.31 41 THR B N 1
ATOM 2747 C CA . THR B 1 41 ? 2.096 7.863 -2.492 1 97.31 41 THR B CA 1
ATOM 2748 C C . THR B 1 41 ? 1.4 9.188 -2.812 1 97.31 41 THR B C 1
ATOM 2750 O O . THR B 1 41 ? 0.174 9.234 -2.932 1 97.31 41 THR B O 1
ATOM 2753 N N . MET B 1 42 ? 2.172 10.219 -3.098 1 94.75 42 MET B N 1
ATOM 2754 C CA . MET B 1 42 ? 1.623 11.555 -3.307 1 94.75 42 MET B CA 1
ATOM 2755 C C . MET B 1 42 ? 1.06 11.695 -4.715 1 94.75 42 MET B C 1
ATOM 2757 O O . MET B 1 42 ? 0.184 12.531 -4.957 1 94.75 42 MET B O 1
ATOM 2761 N N . THR B 1 43 ? 1.523 10.844 -5.637 1 96.5 43 THR B N 1
ATOM 2762 C CA . THR B 1 43 ? 1.149 11.055 -7.031 1 96.5 43 THR B CA 1
ATOM 2763 C C . THR B 1 43 ? 0.114 10.031 -7.477 1 96.5 43 THR B C 1
ATOM 2765 O O . THR B 1 43 ? -0.631 10.266 -8.43 1 96.5 43 THR B O 1
ATOM 2768 N N . VAL B 1 44 ? 0.042 8.922 -6.746 1 97.94 44 VAL B N 1
ATOM 2769 C CA . VAL B 1 44 ? -0.86 7.875 -7.219 1 97.94 44 VAL B CA 1
ATOM 2770 C C . VAL B 1 44 ? -1.836 7.492 -6.109 1 97.94 44 VAL B C 1
ATOM 2772 O O . VAL B 1 44 ? -3.055 7.574 -6.289 1 97.94 44 VAL B O 1
ATOM 2775 N N . PHE B 1 45 ? -1.323 7.121 -4.918 1 98.25 45 PHE B N 1
ATOM 2776 C CA . PHE B 1 45 ? -2.162 6.535 -3.879 1 98.25 45 PHE B CA 1
ATOM 2777 C C . PHE B 1 45 ? -3.092 7.582 -3.277 1 98.25 45 PHE B C 1
ATOM 2779 O O . PHE B 1 45 ? -4.309 7.379 -3.219 1 98.25 45 PHE B O 1
ATOM 2786 N N . LEU B 1 46 ? -2.553 8.695 -2.895 1 97.44 46 LEU B N 1
ATOM 2787 C CA . LEU B 1 46 ? -3.352 9.742 -2.26 1 97.44 46 LEU B CA 1
ATOM 2788 C C . LEU B 1 46 ? -4.391 10.297 -3.229 1 97.44 46 LEU B C 1
ATOM 2790 O O . LEU B 1 46 ? -5.566 10.414 -2.881 1 97.44 46 LEU B O 1
ATOM 2794 N N . PRO B 1 47 ? -4 10.617 -4.453 1 97.62 47 PRO B N 1
ATOM 2795 C CA . PRO B 1 47 ? -5.016 11.055 -5.414 1 97.62 47 PRO B CA 1
ATOM 2796 C C . PRO B 1 47 ? -6.125 10.031 -5.609 1 97.62 47 PRO B C 1
ATOM 2798 O O . PRO B 1 47 ? -7.301 10.398 -5.715 1 97.62 47 PRO B O 1
ATOM 2801 N N . SER B 1 48 ? -5.75 8.75 -5.656 1 98.19 48 SER B N 1
ATOM 2802 C CA . SER B 1 48 ? -6.75 7.695 -5.781 1 98.19 48 SER B CA 1
ATOM 2803 C C . SER B 1 48 ? -7.699 7.691 -4.586 1 98.19 48 SER B C 1
ATOM 2805 O O . SER B 1 48 ? -8.906 7.52 -4.75 1 98.19 48 SER B O 1
ATOM 2807 N N . MET B 1 49 ? -7.176 7.875 -3.414 1 97.56 49 MET B N 1
ATOM 2808 C CA . MET B 1 49 ? -7.984 7.941 -2.199 1 97.56 49 MET B CA 1
ATOM 2809 C C . MET B 1 49 ? -8.977 9.102 -2.264 1 97.56 49 MET B C 1
ATOM 2811 O O . MET B 1 49 ? -10.148 8.93 -1.937 1 97.56 49 MET B O 1
ATOM 2815 N N . ILE B 1 50 ? -8.477 10.242 -2.711 1 97.06 50 ILE B N 1
ATOM 2816 C CA . ILE B 1 50 ? -9.289 11.453 -2.771 1 97.06 50 ILE B CA 1
ATOM 2817 C C . ILE B 1 50 ? -10.43 11.258 -3.766 1 97.06 50 ILE B C 1
ATOM 2819 O O . ILE B 1 50 ? -11.602 11.469 -3.428 1 97.06 50 ILE B O 1
ATOM 2823 N N . ILE B 1 51 ? -10.125 10.773 -4.957 1 97.44 51 ILE B N 1
ATOM 2824 C CA . ILE B 1 51 ? -11.141 10.609 -5.992 1 97.44 51 ILE B CA 1
ATOM 2825 C C . ILE B 1 51 ? -12.172 9.578 -5.543 1 97.44 51 ILE B C 1
ATOM 2827 O O . ILE B 1 51 ? -13.375 9.805 -5.676 1 97.44 51 ILE B O 1
ATOM 2831 N N . SER B 1 52 ? -11.711 8.492 -5 1 96.5 52 SER B N 1
ATOM 2832 C CA . SER B 1 52 ? -12.625 7.445 -4.57 1 96.5 52 SER B CA 1
ATOM 2833 C C . SER B 1 52 ? -13.531 7.934 -3.445 1 96.5 52 SER B C 1
ATOM 2835 O O . SER B 1 52 ? -14.695 7.539 -3.363 1 96.5 52 SER B O 1
ATOM 2837 N N . SER B 1 53 ? -13.047 8.766 -2.545 1 95.19 53 SER B N 1
ATOM 2838 C CA . SER B 1 53 ? -13.82 9.258 -1.412 1 95.19 53 SER B CA 1
ATOM 2839 C C . SER B 1 53 ? -14.922 10.211 -1.868 1 95.19 53 SER B C 1
ATOM 2841 O O . SER B 1 53 ? -15.852 10.5 -1.112 1 95.19 53 SER B O 1
ATOM 2843 N N . MET B 1 54 ? -14.82 10.703 -3.086 1 94.62 54 MET B N 1
ATOM 2844 C CA . MET B 1 54 ? -15.766 11.695 -3.576 1 94.62 54 MET B CA 1
ATOM 2845 C C . MET B 1 54 ? -16.844 11.039 -4.434 1 94.62 54 MET B C 1
ATOM 2847 O O . MET B 1 54 ? -17.688 11.734 -5.02 1 94.62 54 MET B O 1
ATOM 2851 N N . GLN B 1 55 ? -16.719 9.648 -4.535 1 94.25 55 GLN B N 1
ATOM 2852 C CA . GLN B 1 55 ? -17.75 8.875 -5.227 1 94.25 55 GLN B CA 1
ATOM 2853 C C . GLN B 1 55 ? -18.938 8.609 -4.312 1 94.25 55 GLN B C 1
ATOM 2855 O O . GLN B 1 55 ? -19.25 7.453 -3.996 1 94.25 55 GLN B O 1
ATOM 2860 N N . ILE B 1 56 ? -19.609 9.625 -3.854 1 91.38 56 ILE B N 1
ATOM 2861 C CA . ILE B 1 56 ? -20.781 9.562 -2.98 1 91.38 56 ILE B CA 1
ATOM 2862 C C . ILE B 1 56 ? -21.922 10.367 -3.588 1 91.38 56 ILE B C 1
ATOM 2864 O O . ILE B 1 56 ? -21.719 11.141 -4.523 1 91.38 56 ILE B O 1
ATOM 2868 N N . ASN B 1 57 ? -23.125 10.148 -3.088 1 89.75 57 ASN B N 1
ATOM 2869 C CA . ASN B 1 57 ? -24.281 10.852 -3.613 1 89.75 57 ASN B CA 1
ATOM 2870 C C . ASN B 1 57 ? -24.281 12.32 -3.197 1 89.75 57 ASN B C 1
ATOM 2872 O O . ASN B 1 57 ? -23.922 12.648 -2.066 1 89.75 57 ASN B O 1
ATOM 2876 N N . PHE B 1 58 ? -24.703 13.117 -4.129 1 87.19 58 PHE B N 1
ATOM 2877 C CA . PHE B 1 58 ? -24.766 14.555 -3.883 1 87.19 58 PHE B CA 1
ATOM 2878 C C . PHE B 1 58 ? -25.969 14.891 -3 1 87.19 58 PHE B C 1
ATOM 2880 O O . PHE B 1 58 ? -27.047 14.328 -3.168 1 87.19 58 PHE B O 1
ATOM 2887 N N . ASP B 1 59 ? -25.656 15.609 -2.027 1 86.38 59 ASP B N 1
ATOM 2888 C CA . ASP B 1 59 ? -26.656 16.203 -1.142 1 86.38 59 ASP B CA 1
ATOM 2889 C C . ASP B 1 59 ? -26.438 17.703 -0.992 1 86.38 59 ASP B C 1
ATOM 2891 O O . ASP B 1 59 ? -25.328 18.156 -0.735 1 86.38 59 ASP B O 1
ATOM 2895 N N . SER B 1 60 ? -27.516 18.453 -1.206 1 85.44 60 SER B N 1
ATOM 2896 C CA . SER B 1 60 ? -27.438 19.906 -1.182 1 85.44 60 SER B CA 1
ATOM 2897 C C . SER B 1 60 ? -26.875 20.406 0.138 1 85.44 60 SER B C 1
ATOM 2899 O O . SER B 1 60 ? -26.234 21.469 0.181 1 85.44 60 SER B O 1
ATOM 2901 N N . LYS B 1 61 ? -27.062 19.703 1.186 1 86.94 61 LYS B N 1
ATOM 2902 C CA . LYS B 1 61 ? -26.516 20.062 2.49 1 86.94 61 LYS B CA 1
ATOM 2903 C C . LYS B 1 61 ? -25 20.031 2.484 1 86.94 61 LYS B C 1
ATOM 2905 O O . LYS B 1 61 ? -24.359 20.672 3.318 1 86.94 61 LYS B O 1
ATOM 2910 N N . MET B 1 62 ? -24.5 19.359 1.494 1 89 62 MET B N 1
ATOM 2911 C CA . MET B 1 62 ? -23.047 19.203 1.411 1 89 62 MET B CA 1
ATOM 2912 C C . MET B 1 62 ? -22.391 20.5 0.92 1 89 62 MET B C 1
ATOM 2914 O O . MET B 1 62 ? -21.234 20.766 1.237 1 89 62 MET B O 1
ATOM 2918 N N . ILE B 1 63 ? -23.141 21.312 0.224 1 88.62 63 ILE B N 1
ATOM 2919 C CA . ILE B 1 63 ? -22.594 22.562 -0.293 1 88.62 63 ILE B CA 1
ATOM 2920 C C . ILE B 1 63 ? -22.25 23.484 0.867 1 88.62 63 ILE B C 1
ATOM 2922 O O . ILE B 1 63 ? -21.188 24.094 0.894 1 88.62 63 ILE B O 1
ATOM 2926 N N . GLN B 1 64 ? -23.125 23.562 1.79 1 90 64 GLN B N 1
ATOM 2927 C CA . GLN B 1 64 ? -22.891 24.391 2.965 1 90 64 GLN B CA 1
ATOM 2928 C C . GLN B 1 64 ? -21.688 23.891 3.754 1 90 64 GLN B C 1
ATOM 2930 O O . GLN B 1 64 ? -20.891 24.688 4.254 1 90 64 GLN B O 1
ATOM 2935 N N . LYS B 1 65 ? -21.562 22.641 3.828 1 91.12 65 LYS B N 1
ATOM 2936 C CA . LYS B 1 65 ? -20.438 22.047 4.543 1 91.12 65 LYS B CA 1
ATOM 2937 C C . LYS B 1 65 ? -19.125 22.344 3.832 1 91.12 65 LYS B C 1
ATOM 2939 O O . LYS B 1 65 ? -18.109 22.641 4.477 1 91.12 65 LYS B O 1
ATOM 2944 N N . ILE B 1 66 ? -19.188 22.344 2.543 1 91.19 66 ILE B N 1
ATOM 2945 C CA . ILE B 1 66 ? -18.016 22.594 1.725 1 91.19 66 ILE B CA 1
ATOM 2946 C C . ILE B 1 66 ? -17.547 24.031 1.908 1 91.19 66 ILE B C 1
ATOM 2948 O O . ILE B 1 66 ? -16.375 24.281 2.146 1 91.19 66 ILE B O 1
ATOM 2952 N N . LEU B 1 67 ? -18.469 24.906 1.86 1 90.81 67 LEU B N 1
ATOM 2953 C CA . LEU B 1 67 ? -18.156 26.328 2.023 1 90.81 67 LEU B CA 1
ATOM 2954 C C . LEU B 1 67 ? -17.641 26.609 3.43 1 90.81 67 LEU B C 1
ATOM 2956 O O . LEU B 1 67 ? -16.672 27.375 3.604 1 90.81 67 LEU B O 1
ATOM 2960 N N . LEU B 1 68 ? -18.25 25.969 4.355 1 91.94 68 LEU B N 1
ATOM 2961 C CA . LEU B 1 68 ? -17.828 26.125 5.742 1 91.94 68 LEU B CA 1
ATOM 2962 C C . LEU B 1 68 ? -16.406 25.609 5.934 1 91.94 68 LEU B C 1
ATOM 2964 O O . LEU B 1 68 ? -15.617 26.234 6.652 1 91.94 68 LEU B O 1
ATOM 2968 N N . LEU B 1 69 ? -16.125 24.562 5.301 1 93.12 69 LEU B N 1
ATOM 2969 C CA . LEU B 1 69 ? -14.797 23.969 5.441 1 93.12 69 LEU B CA 1
ATOM 2970 C C . LEU B 1 69 ? -13.727 24.844 4.789 1 93.12 69 LEU B C 1
ATOM 2972 O O . LEU B 1 69 ? -12.625 24.984 5.324 1 93.12 69 LEU B O 1
ATOM 2976 N N . LEU B 1 70 ? -14.055 25.391 3.67 1 93.31 70 LEU B N 1
ATOM 2977 C CA . LEU B 1 70 ? -13.117 26.297 3.018 1 93.31 70 LEU B CA 1
ATOM 2978 C C . LEU B 1 70 ? -12.852 27.516 3.889 1 93.31 70 LEU B C 1
ATOM 2980 O O . LEU B 1 70 ? -11.703 27.953 4.035 1 93.31 70 LEU B O 1
ATOM 2984 N N . PHE B 1 71 ? -13.875 27.969 4.457 1 93.12 71 PHE B N 1
ATOM 2985 C CA . PHE B 1 71 ? -13.758 29.125 5.34 1 93.12 71 PHE B CA 1
ATOM 2986 C C . PHE B 1 71 ? -12.93 28.781 6.574 1 93.12 71 PHE B C 1
ATOM 2988 O O . PHE B 1 71 ? -12.07 29.562 6.992 1 93.12 71 PHE B O 1
ATOM 2995 N N . THR B 1 72 ? -13.188 27.656 7.145 1 94.5 72 THR B N 1
ATOM 2996 C CA . THR B 1 72 ? -12.469 27.219 8.336 1 94.5 72 THR B CA 1
ATOM 2997 C C . THR B 1 72 ? -10.992 26.969 8.016 1 94.5 72 THR B C 1
ATOM 2999 O O . THR B 1 72 ? -10.125 27.203 8.859 1 94.5 72 THR B O 1
ATOM 3002 N N . SER B 1 73 ? -10.75 26.453 6.836 1 96.12 73 SER B N 1
ATOM 3003 C CA . SER B 1 73 ? -9.367 26.266 6.406 1 96.12 73 SER B CA 1
ATOM 3004 C C . SER B 1 73 ? -8.617 27.594 6.367 1 96.12 73 SER B C 1
ATOM 3006 O O . SER B 1 73 ? -7.484 27.688 6.848 1 96.12 73 SER B O 1
ATOM 3008 N N . LEU B 1 74 ? -9.25 28.625 5.875 1 95.38 74 LEU B N 1
ATOM 3009 C CA . LEU B 1 74 ? -8.641 29.953 5.812 1 95.38 74 LEU B CA 1
ATOM 3010 C C . LEU B 1 74 ? -8.391 30.5 7.215 1 95.38 74 LEU B C 1
ATOM 3012 O O . LEU B 1 74 ? -7.336 31.094 7.473 1 95.38 74 LEU B O 1
ATOM 3016 N N . ILE B 1 75 ? -9.305 30.281 8.047 1 94.62 75 ILE B N 1
ATOM 3017 C CA . ILE B 1 75 ? -9.164 30.734 9.43 1 94.62 75 ILE B CA 1
ATOM 3018 C C . ILE B 1 75 ? -7.973 30.047 10.078 1 94.62 75 ILE B C 1
ATOM 3020 O O . ILE B 1 75 ? -7.164 30.688 10.758 1 94.62 75 ILE B O 1
ATOM 3024 N N . MET B 1 76 ? -7.879 28.781 9.906 1 95 76 MET B N 1
ATOM 3025 C CA . MET B 1 76 ? -6.777 28.016 10.484 1 95 76 MET B CA 1
ATOM 3026 C C . MET B 1 76 ? -5.434 28.531 9.984 1 95 76 MET B C 1
ATOM 3028 O O . MET B 1 76 ? -4.492 28.688 10.766 1 95 76 MET B O 1
ATOM 3032 N N . TYR B 1 77 ? -5.336 28.812 8.711 1 96.38 77 TYR B N 1
ATOM 3033 C CA . TYR B 1 77 ? -4.078 29.297 8.156 1 96.38 77 TYR B CA 1
ATOM 3034 C C . TYR B 1 77 ? -3.77 30.703 8.648 1 96.38 77 TYR B C 1
ATOM 3036 O O . TYR B 1 77 ? -2.615 31.031 8.938 1 96.38 77 TYR B O 1
ATOM 3044 N N . ILE B 1 78 ? -4.805 31.5 8.75 1 96.38 78 ILE B N 1
ATOM 3045 C CA . ILE B 1 78 ? -4.602 32.844 9.258 1 96.38 78 ILE B CA 1
ATOM 3046 C C . ILE B 1 78 ? -4.07 32.812 10.688 1 96.38 78 ILE B C 1
ATOM 3048 O O . ILE B 1 78 ? -3.098 33.469 11.023 1 96.38 78 ILE B O 1
ATOM 3052 N N . VAL B 1 79 ? -4.68 31.984 11.484 1 96.69 79 VAL B N 1
ATOM 3053 C CA . VAL B 1 79 ? -4.242 31.812 12.867 1 96.69 79 VAL B CA 1
ATOM 3054 C C . VAL B 1 79 ? -2.801 31.312 12.898 1 96.69 79 VAL B C 1
ATOM 3056 O O . VAL B 1 79 ? -1.973 31.812 13.656 1 96.69 79 VAL B O 1
ATOM 3059 N N . SER B 1 80 ? -2.482 30.328 12.109 1 97.56 80 SER B N 1
ATOM 3060 C CA . SER B 1 80 ? -1.145 29.75 12.055 1 97.56 80 SER B CA 1
ATOM 3061 C C . SER B 1 80 ? -0.114 30.781 11.602 1 97.56 80 SER B C 1
ATOM 3063 O O . SER B 1 80 ? 1.003 30.812 12.125 1 97.56 80 SER B O 1
ATOM 3065 N N . ILE B 1 81 ? -0.498 31.594 10.625 1 97.25 81 ILE B N 1
ATOM 3066 C CA . ILE B 1 81 ? 0.392 32.625 10.086 1 97.25 81 ILE B CA 1
ATOM 3067 C C . ILE B 1 81 ? 0.675 33.656 11.156 1 97.25 81 ILE B C 1
ATOM 3069 O O . ILE B 1 81 ? 1.825 34.062 11.352 1 97.25 81 ILE B O 1
ATOM 3073 N N . ILE B 1 82 ? -0.36 34.062 11.844 1 97.5 82 ILE B N 1
ATOM 3074 C CA . ILE B 1 82 ? -0.201 35.062 12.906 1 97.5 82 ILE B CA 1
ATOM 3075 C C . ILE B 1 82 ? 0.745 34.531 13.977 1 97.5 82 ILE B C 1
ATOM 3077 O O . ILE B 1 82 ? 1.693 35.188 14.367 1 97.5 82 ILE B O 1
ATOM 3081 N N . ILE B 1 83 ? 0.555 33.312 14.375 1 97.31 83 ILE B N 1
ATOM 3082 C CA . ILE B 1 83 ? 1.392 32.719 15.406 1 97.31 83 ILE B CA 1
ATOM 3083 C C . ILE B 1 83 ? 2.82 32.562 14.891 1 97.31 83 ILE B C 1
ATOM 3085 O O . ILE B 1 83 ? 3.781 32.812 15.625 1 97.31 83 ILE B O 1
ATOM 3089 N N . ALA B 1 84 ? 2.941 32.156 13.656 1 97.06 84 ALA B N 1
ATOM 3090 C CA . ALA B 1 84 ? 4.258 32 13.047 1 97.06 84 ALA B CA 1
ATOM 3091 C C . ALA B 1 84 ? 5.043 33.312 13.078 1 97.06 84 ALA B C 1
ATOM 3093 O O . ALA B 1 84 ? 6.23 33.312 13.406 1 97.06 84 ALA B O 1
ATOM 3094 N N . PHE B 1 85 ? 4.422 34.375 12.781 1 95.38 85 PHE B N 1
ATOM 3095 C CA . PHE B 1 85 ? 5.113 35.656 12.727 1 95.38 85 PHE B CA 1
ATOM 3096 C C . PHE B 1 85 ? 5.402 36.188 14.125 1 95.38 85 PHE B C 1
ATOM 3098 O O . PHE B 1 85 ? 6.348 36.938 14.328 1 95.38 85 PHE B O 1
ATOM 3105 N N . LEU B 1 86 ? 4.617 35.75 15.094 1 95.88 86 LEU B N 1
ATOM 3106 C CA . LEU B 1 86 ? 4.859 36.156 16.469 1 95.88 86 LEU B CA 1
ATOM 3107 C C . LEU B 1 86 ? 6.055 35.406 17.047 1 95.88 86 LEU B C 1
ATOM 3109 O O . LEU B 1 86 ? 6.602 35.781 18.078 1 95.88 86 LEU B O 1
ATOM 3113 N N . LEU B 1 87 ? 6.504 34.375 16.359 1 95.5 87 LEU B N 1
ATOM 3114 C CA . LEU B 1 87 ? 7.602 33.531 16.844 1 95.5 87 LEU B CA 1
ATOM 3115 C C . LEU B 1 87 ? 8.891 34.344 16.953 1 95.5 87 LEU B C 1
ATOM 3117 O O . LEU B 1 87 ? 9.758 34.031 17.766 1 95.5 87 LEU B O 1
ATOM 3121 N N . LYS B 1 88 ? 9.031 35.312 16.078 1 92.75 88 LYS B N 1
ATOM 3122 C CA . LYS B 1 88 ? 10.234 36.156 16.125 1 92.75 88 LYS B CA 1
ATOM 3123 C C . LYS B 1 88 ? 10.43 36.781 17.5 1 92.75 88 LYS B C 1
ATOM 3125 O O . LYS B 1 88 ? 11.562 36.906 17.969 1 92.75 88 LYS B O 1
ATOM 3130 N N . TYR B 1 89 ? 9.32 37.031 18.141 1 93.62 89 TYR B N 1
ATOM 3131 C CA . TYR B 1 89 ? 9.383 37.688 19.453 1 93.62 89 TYR B CA 1
ATOM 3132 C C . TYR B 1 89 ? 9.531 36.656 20.562 1 93.62 89 TYR B C 1
ATOM 3134 O O . TYR B 1 89 ? 10.047 36.938 21.641 1 93.62 89 TYR B O 1
ATOM 3142 N N . ILE B 1 90 ? 9.18 35.438 20.297 1 93 90 ILE B N 1
ATOM 3143 C CA . ILE B 1 90 ? 9.164 34.375 21.312 1 93 90 ILE B CA 1
ATOM 3144 C C . ILE B 1 90 ? 10.516 33.688 21.328 1 93 90 ILE B C 1
ATOM 3146 O O . ILE B 1 90 ? 11.078 33.438 22.406 1 93 90 ILE B O 1
ATOM 3150 N N . LEU B 1 91 ? 11.016 33.375 20.156 1 92.94 91 LEU B N 1
ATOM 3151 C CA . LEU B 1 91 ? 12.219 32.562 20.047 1 92.94 91 LEU B CA 1
ATOM 3152 C C . LEU B 1 91 ? 13.477 33.406 20.094 1 92.94 91 LEU B C 1
ATOM 3154 O O . LEU B 1 91 ? 14.57 32.938 20.375 1 92.94 91 LEU B O 1
ATOM 3158 N N . LYS B 1 92 ? 13.422 34.688 19.859 1 88.19 92 LYS B N 1
ATOM 3159 C CA . LYS B 1 92 ? 14.586 35.562 19.766 1 88.19 92 LYS B CA 1
ATOM 3160 C C . LYS B 1 92 ? 15.648 34.969 18.844 1 88.19 92 LYS B C 1
ATOM 3162 O O . LYS B 1 92 ? 16.828 34.875 19.219 1 88.19 92 LYS B O 1
ATOM 3167 N N . CYS B 1 93 ? 15.211 34.438 17.734 1 85.25 93 CYS B N 1
ATOM 3168 C CA . CYS B 1 93 ? 16.078 33.812 16.75 1 85.25 93 CYS B CA 1
ATOM 3169 C C . CYS B 1 93 ? 16.719 34.844 15.836 1 85.25 93 CYS B C 1
ATOM 3171 O O . CYS B 1 93 ? 16.031 35.625 15.164 1 85.25 93 CYS B O 1
ATOM 3173 N N . ASN B 1 94 ? 18.047 34.875 15.859 1 84.25 94 ASN B N 1
ATOM 3174 C CA . ASN B 1 94 ? 18.781 35.875 15.094 1 84.25 94 ASN B CA 1
ATOM 3175 C C . ASN B 1 94 ? 18.984 35.438 13.648 1 84.25 94 ASN B C 1
ATOM 3177 O O . ASN B 1 94 ? 19.109 36.281 12.75 1 84.25 94 ASN B O 1
ATOM 3181 N N . ASP B 1 95 ? 19.047 34.156 13.469 1 90.62 95 ASP B N 1
ATOM 3182 C CA . ASP B 1 95 ? 19.25 33.656 12.117 1 90.62 95 ASP B CA 1
ATOM 3183 C C . ASP B 1 95 ? 17.938 33.625 11.336 1 90.62 95 ASP B C 1
ATOM 3185 O O . ASP B 1 95 ? 17.016 32.906 11.688 1 90.62 95 ASP B O 1
ATOM 3189 N N . LYS B 1 96 ? 17.859 34.375 10.273 1 91.69 96 LYS B N 1
ATOM 3190 C CA . LYS B 1 96 ? 16.656 34.531 9.469 1 91.69 96 LYS B CA 1
ATOM 3191 C C . LYS B 1 96 ? 16.25 33.219 8.828 1 91.69 96 LYS B C 1
ATOM 3193 O O . LYS B 1 96 ? 15.055 32.938 8.688 1 91.69 96 LYS B O 1
ATOM 3198 N N . LYS B 1 97 ? 17.203 32.438 8.438 1 92.62 97 LYS B N 1
ATOM 3199 C CA . LYS B 1 97 ? 16.906 31.172 7.809 1 92.62 97 LYS B CA 1
ATOM 3200 C C . LYS B 1 97 ? 16.266 30.203 8.797 1 92.62 97 LYS B C 1
ATOM 3202 O O . LYS B 1 97 ? 15.281 29.547 8.477 1 92.62 97 LYS B O 1
ATOM 3207 N N . ASP B 1 98 ? 16.812 30.188 9.938 1 94.56 98 ASP B N 1
ATOM 3208 C CA . ASP B 1 98 ? 16.266 29.312 10.969 1 94.56 98 ASP B CA 1
ATOM 3209 C C . ASP B 1 98 ? 14.859 29.766 11.383 1 94.56 98 ASP B C 1
ATOM 3211 O O . ASP B 1 98 ? 13.969 28.938 11.578 1 94.56 98 ASP B O 1
ATOM 3215 N N . LEU B 1 99 ? 14.742 31.078 11.516 1 95.44 99 LEU B N 1
ATOM 3216 C CA . LEU B 1 99 ? 13.422 31.609 11.859 1 95.44 99 LEU B CA 1
ATOM 3217 C C . LEU B 1 99 ? 12.391 31.219 10.805 1 95.44 99 LEU B C 1
ATOM 3219 O O . LEU B 1 99 ? 11.258 30.875 11.133 1 95.44 99 LEU B O 1
ATOM 3223 N N . GLY B 1 100 ? 12.773 31.281 9.531 1 95.62 100 GLY B N 1
ATOM 3224 C CA . GLY B 1 100 ? 11.891 30.891 8.445 1 95.62 100 GLY B CA 1
ATOM 3225 C C . GLY B 1 100 ? 11.438 29.453 8.539 1 95.62 100 GLY B C 1
ATOM 3226 O O . GLY B 1 100 ? 10.273 29.141 8.266 1 95.62 100 GLY B O 1
ATOM 3227 N N . ILE B 1 101 ? 12.328 28.609 8.977 1 95.69 101 ILE B N 1
ATOM 3228 C CA . ILE B 1 101 ? 12 27.203 9.109 1 95.69 101 ILE B CA 1
ATOM 3229 C C . ILE B 1 101 ? 11.008 27 10.25 1 95.69 101 ILE B C 1
ATOM 3231 O O . ILE B 1 101 ? 10.016 26.281 10.102 1 95.69 101 ILE B O 1
ATOM 3235 N N . TYR B 1 102 ? 11.297 27.672 11.367 1 96.94 102 TYR B N 1
ATOM 3236 C CA . TYR B 1 102 ? 10.391 27.578 12.5 1 96.94 102 TYR B CA 1
ATOM 3237 C C . TYR B 1 102 ? 9 28.094 12.141 1 96.94 102 TYR B C 1
ATOM 3239 O O . TYR B 1 102 ? 7.992 27.5 12.523 1 96.94 102 TYR B O 1
ATOM 3247 N N . GLN B 1 103 ? 8.953 29.125 11.445 1 97.38 103 GLN B N 1
ATOM 3248 C CA . GLN B 1 103 ? 7.68 29.688 11.016 1 97.38 103 GLN B CA 1
ATOM 3249 C C . GLN B 1 103 ? 6.961 28.75 10.047 1 97.38 103 GLN B C 1
ATOM 3251 O O . GLN B 1 103 ? 5.746 28.578 10.133 1 97.38 103 GLN B O 1
ATOM 3256 N N . TYR B 1 104 ? 7.719 28.172 9.164 1 96.81 104 TYR B N 1
ATOM 3257 C CA . TYR B 1 104 ? 7.168 27.25 8.18 1 96.81 104 TYR B CA 1
ATOM 3258 C C . TYR B 1 104 ? 6.48 26.062 8.859 1 96.81 104 TYR B C 1
ATOM 3260 O O . TYR B 1 104 ? 5.359 25.703 8.492 1 96.81 104 TYR B O 1
ATOM 3268 N N . ILE B 1 105 ? 7.117 25.484 9.867 1 97.06 105 ILE B N 1
ATOM 3269 C CA . ILE B 1 105 ? 6.598 24.266 10.453 1 97.06 105 ILE B CA 1
ATOM 3270 C C . ILE B 1 105 ? 5.371 24.578 11.305 1 97.06 105 ILE B C 1
ATOM 3272 O O . ILE B 1 105 ? 4.551 23.688 11.578 1 97.06 105 ILE B O 1
ATOM 3276 N N . VAL B 1 106 ? 5.234 25.812 11.727 1 97.44 106 VAL B N 1
ATOM 3277 C CA . VAL B 1 106 ? 4.059 26.219 12.484 1 97.44 106 VAL B CA 1
ATOM 3278 C C . VAL B 1 106 ? 2.865 26.391 11.547 1 97.44 106 VAL B C 1
ATOM 3280 O O . VAL B 1 106 ? 1.734 26.047 11.906 1 97.44 106 VAL B O 1
ATOM 3283 N N . VAL B 1 107 ? 3.109 26.828 10.359 1 97.31 107 VAL B N 1
ATOM 3284 C CA . VAL B 1 107 ? 2.033 27.125 9.414 1 97.31 107 VAL B CA 1
ATOM 3285 C C . VAL B 1 107 ? 1.599 25.844 8.711 1 97.31 107 VAL B C 1
ATOM 3287 O O . VAL B 1 107 ? 0.405 25.625 8.492 1 97.31 107 VAL B O 1
ATOM 3290 N N . PHE B 1 108 ? 2.551 25 8.406 1 96.75 108 PHE B N 1
ATOM 3291 C CA . PHE B 1 108 ? 2.248 23.875 7.523 1 96.75 108 PHE B CA 1
ATOM 3292 C C . PHE B 1 108 ? 2.387 22.562 8.266 1 96.75 108 PHE B C 1
ATOM 3294 O O . PHE B 1 108 ? 3.494 22.156 8.625 1 96.75 108 PHE B O 1
ATOM 3301 N N . SER B 1 109 ? 1.224 21.891 8.422 1 96.56 109 SER B N 1
ATOM 3302 C CA . SER B 1 109 ? 1.177 20.594 9.086 1 96.56 109 SER B CA 1
ATOM 3303 C C . SER B 1 109 ? 1.302 19.453 8.086 1 96.56 109 SER B C 1
ATOM 3305 O O . SER B 1 109 ? 1.152 19.672 6.875 1 96.56 109 SER B O 1
ATOM 3307 N N . ASN B 1 110 ? 1.589 18.312 8.609 1 95.31 110 ASN B N 1
ATOM 3308 C CA . ASN B 1 110 ? 1.698 17.109 7.777 1 95.31 110 ASN B CA 1
ATOM 3309 C C . ASN B 1 110 ? 0.325 16.562 7.41 1 95.31 110 ASN B C 1
ATOM 3311 O O . ASN B 1 110 ? -0.058 15.484 7.871 1 95.31 110 ASN B O 1
ATOM 3315 N N . VAL B 1 111 ? -0.294 17.234 6.539 1 94.69 111 VAL B N 1
ATOM 3316 C CA . VAL B 1 111 ? -1.664 16.875 6.18 1 94.69 111 VAL B CA 1
ATOM 3317 C C . VAL B 1 111 ? -1.658 15.672 5.25 1 94.69 111 VAL B C 1
ATOM 3319 O O . VAL B 1 111 ? -2.475 14.758 5.402 1 94.69 111 VAL B O 1
ATOM 3322 N N . ALA B 1 112 ? -0.758 15.594 4.367 1 91.38 112 ALA B N 1
ATOM 3323 C CA . ALA B 1 112 ? -0.769 14.594 3.305 1 91.38 112 ALA B CA 1
ATOM 3324 C C . ALA B 1 112 ? -0.421 13.211 3.852 1 91.38 112 ALA B C 1
ATOM 3326 O O . ALA B 1 112 ? -1.166 12.25 3.646 1 91.38 112 ALA B O 1
ATOM 3327 N N . PHE B 1 113 ? 0.643 13.125 4.621 1 92.88 113 PHE B N 1
ATOM 3328 C CA . PHE B 1 113 ? 1.128 11.812 5.031 1 92.88 113 PHE B CA 1
ATOM 3329 C C . PHE B 1 113 ? 0.487 11.383 6.344 1 92.88 113 PHE B C 1
ATOM 3331 O O . PHE B 1 113 ? 0.328 10.195 6.605 1 92.88 113 PHE B O 1
ATOM 3338 N N . MET B 1 114 ? 0.095 12.367 7.094 1 94.44 114 MET B N 1
ATOM 3339 C CA . MET B 1 114 ? -0.432 11.977 8.398 1 94.44 114 MET B CA 1
ATOM 3340 C C . MET B 1 114 ? -1.87 12.453 8.57 1 94.44 114 MET B C 1
ATOM 3342 O O . MET B 1 114 ? -2.711 11.727 9.102 1 94.44 114 MET B O 1
ATOM 3346 N N . GLY B 1 115 ? -2.146 13.562 8.07 1 95.38 115 GLY B N 1
ATOM 3347 C CA . GLY B 1 115 ? -3.482 14.109 8.234 1 95.38 115 GLY B CA 1
ATOM 3348 C C . GLY B 1 115 ? -4.566 13.219 7.656 1 95.38 115 GLY B C 1
ATOM 3349 O O . GLY B 1 115 ? -5.48 12.805 8.367 1 95.38 115 GLY B O 1
ATOM 3350 N N . TYR B 1 116 ? -4.434 12.891 6.398 1 95.62 116 TYR B N 1
ATOM 3351 C CA . TYR B 1 116 ? -5.418 12.047 5.727 1 95.62 116 TYR B CA 1
ATOM 3352 C C . TYR B 1 116 ? -5.559 10.703 6.434 1 95.62 116 TYR B C 1
ATOM 3354 O O . TYR B 1 116 ? -6.672 10.281 6.762 1 95.62 116 TYR B O 1
ATOM 3362 N N . PRO B 1 117 ? -4.484 10.062 6.773 1 93.62 117 PRO B N 1
ATOM 3363 C CA . PRO B 1 117 ? -4.578 8.773 7.465 1 93.62 117 PRO B CA 1
ATOM 3364 C C . PRO B 1 117 ? -5.246 8.883 8.836 1 93.62 117 PRO B C 1
ATOM 3366 O O . PRO B 1 117 ? -6.086 8.055 9.18 1 93.62 117 PRO B O 1
ATOM 3369 N N . VAL B 1 118 ? -4.922 9.875 9.547 1 92.69 118 VAL B N 1
ATOM 3370 C CA . VAL B 1 118 ? -5.477 10.039 10.883 1 92.69 118 VAL B CA 1
ATOM 3371 C C . VAL B 1 118 ? -6.969 10.344 10.789 1 92.69 118 VAL B C 1
ATOM 3373 O O . VAL B 1 118 ? -7.773 9.789 11.539 1 92.69 118 VAL B O 1
ATOM 3376 N N . ILE B 1 119 ? -7.32 11.18 9.883 1 94 119 ILE B N 1
ATOM 3377 C CA . ILE B 1 119 ? -8.727 11.516 9.672 1 94 119 ILE B CA 1
ATOM 3378 C C . ILE B 1 119 ? -9.508 10.266 9.289 1 94 119 ILE B C 1
ATOM 3380 O O . ILE B 1 119 ? -10.594 10.016 9.828 1 94 119 ILE B O 1
ATOM 3384 N N . GLU B 1 120 ? -8.961 9.5 8.375 1 92.38 120 GLU B N 1
ATOM 3385 C CA . GLU B 1 120 ? -9.633 8.273 7.969 1 92.38 120 GLU B CA 1
ATOM 3386 C C . GLU B 1 120 ? -9.828 7.328 9.148 1 92.38 120 GLU B C 1
ATOM 3388 O O . GLU B 1 120 ? -10.898 6.734 9.305 1 92.38 120 GLU B O 1
ATOM 3393 N N . ALA B 1 121 ? -8.859 7.289 9.945 1 87.19 121 ALA B N 1
ATOM 3394 C CA . ALA B 1 121 ? -8.883 6.359 11.07 1 87.19 121 ALA B CA 1
ATOM 3395 C C . ALA B 1 121 ? -9.883 6.816 12.141 1 87.19 121 ALA B C 1
ATOM 3397 O O . ALA B 1 121 ? -10.562 5.992 12.75 1 87.19 121 ALA B O 1
ATOM 3398 N N . VAL B 1 122 ? -9.992 8.125 12.297 1 85.81 122 VAL B N 1
ATOM 3399 C CA . VAL B 1 122 ? -10.742 8.648 13.43 1 85.81 122 VAL B CA 1
ATOM 3400 C C . VAL B 1 122 ? -12.172 8.977 13 1 85.81 122 VAL B C 1
ATOM 3402 O O . VAL B 1 122 ? -13.117 8.812 13.773 1 85.81 122 VAL B O 1
ATOM 3405 N N . LEU B 1 123 ? -12.32 9.438 11.766 1 89.06 123 LEU B N 1
ATOM 3406 C CA . LEU B 1 123 ? -13.617 9.961 11.359 1 89.06 123 LEU B CA 1
ATOM 3407 C C . LEU B 1 123 ? -14.242 9.094 10.266 1 89.06 123 LEU B C 1
ATOM 3409 O O . LEU B 1 123 ? -15.422 9.25 9.945 1 89.06 123 LEU B O 1
ATOM 3413 N N . GLY B 1 124 ? -13.453 8.219 9.727 1 87.88 124 GLY B N 1
ATOM 3414 C CA . GLY B 1 124 ? -13.969 7.332 8.695 1 87.88 124 GLY B CA 1
ATOM 3415 C C . GLY B 1 124 ? -13.648 7.797 7.293 1 87.88 124 GLY B C 1
ATOM 3416 O O . GLY B 1 124 ? -13.148 8.906 7.098 1 87.88 124 GLY B O 1
ATOM 3417 N N . HIS B 1 125 ? -13.945 6.984 6.332 1 89.81 125 HIS B N 1
ATOM 3418 C CA . HIS B 1 125 ? -13.578 7.203 4.938 1 89.81 125 HIS B CA 1
ATOM 3419 C C . HIS B 1 125 ? -14.32 8.398 4.352 1 89.81 125 HIS B C 1
ATOM 3421 O O . HIS B 1 125 ? -13.781 9.109 3.5 1 89.81 125 HIS B O 1
ATOM 3427 N N . GLU B 1 126 ? -15.5 8.617 4.848 1 88 126 GLU B N 1
ATOM 3428 C CA . GLU B 1 126 ? -16.312 9.711 4.316 1 88 126 GLU B CA 1
ATOM 3429 C C . GLU B 1 126 ? -15.672 11.062 4.629 1 88 126 GLU B C 1
ATOM 3431 O O . GLU B 1 126 ? -15.852 12.031 3.883 1 88 126 GLU B O 1
ATOM 3436 N N . ALA B 1 127 ? -14.922 11.141 5.664 1 93.38 127 ALA B N 1
ATOM 3437 C CA . ALA B 1 127 ? -14.32 12.398 6.098 1 93.38 127 ALA B CA 1
ATOM 3438 C C . ALA B 1 127 ? -13.188 12.812 5.164 1 93.38 127 ALA B C 1
ATOM 3440 O O . ALA B 1 127 ? -12.742 13.961 5.188 1 93.38 127 ALA B O 1
ATOM 3441 N N . ILE B 1 128 ? -12.703 11.836 4.355 1 95.06 128 ILE B N 1
ATOM 3442 C CA . ILE B 1 128 ? -11.609 12.117 3.434 1 95.06 128 ILE B CA 1
ATOM 3443 C C . ILE B 1 128 ? -12.055 13.141 2.396 1 95.06 128 ILE B C 1
ATOM 3445 O O . ILE B 1 128 ? -11.281 14.023 2.02 1 95.06 128 ILE B O 1
ATOM 3449 N N . PHE B 1 129 ? -13.305 13.039 2.033 1 94.44 129 PHE B N 1
ATOM 3450 C CA . PHE B 1 129 ? -13.883 14.008 1.107 1 94.44 129 PHE B CA 1
ATOM 3451 C C . PHE B 1 129 ? -13.75 15.422 1.654 1 94.44 129 PHE B C 1
ATOM 3453 O O . PHE B 1 129 ? -13.219 16.312 0.978 1 94.44 129 PHE B O 1
ATOM 3460 N N . TYR B 1 130 ? -14.125 15.656 2.816 1 94.12 130 TYR B N 1
ATOM 3461 C CA . TYR B 1 130 ? -14.125 16.969 3.453 1 94.12 130 TYR B CA 1
ATOM 3462 C C . TYR B 1 130 ? -12.703 17.438 3.738 1 94.12 130 TYR B C 1
ATOM 3464 O O . TYR B 1 130 ? -12.391 18.625 3.605 1 94.12 130 TYR B O 1
ATOM 3472 N N . THR B 1 131 ? -11.867 16.484 4.078 1 96.06 131 THR B N 1
ATOM 3473 C CA . THR B 1 131 ? -10.469 16.812 4.352 1 96.06 131 THR B CA 1
ATOM 3474 C C . THR B 1 131 ? -9.773 17.328 3.094 1 96.06 131 THR B C 1
ATOM 3476 O O . THR B 1 131 ? -8.977 18.266 3.158 1 96.06 131 THR B O 1
ATOM 3479 N N . ALA B 1 132 ? -10.117 16.688 2.008 1 95.62 132 ALA B N 1
ATOM 3480 C CA . ALA B 1 132 ? -9.539 17.109 0.732 1 95.62 132 ALA B CA 1
ATOM 3481 C C . ALA B 1 132 ? -9.93 18.547 0.403 1 95.62 132 ALA B C 1
ATOM 3483 O O . ALA B 1 132 ? -9.094 19.344 -0.028 1 95.62 132 ALA B O 1
ATOM 3484 N N . ILE B 1 133 ? -11.141 18.859 0.65 1 93.94 133 ILE B N 1
ATOM 3485 C CA . ILE B 1 133 ? -11.633 20.219 0.407 1 93.94 133 ILE B CA 1
ATOM 3486 C C . ILE B 1 133 ? -10.938 21.188 1.353 1 93.94 133 ILE B C 1
ATOM 3488 O O . ILE B 1 133 ? -10.477 22.25 0.927 1 93.94 133 ILE B O 1
ATOM 3492 N N . PHE B 1 134 ? -10.891 20.797 2.576 1 95.5 134 PHE B N 1
ATOM 3493 C CA . PHE B 1 134 ? -10.234 21.609 3.594 1 95.5 134 PHE B CA 1
ATOM 3494 C C . PHE B 1 134 ? -8.797 21.938 3.195 1 95.5 134 PHE B C 1
ATOM 3496 O O . PHE B 1 134 ? -8.289 23.016 3.504 1 95.5 134 PHE B O 1
ATOM 3503 N N . ASN B 1 135 ? -8.18 21 2.471 1 93.75 135 ASN B N 1
ATOM 3504 C CA . ASN B 1 135 ? -6.754 21.078 2.176 1 93.75 135 ASN B CA 1
ATOM 3505 C C . ASN B 1 135 ? -6.492 21.875 0.902 1 93.75 135 ASN B C 1
ATOM 3507 O O . ASN B 1 135 ? -5.336 22.125 0.548 1 93.75 135 ASN B O 1
ATOM 3511 N N . LEU B 1 136 ? -7.449 22.391 0.24 1 91.25 136 LEU B N 1
ATOM 3512 C CA . LEU B 1 136 ? -7.328 23.062 -1.053 1 91.25 136 LEU B CA 1
ATOM 3513 C C . LEU B 1 136 ? -6.426 24.281 -0.951 1 91.25 136 LEU B C 1
ATOM 3515 O O . LEU B 1 136 ? -5.551 24.484 -1.798 1 91.25 136 LEU B O 1
ATOM 3519 N N . PRO B 1 137 ? -6.566 25.016 0.149 1 90.25 137 PRO B N 1
ATOM 3520 C CA . PRO B 1 137 ? -5.738 26.234 0.212 1 90.25 137 PRO B CA 1
ATOM 3521 C C . PRO B 1 137 ? -4.277 25.922 0.531 1 90.25 137 PRO B C 1
ATOM 3523 O O . PRO B 1 137 ? -3.418 26.812 0.405 1 90.25 137 PRO B O 1
ATOM 3526 N N . PHE B 1 138 ? -4.008 24.734 0.893 1 89.38 138 PHE B N 1
ATOM 3527 C CA . PHE B 1 138 ? -2.672 24.375 1.357 1 89.38 138 PHE B CA 1
ATOM 3528 C C . PHE B 1 138 ? -1.623 24.719 0.306 1 89.38 138 PHE B C 1
ATOM 3530 O O . PHE B 1 138 ? -0.631 25.391 0.605 1 89.38 138 PHE B O 1
ATOM 3537 N N . ASN B 1 139 ? -1.838 24.266 -0.894 1 83.12 139 ASN B N 1
ATOM 3538 C CA . ASN B 1 139 ? -0.84 24.453 -1.942 1 83.12 139 ASN B CA 1
ATOM 3539 C C . ASN B 1 139 ? -0.623 25.922 -2.256 1 83.12 139 ASN B C 1
ATOM 3541 O O . ASN B 1 139 ? 0.502 26.344 -2.529 1 83.12 139 ASN B O 1
ATOM 3545 N N . LEU B 1 140 ? -1.669 26.641 -2.207 1 86.12 140 LEU B N 1
ATOM 3546 C CA . LEU B 1 140 ? -1.556 28.078 -2.438 1 86.12 140 LEU B CA 1
ATOM 3547 C C . LEU B 1 140 ? -0.645 28.719 -1.401 1 86.12 140 LEU B C 1
ATOM 3549 O O . LEU B 1 140 ? 0.282 29.453 -1.755 1 86.12 140 LEU B O 1
ATOM 3553 N N . PHE B 1 141 ? -0.825 28.406 -0.197 1 91.62 141 PHE B N 1
ATOM 3554 C CA . PHE B 1 141 ? -0.036 29 0.874 1 91.62 141 PHE B CA 1
ATOM 3555 C C . PHE B 1 141 ? 1.377 28.422 0.888 1 91.62 141 PHE B C 1
ATOM 3557 O O . PHE B 1 141 ? 2.34 29.141 1.166 1 91.62 141 PHE B O 1
ATOM 3564 N N . SER B 1 142 ? 1.473 27.141 0.568 1 89.69 142 SER B N 1
ATOM 3565 C CA . SER B 1 142 ? 2.779 26.5 0.621 1 89.69 142 SER B CA 1
ATOM 3566 C C . SER B 1 142 ? 3.713 27.047 -0.453 1 89.69 142 SER B C 1
ATOM 3568 O O . SER B 1 142 ? 4.906 27.234 -0.208 1 89.69 142 SER B O 1
ATOM 3570 N N . PHE B 1 143 ? 3.148 27.438 -1.582 1 86.88 143 PHE B N 1
ATOM 3571 C CA . PHE B 1 143 ? 4.004 27.844 -2.689 1 86.88 143 PHE B CA 1
ATOM 3572 C C . PHE B 1 143 ? 4.078 29.375 -2.781 1 86.88 143 PHE B C 1
ATOM 3574 O O . PHE B 1 143 ? 4.684 29.906 -3.705 1 86.88 143 PHE B O 1
ATOM 3581 N N . THR B 1 144 ? 3.438 30.031 -1.934 1 89.06 144 THR B N 1
ATOM 3582 C CA . THR B 1 144 ? 3.602 31.469 -1.807 1 89.06 144 THR B CA 1
ATOM 3583 C C . THR B 1 144 ? 4.27 31.828 -0.482 1 89.06 144 THR B C 1
ATOM 3585 O O . THR B 1 144 ? 5.488 31.984 -0.419 1 89.06 144 THR B O 1
ATOM 3588 N N . LEU B 1 145 ? 3.525 31.656 0.571 1 90.94 145 LEU B N 1
ATOM 3589 C CA . LEU B 1 145 ? 4.047 31.984 1.894 1 90.94 145 LEU B CA 1
ATOM 3590 C C . LEU B 1 145 ? 5.176 31.031 2.283 1 90.94 145 LEU B C 1
ATOM 3592 O O . LEU B 1 145 ? 6.16 31.453 2.895 1 90.94 145 LEU B O 1
ATOM 3596 N N . GLY B 1 146 ? 5.004 29.781 1.958 1 91.88 146 GLY B N 1
ATOM 3597 C CA . GLY B 1 146 ? 6.023 28.797 2.295 1 91.88 146 GLY B CA 1
ATOM 3598 C C . GLY B 1 146 ? 7.371 29.109 1.669 1 91.88 146 GLY B C 1
ATOM 3599 O O . GLY B 1 146 ? 8.398 29.047 2.348 1 91.88 146 GLY B O 1
ATOM 3600 N N . ILE B 1 147 ? 7.305 29.391 0.442 1 88.19 147 ILE B N 1
ATOM 3601 C CA . ILE B 1 147 ? 8.531 29.734 -0.266 1 88.19 147 ILE B CA 1
ATOM 3602 C C . ILE B 1 147 ? 9.141 31 0.344 1 88.19 147 ILE B C 1
ATOM 3604 O O . ILE B 1 147 ? 10.352 31.078 0.555 1 88.19 147 ILE B O 1
ATOM 3608 N N . TYR B 1 148 ? 8.297 31.938 0.617 1 89.69 148 TYR B N 1
ATOM 3609 C CA . TYR B 1 148 ? 8.758 33.188 1.233 1 89.69 148 TYR B CA 1
ATOM 3610 C C . TYR B 1 148 ? 9.461 32.906 2.557 1 89.69 148 TYR B C 1
ATOM 3612 O O . TYR B 1 148 ? 10.531 33.438 2.82 1 89.69 148 TYR B O 1
ATOM 3620 N N . LEU B 1 149 ? 8.93 32.062 3.359 1 92.38 149 LEU B N 1
ATOM 3621 C CA . LEU B 1 149 ? 9.461 31.75 4.684 1 92.38 149 LEU B CA 1
ATOM 3622 C C . LEU B 1 149 ? 10.789 31.016 4.574 1 92.38 149 LEU B C 1
ATOM 3624 O O . LEU B 1 149 ? 11.711 31.25 5.355 1 92.38 149 LEU B O 1
ATOM 3628 N N . LEU B 1 150 ? 10.898 30.141 3.592 1 90.94 150 LEU B N 1
ATOM 3629 C CA . LEU B 1 150 ? 12.086 29.297 3.471 1 90.94 150 LEU B CA 1
ATOM 3630 C C . LEU B 1 150 ? 13.195 30.031 2.725 1 90.94 150 LEU B C 1
ATOM 3632 O O . LEU B 1 150 ? 14.359 29.609 2.779 1 90.94 150 LEU B O 1
ATOM 3636 N N . SER B 1 151 ? 12.789 31.047 1.994 1 88.19 151 SER B N 1
ATOM 3637 C CA . SER B 1 151 ? 13.766 31.797 1.218 1 88.19 151 SER B CA 1
ATOM 3638 C C . SER B 1 151 ? 14.266 33.031 1.987 1 88.19 151 SER B C 1
ATOM 3640 O O . SER B 1 151 ? 15 33.844 1.44 1 88.19 151 SER B O 1
ATOM 3642 N N . LYS B 1 152 ? 13.844 33.062 3.193 1 83.75 152 LYS B N 1
ATOM 3643 C CA . LYS B 1 152 ? 14.328 34.188 3.986 1 83.75 152 LYS B CA 1
ATOM 3644 C C . LYS B 1 152 ? 15.852 34.219 4.031 1 83.75 152 LYS B C 1
ATOM 3646 O O . LYS B 1 152 ? 16.484 33.219 4.375 1 83.75 152 LYS B O 1
ATOM 3651 N N . GLY B 1 153 ? 16.453 35.281 3.516 1 68.88 153 GLY B N 1
ATOM 3652 C CA . GLY B 1 153 ? 17.906 35.406 3.543 1 68.88 153 GLY B CA 1
ATOM 3653 C C . GLY B 1 153 ? 18.562 35.031 2.229 1 68.88 153 GLY B C 1
ATOM 3654 O O . GLY B 1 153 ? 19.781 35.156 2.07 1 68.88 153 GLY B O 1
ATOM 3655 N N . SER B 1 154 ? 17.797 34.219 1.427 1 72.19 154 SER B N 1
ATOM 3656 C CA . SER B 1 154 ? 18.375 33.812 0.149 1 72.19 154 SER B CA 1
ATOM 3657 C C . SER B 1 154 ? 17.703 34.531 -1.016 1 72.19 154 SER B C 1
ATOM 3659 O O . SER B 1 154 ? 16.688 35.219 -0.833 1 72.19 154 SER B O 1
ATOM 3661 N N . THR B 1 155 ? 18.422 34.625 -2.215 1 60.75 155 THR B N 1
ATOM 3662 C CA . THR B 1 155 ? 17.906 35.219 -3.445 1 60.75 155 THR B CA 1
ATOM 3663 C C . THR B 1 155 ? 16.75 34.375 -3.986 1 60.75 155 THR B C 1
ATOM 3665 O O . THR B 1 155 ? 16.844 33.156 -4.113 1 60.75 155 THR B O 1
ATOM 3668 N N . SER B 1 156 ? 15.656 34.656 -3.637 1 58.62 156 SER B N 1
ATOM 3669 C CA . SER B 1 156 ? 14.359 34 -3.705 1 58.62 156 SER B CA 1
ATOM 3670 C C . SER B 1 156 ? 14.062 33.5 -5.117 1 58.62 156 SER B C 1
ATOM 3672 O O . SER B 1 156 ? 14.266 34.219 -6.09 1 58.62 156 SER B O 1
ATOM 3674 N N . ARG B 1 157 ? 14.18 32.219 -5.395 1 60.94 157 ARG B N 1
ATOM 3675 C CA . ARG B 1 157 ? 13.578 31.781 -6.648 1 60.94 157 ARG B CA 1
ATOM 3676 C C . ARG B 1 157 ? 12.086 32.094 -6.688 1 60.94 157 ARG B C 1
ATOM 3678 O O . ARG B 1 157 ? 11.406 32 -5.664 1 60.94 157 ARG B O 1
ATOM 3685 N N . GLY B 1 158 ? 11.633 32.812 -7.801 1 61.72 158 GLY B N 1
ATOM 3686 C CA . GLY B 1 158 ? 10.312 33.375 -8.047 1 61.72 158 GLY B CA 1
ATOM 3687 C C . GLY B 1 158 ? 9.203 32.344 -7.934 1 61.72 158 GLY B C 1
ATOM 3688 O O . GLY B 1 158 ? 9.461 31.141 -7.922 1 61.72 158 GLY B O 1
ATOM 3689 N N . PHE B 1 159 ? 8.07 32.844 -7.441 1 65.88 159 PHE B N 1
ATOM 3690 C CA . PHE B 1 159 ? 6.781 32.156 -7.445 1 65.88 159 PHE B CA 1
ATOM 3691 C C . PHE B 1 159 ? 6.438 31.656 -8.844 1 65.88 159 PHE B C 1
ATOM 3693 O O . PHE B 1 159 ? 6.66 32.344 -9.828 1 65.88 159 PHE B O 1
ATOM 3700 N N . SER B 1 160 ? 6.258 30.266 -9.039 1 71 160 SER B N 1
ATOM 3701 C CA . SER B 1 160 ? 5.711 29.75 -10.289 1 71 160 SER B CA 1
ATOM 3702 C C . SER B 1 160 ? 4.293 29.219 -10.094 1 71 160 SER B C 1
ATOM 3704 O O . SER B 1 160 ? 4.031 28.453 -9.164 1 71 160 SER B O 1
ATOM 3706 N N . ILE B 1 161 ? 3.385 29.703 -10.852 1 74.56 161 ILE B N 1
ATOM 3707 C CA . ILE B 1 161 ? 1.986 29.281 -10.828 1 74.56 161 ILE B CA 1
ATOM 3708 C C . ILE B 1 161 ? 1.894 27.781 -11.031 1 74.56 161 ILE B C 1
ATOM 3710 O O . ILE B 1 161 ? 0.97 27.125 -10.531 1 74.56 161 ILE B O 1
ATOM 3714 N N . LYS B 1 162 ? 2.797 27.25 -11.711 1 72.19 162 LYS B N 1
ATOM 3715 C CA . LYS B 1 162 ? 2.799 25.812 -11.984 1 72.19 162 LYS B CA 1
ATOM 3716 C C . LYS B 1 162 ? 2.98 25.016 -10.703 1 72.19 162 LYS B C 1
ATOM 3718 O O . LYS B 1 162 ? 2.557 23.859 -10.625 1 72.19 162 LYS B O 1
ATOM 3723 N N . SER B 1 163 ? 3.479 25.672 -9.789 1 74.56 163 SER B N 1
ATOM 3724 C CA . SER B 1 163 ? 3.736 25 -8.516 1 74.56 163 SER B CA 1
ATOM 3725 C C . SER B 1 163 ? 2.449 24.812 -7.723 1 74.56 163 SER B C 1
ATOM 3727 O O . SER B 1 163 ? 2.406 24.016 -6.781 1 74.56 163 SER B O 1
ATOM 3729 N N . LEU B 1 164 ? 1.431 25.5 -8.133 1 77.5 164 LEU B N 1
ATOM 3730 C CA . LEU B 1 164 ? 0.14 25.406 -7.457 1 77.5 164 LEU B CA 1
ATOM 3731 C C . LEU B 1 164 ? -0.591 24.125 -7.84 1 77.5 164 LEU B C 1
ATOM 3733 O O . LEU B 1 164 ? -1.523 23.719 -7.152 1 77.5 164 LEU B O 1
ATOM 3737 N N . ILE B 1 165 ? -0.107 23.531 -8.867 1 85.31 165 ILE B N 1
ATOM 3738 C CA . ILE B 1 165 ? -0.792 22.344 -9.367 1 85.31 165 ILE B CA 1
ATOM 3739 C C . ILE B 1 165 ? -0.089 21.094 -8.844 1 85.31 165 ILE B C 1
ATOM 3741 O O . ILE B 1 165 ? 1.065 20.828 -9.195 1 85.31 165 ILE B O 1
ATOM 3745 N N . SER B 1 166 ? -0.647 20.5 -7.848 1 88.5 166 SER B N 1
ATOM 3746 C CA . SER B 1 166 ? -0.144 19.25 -7.309 1 88.5 166 SER B CA 1
ATOM 3747 C C . SER B 1 166 ? -1.062 18.078 -7.672 1 88.5 166 SER B C 1
ATOM 3749 O O . SER B 1 166 ? -2.227 18.297 -8.023 1 88.5 166 SER B O 1
ATOM 3751 N N . PRO B 1 167 ? -0.563 16.891 -7.695 1 92.62 167 PRO B N 1
ATOM 3752 C CA . PRO B 1 167 ? -1.421 15.734 -7.984 1 92.62 167 PRO B CA 1
ATOM 3753 C C . PRO B 1 167 ? -2.648 15.664 -7.078 1 92.62 167 PRO B C 1
ATOM 3755 O O . PRO B 1 167 ? -3.74 15.328 -7.539 1 92.62 167 PRO B O 1
ATOM 3758 N N . ALA B 1 168 ? -2.447 16.016 -5.867 1 91.88 168 ALA B N 1
ATOM 3759 C CA . ALA B 1 168 ? -3.568 16 -4.93 1 91.88 168 ALA B CA 1
ATOM 3760 C C . ALA B 1 168 ? -4.629 17.031 -5.336 1 91.88 168 ALA B C 1
ATOM 3762 O O . ALA B 1 168 ? -5.824 16.734 -5.301 1 91.88 168 ALA B O 1
ATOM 3763 N N . THR B 1 169 ? -4.234 18.219 -5.715 1 92.75 169 THR B N 1
ATOM 3764 C CA . THR B 1 169 ? -5.168 19.266 -6.121 1 92.75 169 THR B CA 1
ATOM 3765 C C . THR B 1 169 ? -5.914 18.859 -7.391 1 92.75 169 THR B C 1
ATOM 3767 O O . THR B 1 169 ? -7.117 19.094 -7.512 1 92.75 169 THR B O 1
ATOM 3770 N N . ILE B 1 170 ? -5.176 18.234 -8.273 1 94.81 170 ILE B N 1
ATOM 3771 C CA . ILE B 1 170 ? -5.805 17.734 -9.5 1 94.81 170 ILE B CA 1
ATOM 3772 C C . ILE B 1 170 ? -6.859 16.688 -9.156 1 94.81 170 ILE B C 1
ATOM 3774 O O . ILE B 1 170 ? -7.957 16.703 -9.711 1 94.81 170 ILE B O 1
ATOM 3778 N N . ALA B 1 171 ? -6.531 15.82 -8.242 1 96.06 171 ALA B N 1
ATOM 3779 C CA . ALA B 1 171 ? -7.461 14.781 -7.812 1 96.06 171 ALA B CA 1
ATOM 3780 C C . ALA B 1 171 ? -8.719 15.391 -7.199 1 96.06 171 ALA B C 1
ATOM 3782 O O . ALA B 1 171 ? -9.828 14.891 -7.422 1 96.06 171 ALA B O 1
ATOM 3783 N N . ILE B 1 172 ? -8.562 16.453 -6.426 1 93.94 172 ILE B N 1
ATOM 3784 C CA . ILE B 1 172 ? -9.695 17.125 -5.793 1 93.94 172 ILE B CA 1
ATOM 3785 C C . ILE B 1 172 ? -10.602 17.719 -6.863 1 93.94 172 ILE B C 1
ATOM 3787 O O . ILE B 1 172 ? -11.828 17.578 -6.797 1 93.94 172 ILE B O 1
ATOM 3791 N N . VAL B 1 173 ? -10 18.359 -7.863 1 94.25 173 VAL B N 1
ATOM 3792 C CA . VAL B 1 173 ? -10.773 18.969 -8.938 1 94.25 173 VAL B CA 1
ATOM 3793 C C . VAL B 1 173 ? -11.539 17.891 -9.703 1 94.25 173 VAL B C 1
ATOM 3795 O O . VAL B 1 173 ? -12.734 18.047 -9.961 1 94.25 173 VAL B O 1
ATOM 3798 N N . ILE B 1 174 ? -10.859 16.766 -10.031 1 96.19 174 ILE B N 1
ATOM 3799 C CA . ILE B 1 174 ? -11.5 15.664 -10.734 1 96.19 174 ILE B CA 1
ATOM 3800 C C . ILE B 1 174 ? -12.625 15.094 -9.867 1 96.19 174 ILE B C 1
ATOM 3802 O O . ILE B 1 174 ? -13.734 14.875 -10.344 1 96.19 174 ILE B O 1
ATOM 3806 N N . GLY B 1 175 ? -12.305 14.828 -8.617 1 95 175 GLY B N 1
ATOM 3807 C CA . GLY B 1 175 ? -13.297 14.297 -7.695 1 95 175 GLY B CA 1
ATOM 3808 C C . GLY B 1 175 ? -14.516 15.188 -7.547 1 95 175 GLY B C 1
ATOM 3809 O O . GLY B 1 175 ? -15.648 14.711 -7.551 1 95 175 GLY B O 1
ATOM 3810 N N . LEU B 1 176 ? -14.297 16.531 -7.422 1 92.44 176 LEU B N 1
ATOM 3811 C CA . LEU B 1 176 ? -15.383 17.484 -7.289 1 92.44 176 LEU B CA 1
ATOM 3812 C C . LEU B 1 176 ? -16.234 17.531 -8.555 1 92.44 176 LEU B C 1
ATOM 3814 O O . LEU B 1 176 ? -17.453 17.641 -8.477 1 92.44 176 LEU B O 1
ATOM 3818 N N . PHE B 1 177 ? -15.562 17.453 -9.672 1 94.56 177 PHE B N 1
ATOM 3819 C CA . PHE B 1 177 ? -16.281 17.422 -10.938 1 94.56 177 PHE B CA 1
ATOM 3820 C C . PHE B 1 177 ? -17.219 16.219 -10.984 1 94.56 177 PHE B C 1
ATOM 3822 O O . PHE B 1 177 ? -18.406 16.344 -11.328 1 94.56 177 PHE B O 1
ATOM 3829 N N . LEU B 1 178 ? -16.75 15.055 -10.633 1 94.44 178 LEU B N 1
ATOM 3830 C CA . LEU B 1 178 ? -17.547 13.836 -10.625 1 94.44 178 LEU B CA 1
ATOM 3831 C C . LEU B 1 178 ? -18.672 13.938 -9.602 1 94.44 178 LEU B C 1
ATOM 3833 O O . LEU B 1 178 ? -19.797 13.492 -9.859 1 94.44 178 LEU B O 1
ATOM 3837 N N . PHE B 1 179 ? -18.359 14.547 -8.5 1 92.75 179 PHE B N 1
ATOM 3838 C CA . PHE B 1 179 ? -19.312 14.68 -7.414 1 92.75 179 PHE B CA 1
ATOM 3839 C C . PHE B 1 179 ? -20.484 15.578 -7.82 1 92.75 179 PHE B C 1
ATOM 3841 O O . PHE B 1 179 ? -21.641 15.203 -7.66 1 92.75 179 PHE B O 1
ATOM 3848 N N . VAL B 1 180 ? -20.234 16.703 -8.391 1 90.31 180 VAL B N 1
ATOM 3849 C CA . VAL B 1 180 ? -21.25 17.703 -8.734 1 90.31 180 VAL B CA 1
ATOM 3850 C C . VAL B 1 180 ? -22.094 17.203 -9.906 1 90.31 180 VAL B C 1
ATOM 3852 O O . VAL B 1 180 ? -23.297 17.438 -9.953 1 90.31 180 VAL B O 1
ATOM 3855 N N . THR B 1 181 ? -21.5 16.531 -10.836 1 93.06 181 THR B N 1
ATOM 3856 C CA . THR B 1 181 ? -22.219 16.047 -12.008 1 93.06 181 THR B CA 1
ATOM 3857 C C . THR B 1 181 ? -23 14.781 -11.68 1 93.06 181 THR B C 1
ATOM 3859 O O . THR B 1 181 ? -23.891 14.383 -12.438 1 93.06 181 THR B O 1
ATOM 3862 N N . GLY B 1 182 ? -22.578 14.109 -10.664 1 92.44 182 GLY B N 1
ATOM 3863 C CA . GLY B 1 182 ? -23.234 12.875 -10.273 1 92.44 182 GLY B CA 1
ATOM 3864 C C . GLY B 1 182 ? -22.766 11.672 -11.062 1 92.44 182 GLY B C 1
ATOM 3865 O O . GLY B 1 182 ? -23.344 10.594 -10.977 1 92.44 182 GLY B O 1
ATOM 3866 N N . LEU B 1 183 ? -21.734 11.883 -11.742 1 94 183 LEU B N 1
ATOM 3867 C CA . LEU B 1 183 ? -21.188 10.789 -12.539 1 94 183 LEU B CA 1
ATOM 3868 C C . LEU B 1 183 ? -20.516 9.758 -11.648 1 94 183 LEU B C 1
ATOM 3870 O O . LEU B 1 183 ? -19.609 10.094 -10.883 1 94 183 LEU B O 1
ATOM 3874 N N . ARG B 1 184 ? -21 8.508 -11.766 1 95.12 184 ARG B N 1
ATOM 3875 C CA . ARG B 1 184 ? -20.391 7.414 -11.016 1 95.12 184 ARG B CA 1
ATOM 3876 C C . ARG B 1 184 ? -19.453 6.59 -11.891 1 95.12 184 ARG B C 1
ATOM 3878 O O . ARG B 1 184 ? -19.812 6.227 -13.016 1 95.12 184 ARG B O 1
ATOM 3885 N N . LEU B 1 185 ? -18.312 6.398 -11.336 1 95.69 185 LEU B N 1
ATOM 3886 C CA . LEU B 1 185 ? -17.344 5.582 -12.07 1 95.69 185 LEU B CA 1
ATOM 3887 C C . LEU B 1 185 ? -17.781 4.121 -12.078 1 95.69 185 LEU B C 1
ATOM 3889 O O . LEU B 1 185 ? -18.281 3.607 -11.086 1 95.69 185 LEU B O 1
ATOM 3893 N N . PRO B 1 186 ? -17.578 3.531 -13.234 1 94 186 PRO B N 1
ATOM 3894 C CA . PRO B 1 186 ? -17.875 2.096 -13.266 1 94 186 PRO B CA 1
ATOM 3895 C C . PRO B 1 186 ? -17 1.296 -12.297 1 94 186 PRO B C 1
ATOM 3897 O O . PRO B 1 186 ? -15.922 1.751 -11.914 1 94 186 PRO B O 1
ATOM 3900 N N . GLN B 1 187 ? -17.453 0.196 -11.953 1 92.06 187 GLN B N 1
ATOM 3901 C CA . GLN B 1 187 ? -16.828 -0.633 -10.938 1 92.06 187 GLN B CA 1
ATOM 3902 C C . GLN B 1 187 ? -15.367 -0.925 -11.289 1 92.06 187 GLN B C 1
ATOM 3904 O O . GLN B 1 187 ? -14.492 -0.894 -10.422 1 92.06 187 GLN B O 1
ATOM 3909 N N . PHE B 1 188 ? -15.078 -1.173 -12.547 1 91.06 188 PHE B N 1
ATOM 3910 C CA . PHE B 1 188 ? -13.742 -1.588 -12.953 1 91.06 188 PHE B CA 1
ATOM 3911 C C . PHE B 1 188 ? -12.766 -0.417 -12.898 1 91.06 188 PHE B C 1
ATOM 3913 O O . PHE B 1 188 ? -11.555 -0.609 -12.969 1 91.06 188 PHE B O 1
ATOM 3920 N N . ILE B 1 189 ? -13.25 0.788 -12.672 1 94.56 189 ILE B N 1
ATOM 3921 C CA . ILE B 1 189 ? -12.391 1.953 -12.461 1 94.56 189 ILE B CA 1
ATOM 3922 C C . ILE B 1 189 ? -12.375 2.32 -10.977 1 94.56 189 ILE B C 1
ATOM 3924 O O . ILE B 1 189 ? -11.312 2.59 -10.414 1 94.56 189 ILE B O 1
ATOM 3928 N N . ASN B 1 190 ? -13.531 2.283 -10.375 1 95.88 190 ASN B N 1
ATOM 3929 C CA . ASN B 1 190 ? -13.664 2.717 -8.992 1 95.88 190 ASN B CA 1
ATOM 3930 C C . ASN B 1 190 ? -12.953 1.768 -8.031 1 95.88 190 ASN B C 1
ATOM 3932 O O . ASN B 1 190 ? -12.312 2.209 -7.078 1 95.88 190 ASN B O 1
ATOM 3936 N N . GLU B 1 191 ? -13.047 0.518 -8.281 1 95.56 191 GLU B N 1
ATOM 3937 C CA . GLU B 1 191 ? -12.445 -0.455 -7.383 1 95.56 191 GLU B CA 1
ATOM 3938 C C . GLU B 1 191 ? -10.922 -0.352 -7.398 1 95.56 191 GLU B C 1
ATOM 3940 O O . GLU B 1 191 ? -10.281 -0.393 -6.348 1 95.56 191 GLU B O 1
ATOM 3945 N N . PRO B 1 192 ? -10.359 -0.219 -8.594 1 97.06 192 PRO B N 1
ATOM 3946 C CA . PRO B 1 192 ? -8.922 0.042 -8.594 1 97.06 192 PRO B CA 1
ATOM 3947 C C . PRO B 1 192 ? -8.547 1.299 -7.816 1 97.06 192 PRO B C 1
ATOM 3949 O O . PRO B 1 192 ? -7.551 1.302 -7.086 1 97.06 192 PRO B O 1
ATOM 3952 N N . LEU B 1 193 ? -9.266 2.316 -7.973 1 97.5 193 LEU B N 1
ATOM 3953 C CA . LEU B 1 193 ? -9.016 3.551 -7.234 1 97.5 193 LEU B CA 1
ATOM 3954 C C . LEU B 1 193 ? -9.109 3.318 -5.73 1 97.5 193 LEU B C 1
ATOM 3956 O O . LEU B 1 193 ? -8.281 3.816 -4.969 1 97.5 193 LEU B O 1
ATOM 3960 N N . GLU B 1 194 ? -10.094 2.559 -5.344 1 96.75 194 GLU B N 1
ATOM 3961 C CA . GLU B 1 194 ? -10.273 2.242 -3.928 1 96.75 194 GLU B CA 1
ATOM 3962 C C . GLU B 1 194 ? -9.109 1.411 -3.395 1 96.75 194 GLU B C 1
ATOM 3964 O O . GLU B 1 194 ? -8.617 1.665 -2.297 1 96.75 194 GLU B O 1
ATOM 3969 N N . MET B 1 195 ? -8.703 0.473 -4.16 1 96.94 195 MET B N 1
ATOM 3970 C CA . MET B 1 195 ? -7.602 -0.39 -3.744 1 96.94 195 MET B CA 1
ATOM 3971 C C . MET B 1 195 ? -6.301 0.399 -3.643 1 96.94 195 MET B C 1
ATOM 3973 O O . MET B 1 195 ? -5.566 0.271 -2.66 1 96.94 195 MET B O 1
ATOM 3977 N N . LEU B 1 196 ? -6.055 1.18 -4.633 1 98.19 196 LEU B N 1
ATOM 3978 C CA . LEU B 1 196 ? -4.855 2.014 -4.613 1 98.19 196 LEU B CA 1
ATOM 3979 C C . LEU B 1 196 ? -4.922 3.031 -3.482 1 98.19 196 LEU B C 1
ATOM 3981 O O . LEU B 1 196 ? -3.922 3.279 -2.805 1 98.19 196 LEU B O 1
ATOM 3985 N N . GLY B 1 197 ? -6.062 3.629 -3.322 1 97.81 197 GLY B N 1
ATOM 3986 C CA . GLY B 1 197 ? -6.254 4.59 -2.246 1 97.81 197 GLY B CA 1
ATOM 3987 C C . GLY B 1 197 ? -6.051 3.988 -0.868 1 97.81 197 GLY B C 1
ATOM 3988 O O . GLY B 1 197 ? -5.555 4.656 0.041 1 97.81 197 GLY B O 1
ATOM 3989 N N . SER B 1 198 ? -6.43 2.738 -0.717 1 96.5 198 SER B N 1
ATOM 3990 C CA . SER B 1 198 ? -6.359 2.08 0.583 1 96.5 198 SER B CA 1
ATOM 3991 C C . SER B 1 198 ? -4.914 1.87 1.019 1 96.5 198 SER B C 1
ATOM 3993 O O . SER B 1 198 ? -4.645 1.62 2.195 1 96.5 198 SER B O 1
ATOM 3995 N N . ILE B 1 199 ? -4.008 2.02 0.095 1 97.62 199 ILE B N 1
ATOM 3996 C CA . ILE B 1 199 ? -2.586 1.884 0.39 1 97.62 199 ILE B CA 1
ATOM 3997 C C . ILE B 1 199 ? -2.102 3.107 1.164 1 97.62 199 ILE B C 1
ATOM 3999 O O . ILE B 1 199 ? -1.132 3.027 1.922 1 97.62 199 ILE B O 1
ATOM 4003 N N . THR B 1 200 ? -2.75 4.199 0.973 1 97.12 200 THR B N 1
ATOM 4004 C CA . THR B 1 200 ? -2.27 5.508 1.408 1 97.12 200 THR B CA 1
ATOM 4005 C C . THR B 1 200 ? -1.988 5.508 2.908 1 97.12 200 THR B C 1
ATOM 4007 O O . THR B 1 200 ? -0.88 5.836 3.338 1 97.12 200 THR B O 1
ATOM 4010 N N . THR B 1 201 ? -2.914 5.043 3.699 1 96.25 201 THR B N 1
ATOM 4011 C CA . THR B 1 201 ? -2.816 5.168 5.148 1 96.25 201 THR B CA 1
ATOM 4012 C C . THR B 1 201 ? -1.665 4.32 5.688 1 96.25 201 THR B C 1
ATOM 4014 O O . THR B 1 201 ? -0.729 4.852 6.293 1 96.25 201 THR B O 1
ATOM 4017 N N . PRO B 1 202 ? -1.626 3.092 5.402 1 97.62 202 PRO B N 1
ATOM 4018 C CA . PRO B 1 202 ? -0.545 2.305 6 1 97.62 202 PRO B CA 1
ATOM 4019 C C . PRO B 1 202 ? 0.82 2.617 5.391 1 97.62 202 PRO B C 1
ATOM 4021 O O . PRO B 1 202 ? 1.824 2.654 6.105 1 97.62 202 PRO B O 1
ATOM 4024 N N . ILE B 1 203 ? 0.901 2.873 4.141 1 97.81 203 ILE B N 1
ATOM 4025 C CA . ILE B 1 203 ? 2.191 3.113 3.504 1 97.81 203 ILE B CA 1
ATOM 4026 C C . ILE B 1 203 ? 2.754 4.453 3.967 1 97.81 203 ILE B C 1
ATOM 4028 O O . ILE B 1 203 ? 3.969 4.609 4.109 1 97.81 203 ILE B O 1
ATOM 4032 N N . SER B 1 204 ? 1.897 5.453 4.133 1 95.94 204 SER B N 1
ATOM 4033 C CA . SER B 1 204 ? 2.336 6.75 4.633 1 95.94 204 SER B CA 1
ATOM 4034 C C . SER B 1 204 ? 2.988 6.625 6.004 1 95.94 204 SER B C 1
ATOM 4036 O O . SER B 1 204 ? 4.008 7.262 6.273 1 95.94 204 SER B O 1
ATOM 4038 N N . MET B 1 205 ? 2.402 5.805 6.848 1 95.19 205 MET B N 1
ATOM 4039 C CA . MET B 1 205 ? 2.957 5.613 8.18 1 95.19 205 MET B CA 1
ATOM 4040 C C . MET B 1 205 ? 4.305 4.902 8.117 1 95.19 205 MET B C 1
ATOM 4042 O O . MET B 1 205 ? 5.223 5.223 8.875 1 95.19 205 MET B O 1
ATOM 4046 N N . ILE B 1 206 ? 4.445 3.969 7.199 1 96.88 206 ILE B N 1
ATOM 4047 C CA . ILE B 1 206 ? 5.723 3.291 6.996 1 96.88 206 ILE B CA 1
ATOM 4048 C C . ILE B 1 206 ? 6.773 4.297 6.535 1 96.88 206 ILE B C 1
ATOM 4050 O O . ILE B 1 206 ? 7.91 4.277 7.012 1 96.88 206 ILE B O 1
ATOM 4054 N N . ILE B 1 207 ? 6.402 5.188 5.621 1 94.25 207 ILE B N 1
ATOM 4055 C CA . ILE B 1 207 ? 7.305 6.207 5.094 1 94.25 207 ILE B CA 1
ATOM 4056 C C . ILE B 1 207 ? 7.777 7.113 6.23 1 94.25 207 ILE B C 1
ATOM 4058 O O . ILE B 1 207 ? 8.977 7.391 6.352 1 94.25 207 ILE B O 1
ATOM 4062 N N . ILE B 1 208 ? 6.836 7.535 7.043 1 90.94 208 ILE B N 1
ATOM 4063 C CA . ILE B 1 208 ? 7.164 8.398 8.172 1 90.94 208 ILE B CA 1
ATOM 4064 C C . ILE B 1 208 ? 8.148 7.684 9.094 1 90.94 208 ILE B C 1
ATOM 4066 O O . ILE B 1 208 ? 9.148 8.273 9.523 1 90.94 208 ILE B O 1
ATOM 4070 N N . GLY B 1 209 ? 7.863 6.41 9.414 1 91.88 209 GLY B N 1
ATOM 4071 C CA . GLY B 1 209 ? 8.781 5.633 10.227 1 91.88 209 GLY B CA 1
ATOM 4072 C C . GLY B 1 209 ? 10.172 5.535 9.625 1 91.88 209 GLY B C 1
ATOM 4073 O O . GLY B 1 209 ? 11.172 5.68 10.328 1 91.88 209 GLY B O 1
ATOM 4074 N N . SER B 1 210 ? 10.203 5.301 8.344 1 92.69 210 SER B N 1
ATOM 4075 C CA . SER B 1 210 ? 11.477 5.207 7.645 1 92.69 210 SER B CA 1
ATOM 4076 C C . SER B 1 210 ? 12.258 6.516 7.723 1 92.69 210 SER B C 1
ATOM 4078 O O . SER B 1 210 ? 13.469 6.512 7.926 1 92.69 210 SER B O 1
ATOM 4080 N N . LEU B 1 211 ? 11.57 7.633 7.555 1 86.56 211 LEU B N 1
ATOM 4081 C CA . LEU B 1 211 ? 12.195 8.953 7.621 1 86.56 211 LEU B CA 1
ATOM 4082 C C . LEU B 1 211 ? 12.734 9.227 9.023 1 86.56 211 LEU B C 1
ATOM 4084 O O . LEU B 1 211 ? 13.805 9.812 9.172 1 86.56 211 LEU B O 1
ATOM 4088 N N . LEU B 1 212 ? 12.008 8.797 10.016 1 86.94 212 LEU B N 1
ATOM 4089 C CA . LEU B 1 212 ? 12.406 9.008 11.398 1 86.94 212 LEU B CA 1
ATOM 4090 C C . LEU B 1 212 ? 13.664 8.203 11.734 1 86.94 212 LEU B C 1
ATOM 4092 O O . LEU B 1 212 ? 14.484 8.633 12.539 1 86.94 212 LEU B O 1
ATOM 4096 N N . ALA B 1 213 ? 13.758 7.059 11.109 1 87.75 213 ALA B N 1
ATOM 4097 C CA . ALA B 1 213 ? 14.898 6.188 11.367 1 87.75 213 ALA B CA 1
ATOM 4098 C C . ALA B 1 213 ? 16.188 6.797 10.836 1 87.75 213 ALA B C 1
ATOM 4100 O O . ALA B 1 213 ? 17.281 6.508 11.336 1 87.75 213 ALA B O 1
ATOM 4101 N N . ASN B 1 214 ? 16.141 7.547 9.766 1 77.56 214 ASN B N 1
ATOM 4102 C CA . ASN B 1 214 ? 17.312 8.156 9.141 1 77.56 214 ASN B CA 1
ATOM 4103 C C . ASN B 1 214 ? 17.719 9.445 9.844 1 77.56 214 ASN B C 1
ATOM 4105 O O . ASN B 1 214 ? 18.828 9.945 9.641 1 77.56 214 ASN B O 1
ATOM 4109 N N . SER B 1 215 ? 16.906 10.109 10.602 1 72.38 215 SER B N 1
ATOM 4110 C CA . SER B 1 215 ? 17.172 11.422 11.18 1 72.38 215 SER B CA 1
ATOM 4111 C C . SER B 1 215 ? 18.125 11.328 12.367 1 72.38 215 SER B C 1
ATOM 4113 O O . SER B 1 215 ? 18.156 10.312 13.07 1 72.38 215 SER B O 1
ATOM 4115 N N . SER B 1 216 ? 19.312 12.031 12.234 1 63.88 216 SER B N 1
ATOM 4116 C CA . SER B 1 216 ? 20.266 12.125 13.328 1 63.88 216 SER B CA 1
ATOM 4117 C C . SER B 1 216 ? 19.625 12.672 14.594 1 63.88 216 SER B C 1
ATOM 4119 O O . SER B 1 216 ? 19.453 13.883 14.742 1 63.88 216 SER B O 1
ATOM 4121 N N . ALA B 1 217 ? 18.703 11.844 15.266 1 60.53 217 ALA B N 1
ATOM 4122 C CA . ALA B 1 217 ? 17.828 12.133 16.391 1 60.53 217 ALA B CA 1
ATOM 4123 C C . ALA B 1 217 ? 18.594 12.781 17.547 1 60.53 217 ALA B C 1
ATOM 4125 O O . ALA B 1 217 ? 18.078 13.648 18.234 1 60.53 217 ALA B O 1
ATOM 4126 N N . LEU B 1 218 ? 19.812 12.57 17.625 1 62.53 218 LEU B N 1
ATOM 4127 C CA . LEU B 1 218 ? 20.359 12.859 18.938 1 62.53 218 LEU B CA 1
ATOM 4128 C C . LEU B 1 218 ? 20.625 14.352 19.109 1 62.53 218 LEU B C 1
ATOM 4130 O O . LEU B 1 218 ? 20.484 14.891 20.203 1 62.53 218 LEU B O 1
ATOM 4134 N N . ASP B 1 219 ? 20.922 15.078 18.031 1 74.06 219 ASP B N 1
ATOM 4135 C CA . ASP B 1 219 ? 21.297 16.469 18.25 1 74.06 219 ASP B CA 1
ATOM 4136 C C . ASP B 1 219 ? 20.078 17.375 18.359 1 74.06 219 ASP B C 1
ATOM 4138 O O . ASP B 1 219 ? 20.188 18.531 18.766 1 74.06 219 ASP B O 1
ATOM 4142 N N . CYS B 1 220 ? 18.922 16.859 18.156 1 75.69 220 CYS B N 1
ATOM 4143 C CA . CYS B 1 220 ? 17.703 17.656 18.156 1 75.69 220 CYS B CA 1
ATOM 4144 C C . CYS B 1 220 ? 17.203 17.875 19.578 1 75.69 220 CYS B C 1
ATOM 4146 O O . CYS B 1 220 ? 16.531 18.875 19.859 1 75.69 220 CYS B O 1
ATOM 4148 N N . PHE B 1 221 ? 17.688 17.141 20.5 1 82.12 221 PHE B N 1
ATOM 4149 C CA . PHE B 1 221 ? 17.141 17.203 21.844 1 82.12 221 PHE B CA 1
ATOM 4150 C C . PHE B 1 221 ? 17.781 18.312 22.656 1 82.12 221 PHE B C 1
ATOM 4152 O O . PHE B 1 221 ? 17.281 18.719 23.703 1 82.12 221 PHE B O 1
ATOM 4159 N N . VAL B 1 222 ? 18.797 18.938 22.047 1 82.75 222 VAL B N 1
ATOM 4160 C CA . VAL B 1 222 ? 19.484 20 22.766 1 82.75 222 VAL B CA 1
ATOM 4161 C C . VAL B 1 222 ? 18.938 21.359 22.328 1 82.75 222 VAL B C 1
ATOM 4163 O O . VAL B 1 222 ? 19.141 22.375 23.016 1 82.75 222 VAL B O 1
ATOM 4166 N N . ASN B 1 223 ? 18.203 21.422 21.328 1 88.5 223 ASN B N 1
ATOM 4167 C CA . ASN B 1 223 ? 17.656 22.656 20.781 1 88.5 223 ASN B CA 1
ATOM 4168 C C . ASN B 1 223 ? 16.391 23.078 21.516 1 88.5 223 ASN B C 1
ATOM 4170 O O . ASN B 1 223 ? 15.297 22.562 21.25 1 88.5 223 ASN B O 1
ATOM 4174 N N . LYS B 1 224 ? 16.469 24.016 22.422 1 92 224 LYS B N 1
ATOM 4175 C CA . LYS B 1 224 ? 15.367 24.484 23.25 1 92 224 LYS B CA 1
ATOM 4176 C C . LYS B 1 224 ? 14.273 25.109 22.406 1 92 224 LYS B C 1
ATOM 4178 O O . LYS B 1 224 ? 13.086 25.016 22.719 1 92 224 LYS B O 1
ATOM 4183 N N . LYS B 1 225 ? 14.664 25.797 21.375 1 94.44 225 LYS B N 1
ATOM 4184 C CA . LYS B 1 225 ? 13.695 26.438 20.484 1 94.44 225 LYS B CA 1
ATOM 4185 C C . LYS B 1 225 ? 12.789 25.406 19.828 1 94.44 225 LYS B C 1
ATOM 4187 O O . LYS B 1 225 ? 11.609 25.672 19.578 1 94.44 225 LYS B O 1
ATOM 4192 N N . LEU B 1 226 ? 13.328 24.281 19.609 1 93.94 226 LEU B N 1
ATOM 4193 C CA . LEU B 1 226 ? 12.555 23.203 18.984 1 93.94 226 LEU B CA 1
ATOM 4194 C C . LEU B 1 226 ? 11.422 22.75 19.906 1 93.94 226 LEU B C 1
ATOM 4196 O O . LEU B 1 226 ? 10.328 22.438 19.438 1 93.94 226 LEU B O 1
ATOM 4200 N N . TYR B 1 227 ? 11.664 22.734 21.219 1 95.38 227 TYR B N 1
ATOM 4201 C CA . TYR B 1 227 ? 10.625 22.375 22.172 1 95.38 227 TYR B CA 1
ATOM 4202 C C . TYR B 1 227 ? 9.484 23.375 22.156 1 95.38 227 TYR B C 1
ATOM 4204 O O . TYR B 1 227 ? 8.312 22.984 22.203 1 95.38 227 TYR B O 1
ATOM 4212 N N . ILE B 1 228 ? 9.836 24.562 22.062 1 96.44 228 ILE B N 1
ATOM 4213 C CA . ILE B 1 228 ? 8.852 25.625 22.078 1 96.44 228 ILE B CA 1
ATOM 4214 C C . ILE B 1 228 ? 7.977 25.547 20.828 1 96.44 228 ILE B C 1
ATOM 4216 O O . ILE B 1 228 ? 6.746 25.578 20.906 1 96.44 228 ILE B O 1
ATOM 4220 N N . VAL B 1 229 ? 8.625 25.438 19.688 1 97 229 VAL B N 1
ATOM 4221 C CA . VAL B 1 229 ? 7.906 25.422 18.422 1 97 229 VAL B CA 1
ATOM 4222 C C . VAL B 1 229 ? 7.035 24.156 18.344 1 97 229 VAL B C 1
ATOM 4224 O O . VAL B 1 229 ? 5.914 24.203 17.828 1 97 229 VAL B O 1
ATOM 4227 N N . THR B 1 230 ? 7.59 23.078 18.844 1 97.19 230 THR B N 1
ATOM 4228 C CA . THR B 1 230 ? 6.836 21.828 18.859 1 97.19 230 THR B CA 1
ATOM 4229 C C . THR B 1 230 ? 5.602 21.969 19.75 1 97.19 230 THR B C 1
ATOM 4231 O O . THR B 1 230 ? 4.512 21.516 19.375 1 97.19 230 THR B O 1
ATOM 4234 N N . PHE B 1 231 ? 5.781 22.578 20.875 1 97.25 231 PHE B N 1
ATOM 4235 C CA . PHE B 1 231 ? 4.668 22.812 21.797 1 97.25 231 PHE B CA 1
ATOM 4236 C C . PHE B 1 231 ? 3.604 23.688 21.141 1 97.25 231 PHE B C 1
ATOM 4238 O O . PHE B 1 231 ? 2.408 23.406 21.25 1 97.25 231 PHE B O 1
ATOM 4245 N N . ILE B 1 232 ? 3.982 24.656 20.469 1 97.62 232 ILE B N 1
ATOM 4246 C CA . ILE B 1 232 ? 3.07 25.578 19.812 1 97.62 232 ILE B CA 1
ATOM 4247 C C . ILE B 1 232 ? 2.342 24.859 18.672 1 97.62 232 ILE B C 1
ATOM 4249 O O . ILE B 1 232 ? 1.115 24.938 18.578 1 97.62 232 ILE B O 1
ATOM 4253 N N . ARG B 1 233 ? 3.068 24.141 17.891 1 97.06 233 ARG B N 1
ATOM 4254 C CA . ARG B 1 233 ? 2.529 23.453 16.734 1 97.06 233 ARG B CA 1
ATOM 4255 C C . ARG B 1 233 ? 1.549 22.359 17.141 1 97.06 233 ARG B C 1
ATOM 4257 O O . ARG B 1 233 ? 0.463 22.234 16.562 1 97.06 233 ARG B O 1
ATOM 4264 N N . LEU B 1 234 ? 1.894 21.578 18.156 1 97.44 234 LEU B N 1
ATOM 4265 C CA . LEU B 1 234 ? 1.162 20.344 18.438 1 97.44 234 LEU B CA 1
ATOM 4266 C C . LEU B 1 234 ? 0.052 20.594 19.453 1 97.44 234 LEU B C 1
ATOM 4268 O O . LEU B 1 234 ? -0.926 19.844 19.516 1 97.44 234 LEU B O 1
ATOM 4272 N N . LEU B 1 235 ? 0.161 21.672 20.297 1 97.25 235 LEU B N 1
ATOM 4273 C CA . LEU B 1 235 ? -0.813 21.859 21.359 1 97.25 235 LEU B CA 1
ATOM 4274 C C . LEU B 1 235 ? -1.498 23.203 21.25 1 97.25 235 LEU B C 1
ATOM 4276 O O . LEU B 1 235 ? -2.727 23.281 21.156 1 97.25 235 LEU B O 1
ATOM 4280 N N . VAL B 1 236 ? -0.76 24.25 21.141 1 97.44 236 VAL B N 1
ATOM 4281 C CA . VAL B 1 236 ? -1.307 25.594 21.203 1 97.44 236 VAL B CA 1
ATOM 4282 C C . VAL B 1 236 ? -2.184 25.859 19.984 1 97.44 236 VAL B C 1
ATOM 4284 O O . VAL B 1 236 ? -3.32 26.328 20.109 1 97.44 236 VAL B O 1
ATOM 4287 N N . LEU B 1 237 ? -1.695 25.547 18.844 1 97.38 237 LEU B N 1
ATOM 4288 C CA . LEU B 1 237 ? -2.389 25.859 17.594 1 97.38 237 LEU B CA 1
ATOM 4289 C C . LEU B 1 237 ? -3.721 25.125 17.516 1 97.38 237 LEU B C 1
ATOM 4291 O O . LEU B 1 237 ? -4.766 25.734 17.297 1 97.38 237 LEU B O 1
ATOM 4295 N N . PRO B 1 238 ? -3.74 23.781 17.734 1 96.75 238 PRO B N 1
ATOM 4296 C CA . PRO B 1 238 ? -5.027 23.094 17.656 1 96.75 238 PRO B CA 1
ATOM 4297 C C . PRO B 1 238 ? -6.02 23.594 18.703 1 96.75 238 PRO B C 1
ATOM 4299 O O . PRO B 1 238 ? -7.227 23.625 18.453 1 96.75 238 PRO B O 1
ATOM 4302 N N . VAL B 1 239 ? -5.555 24 19.875 1 96.94 239 VAL B N 1
ATOM 4303 C CA . VAL B 1 239 ? -6.43 24.5 20.938 1 96.94 239 VAL B CA 1
ATOM 4304 C C . VAL B 1 239 ? -7.051 25.828 20.516 1 96.94 239 VAL B C 1
ATOM 4306 O O . VAL B 1 239 ? -8.25 26.031 20.672 1 96.94 239 VAL B O 1
ATOM 4309 N N . ILE B 1 240 ? -6.258 26.703 19.922 1 97 240 ILE B N 1
ATOM 4310 C CA . ILE B 1 240 ? -6.75 28 19.469 1 97 240 ILE B CA 1
ATOM 4311 C C . ILE B 1 240 ? -7.758 27.797 18.344 1 97 240 ILE B C 1
ATOM 4313 O O . ILE B 1 240 ? -8.828 28.422 18.344 1 97 240 ILE B O 1
ATOM 4317 N N . VAL B 1 241 ? -7.406 26.922 17.422 1 95.75 241 VAL B N 1
ATOM 4318 C CA . VAL B 1 241 ? -8.289 26.641 16.297 1 95.75 241 VAL B CA 1
ATOM 4319 C C . VAL B 1 241 ? -9.625 26.109 16.812 1 95.75 241 VAL B C 1
ATOM 4321 O O . VAL B 1 241 ? -10.688 26.531 16.375 1 95.75 241 VAL B O 1
ATOM 4324 N N . TYR B 1 242 ? -9.602 25.234 17.781 1 95.75 242 TYR B N 1
ATOM 4325 C CA . TYR B 1 242 ? -10.812 24.656 18.359 1 95.75 242 TYR B CA 1
ATOM 4326 C C . TYR B 1 242 ? -11.688 25.734 18.969 1 95.75 242 TYR B C 1
ATOM 4328 O O . TYR B 1 242 ? -12.891 25.797 18.703 1 95.75 242 TYR B O 1
ATOM 4336 N N . PHE B 1 243 ? -11.117 26.594 19.766 1 95.81 243 PHE B N 1
ATOM 4337 C CA . PHE B 1 243 ? -11.906 27.562 20.516 1 95.81 243 PHE B CA 1
ATOM 4338 C C . PHE B 1 243 ? -12.453 28.641 19.609 1 95.81 243 PHE B C 1
ATOM 4340 O O . PHE B 1 243 ? -13.539 29.188 19.844 1 95.81 243 PHE B O 1
ATOM 4347 N N . ILE B 1 244 ? -11.789 28.938 18.516 1 95.12 244 ILE B N 1
ATOM 4348 C CA . ILE B 1 244 ? -12.281 29.906 17.547 1 95.12 244 ILE B CA 1
ATOM 4349 C C . ILE B 1 244 ? -13.461 29.312 16.781 1 95.12 244 ILE B C 1
ATOM 4351 O O . ILE B 1 244 ? -14.453 30.016 16.516 1 95.12 244 ILE B O 1
ATOM 4355 N N . LEU B 1 245 ? -13.406 28.031 16.5 1 93.94 245 LEU B N 1
ATOM 4356 C CA . LEU B 1 245 ? -14.359 27.422 15.578 1 93.94 245 LEU B CA 1
ATOM 4357 C C . LEU B 1 245 ? -15.539 26.812 16.344 1 93.94 245 LEU B C 1
ATOM 4359 O O . LEU B 1 245 ? -16.641 26.703 15.797 1 93.94 245 LEU B O 1
ATOM 4363 N N . LYS B 1 246 ? -15.359 26.359 17.594 1 91.81 246 LYS B N 1
ATOM 4364 C CA . LYS B 1 246 ? -16.391 25.672 18.359 1 91.81 246 LYS B CA 1
ATOM 4365 C C . LYS B 1 246 ? -17.641 26.531 18.484 1 91.81 246 LYS B C 1
ATOM 4367 O O . LYS B 1 246 ? -18.766 26 18.531 1 91.81 246 LYS B O 1
ATOM 4372 N N . GLY B 1 247 ? -17.516 27.859 18.5 1 86.5 247 GLY B N 1
ATOM 4373 C CA . GLY B 1 247 ? -18.656 28.75 18.672 1 86.5 247 GLY B CA 1
ATOM 4374 C C . GLY B 1 247 ? -19.469 28.906 17.391 1 86.5 247 GLY B C 1
ATOM 4375 O O . GLY B 1 247 ? -20.641 29.266 17.438 1 86.5 247 GLY B O 1
ATOM 4376 N N . TRP B 1 248 ? -18.922 28.547 16.25 1 88.25 248 TRP B N 1
ATOM 4377 C CA . TRP B 1 248 ? -19.547 28.844 14.961 1 88.25 248 TRP B CA 1
A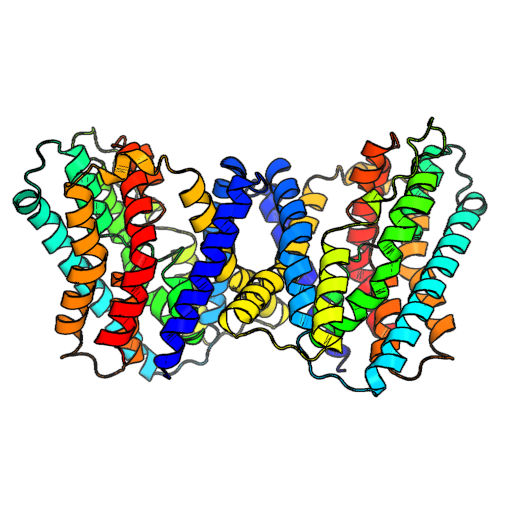TOM 4378 C C . TRP B 1 248 ? -19.969 27.562 14.25 1 88.25 248 TRP B C 1
ATOM 4380 O O . TRP B 1 248 ? -20.828 27.594 13.367 1 88.25 248 TRP B O 1
ATOM 4390 N N . ILE B 1 249 ? -19.359 26.469 14.586 1 89.75 249 ILE B N 1
ATOM 4391 C CA . ILE B 1 249 ? -19.594 25.203 13.867 1 89.75 249 ILE B 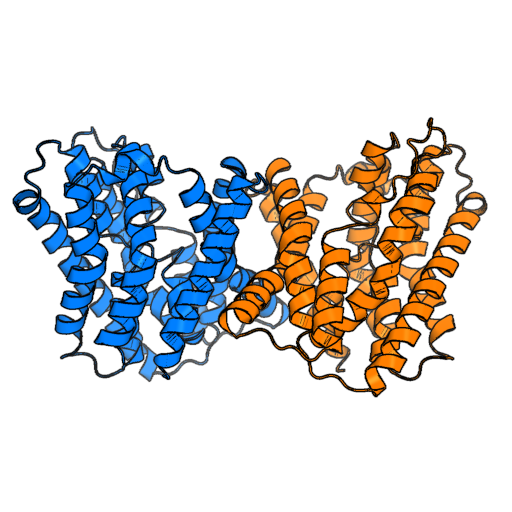CA 1
ATOM 4392 C C . ILE B 1 249 ? -20.281 24.203 14.797 1 89.75 249 ILE B C 1
ATOM 4394 O O . ILE B 1 249 ? -19.703 23.797 15.805 1 89.75 249 ILE B O 1
ATOM 4398 N N . ASN B 1 250 ? -21.484 23.781 14.398 1 87.25 250 ASN B N 1
ATOM 4399 C CA . ASN B 1 250 ? -22.266 22.859 15.211 1 87.25 250 ASN B CA 1
ATOM 4400 C C . ASN B 1 250 ? -22.031 21.406 14.781 1 87.25 250 ASN B C 1
ATOM 4402 O O . ASN B 1 250 ? -22.172 20.484 15.594 1 87.25 250 ASN B O 1
ATOM 4406 N N . ASP B 1 251 ? -21.672 21.219 13.516 1 88.62 251 ASP B N 1
ATOM 4407 C CA . ASP B 1 251 ? -21.422 19.859 13.016 1 88.62 251 ASP B CA 1
ATOM 4408 C C . ASP B 1 251 ? -20.109 19.312 13.57 1 88.62 251 ASP B C 1
ATOM 4410 O O . ASP B 1 251 ? -19.031 19.828 13.273 1 88.62 251 ASP B O 1
ATOM 4414 N N . LYS B 1 252 ? -20.156 18.25 14.32 1 87.44 252 LYS B N 1
ATOM 4415 C CA . LYS B 1 252 ? -19.016 17.672 15.023 1 87.44 252 LYS B CA 1
ATOM 4416 C C . LYS B 1 252 ? -17.938 17.219 14.047 1 87.44 252 LYS B C 1
ATOM 4418 O O . LYS B 1 252 ? -16.734 17.359 14.312 1 87.44 252 LYS B O 1
ATOM 4423 N N . MET B 1 253 ? -18.344 16.641 12.984 1 87.75 253 MET B N 1
ATOM 4424 C CA . MET B 1 253 ? -17.375 16.156 12 1 87.75 253 MET B CA 1
ATOM 4425 C C . MET B 1 253 ? -16.641 17.328 11.352 1 87.75 253 MET B C 1
ATOM 4427 O O . MET B 1 253 ? -15.414 17.281 11.211 1 87.75 253 MET B O 1
ATOM 4431 N N . ILE B 1 254 ? -17.328 18.375 11.023 1 90.75 254 ILE B N 1
ATOM 4432 C CA . ILE B 1 254 ? -16.75 19.531 10.367 1 90.75 254 ILE B CA 1
ATOM 4433 C C . ILE B 1 254 ? -15.805 20.266 11.32 1 90.75 254 ILE B C 1
ATOM 4435 O O . ILE B 1 254 ? -14.781 20.797 10.898 1 90.75 254 ILE B O 1
ATOM 4439 N N . LEU B 1 255 ? -16.188 20.203 12.578 1 92.5 255 LEU B N 1
ATOM 4440 C CA . LEU B 1 255 ? -15.344 20.828 13.594 1 92.5 255 LEU B CA 1
ATOM 4441 C C . LEU B 1 255 ? -14.094 19.984 13.844 1 92.5 255 LEU B C 1
ATOM 4443 O O . LEU B 1 255 ? -13.016 20.531 14.078 1 92.5 255 LEU B O 1
ATOM 4447 N N . ALA B 1 256 ? -14.203 18.688 13.695 1 93.06 256 ALA B N 1
ATOM 4448 C CA . ALA B 1 256 ? -13.109 17.781 14.016 1 93.06 256 ALA B CA 1
ATOM 4449 C C . ALA B 1 256 ? -11.992 17.875 12.984 1 93.06 256 ALA B C 1
ATOM 4451 O O . ALA B 1 256 ? -10.812 17.75 13.328 1 93.06 256 ALA B O 1
ATOM 4452 N N . ILE B 1 257 ? -12.273 18.156 11.742 1 94.69 257 ILE B N 1
ATOM 4453 C CA . ILE B 1 257 ? -11.312 18.109 10.641 1 94.69 257 ILE B CA 1
ATOM 4454 C C . ILE B 1 257 ? -10.234 19.172 10.844 1 94.69 257 ILE B C 1
ATOM 4456 O O . ILE B 1 257 ? -9.047 18.844 10.914 1 94.69 257 ILE B O 1
ATOM 4460 N N . PRO B 1 258 ? -10.609 20.453 11.086 1 95.25 258 PRO B N 1
ATOM 4461 C CA . PRO B 1 258 ? -9.562 21.453 11.305 1 95.25 258 PRO B CA 1
ATOM 4462 C C . PRO B 1 258 ? -8.766 21.203 12.586 1 95.25 258 PRO B C 1
ATOM 4464 O O . PRO B 1 258 ? -7.562 21.469 12.633 1 95.25 258 PRO B O 1
ATOM 4467 N N . VAL B 1 259 ? -9.414 20.688 13.586 1 94.5 259 VAL B N 1
ATOM 4468 C CA . VAL B 1 259 ? -8.75 20.453 14.859 1 94.5 259 VAL B CA 1
ATOM 4469 C C . VAL B 1 259 ? -7.723 19.328 14.711 1 94.5 259 VAL B C 1
ATOM 4471 O O . VAL B 1 259 ? -6.574 19.469 15.148 1 94.5 259 VAL B O 1
ATOM 4474 N N . VAL B 1 260 ? -8.094 18.297 14.016 1 94 260 VAL B N 1
ATOM 4475 C CA . VAL B 1 260 ? -7.199 17.141 13.828 1 94 260 VAL B CA 1
ATOM 4476 C C . VAL B 1 260 ? -6.047 17.547 12.914 1 94 260 VAL B C 1
ATOM 4478 O O . VAL B 1 260 ? -4.883 17.234 13.203 1 94 260 VAL B O 1
ATOM 4481 N N . ILE B 1 261 ? -6.344 18.234 11.875 1 95.75 261 ILE B N 1
ATOM 4482 C CA . ILE B 1 261 ? -5.32 18.625 10.906 1 95.75 261 ILE B CA 1
ATOM 4483 C C . ILE B 1 261 ? -4.324 19.578 11.562 1 95.75 261 ILE B C 1
ATOM 4485 O O . ILE B 1 261 ? -3.115 19.453 11.352 1 95.75 261 ILE B O 1
ATOM 4489 N N . SER B 1 262 ? -4.836 20.484 12.375 1 96 262 SER B N 1
ATOM 4490 C CA . SER B 1 262 ? -3.955 21.438 13.039 1 96 262 SER B CA 1
ATOM 4491 C C . SER B 1 262 ? -3.117 20.766 14.117 1 96 262 SER B C 1
ATOM 4493 O O . SER B 1 262 ? -2.148 21.344 14.617 1 96 262 SER B O 1
ATOM 4495 N N . SER B 1 263 ? -3.457 19.531 14.461 1 95.75 263 SER B N 1
ATOM 4496 C CA . SER B 1 263 ? -2.727 18.797 15.492 1 95.75 263 SER B CA 1
ATOM 4497 C C . SER B 1 263 ? -1.625 17.938 14.883 1 95.75 263 SER B C 1
ATOM 4499 O O . SER B 1 263 ? -0.863 17.281 15.602 1 95.75 263 SER B O 1
ATOM 4501 N N . MET B 1 264 ? -1.534 17.891 13.578 1 96.56 264 MET B N 1
ATOM 4502 C CA . MET B 1 264 ? -0.502 17.109 12.898 1 96.56 264 MET B CA 1
ATOM 4503 C C . MET B 1 264 ? 0.871 17.734 13.086 1 96.56 264 MET B C 1
ATOM 4505 O O . MET B 1 264 ? 0.976 18.953 13.312 1 96.56 264 MET B O 1
ATOM 4509 N N . PRO B 1 265 ? 1.933 16.953 13.039 1 96.69 265 PRO B N 1
ATOM 4510 C CA . PRO B 1 265 ? 3.285 17.5 13.109 1 96.69 265 PRO B CA 1
ATOM 4511 C C . PRO B 1 265 ? 3.668 18.297 11.859 1 96.69 265 PRO B C 1
ATOM 4513 O O . PRO B 1 265 ? 2.842 18.469 10.961 1 96.69 265 PRO B O 1
ATOM 4516 N N . ALA B 1 266 ? 4.93 18.734 11.906 1 96.25 266 ALA B N 1
ATOM 4517 C CA . ALA B 1 266 ? 5.445 19.5 10.766 1 96.25 266 ALA B CA 1
ATOM 4518 C C . ALA B 1 266 ? 5.352 18.688 9.477 1 96.25 266 ALA B C 1
ATOM 4520 O O . ALA B 1 266 ? 5.535 17.469 9.484 1 96.25 266 ALA B O 1
ATOM 4521 N N . ALA B 1 267 ? 5.086 19.391 8.406 1 93.31 267 ALA B N 1
ATOM 4522 C CA . ALA B 1 267 ? 4.996 18.734 7.102 1 93.31 267 ALA B CA 1
ATOM 4523 C C . ALA B 1 267 ? 6.25 17.922 6.805 1 93.31 267 ALA B C 1
ATOM 4525 O O . ALA B 1 267 ? 7.371 18.391 7.047 1 93.31 267 ALA B O 1
ATOM 4526 N N . ALA B 1 268 ? 6.027 16.797 6.297 1 87.31 268 ALA B N 1
ATOM 4527 C CA . ALA B 1 268 ? 7.141 15.891 6.008 1 87.31 268 ALA B CA 1
ATOM 4528 C C . ALA B 1 268 ? 8.039 16.469 4.914 1 87.31 268 ALA B C 1
ATOM 4530 O O . ALA B 1 268 ? 9.242 16.188 4.883 1 87.31 268 ALA B O 1
ATOM 4531 N N . ASN B 1 269 ? 7.535 17.297 4.059 1 83.31 269 ASN B N 1
ATOM 4532 C CA . ASN B 1 269 ? 8.297 17.812 2.934 1 83.31 269 ASN B CA 1
ATOM 4533 C C . ASN B 1 269 ? 9.094 19.062 3.328 1 83.31 269 ASN B C 1
ATOM 4535 O O . ASN B 1 269 ? 9.711 19.703 2.477 1 83.31 269 ASN B O 1
ATOM 4539 N N . THR B 1 270 ? 9.055 19.375 4.59 1 91.69 270 THR B N 1
ATOM 4540 C CA . THR B 1 270 ? 9.758 20.562 5.062 1 91.69 270 THR B CA 1
ATOM 4541 C C . THR B 1 270 ? 11.234 20.5 4.695 1 91.69 270 THR B C 1
ATOM 4543 O O . THR B 1 270 ? 11.805 21.484 4.211 1 91.69 270 THR B O 1
ATOM 4546 N N . ALA B 1 271 ? 11.852 19.375 4.867 1 86.56 271 ALA B N 1
ATOM 4547 C CA . ALA B 1 271 ? 13.281 19.234 4.586 1 86.56 271 ALA B CA 1
ATOM 4548 C C . ALA B 1 271 ? 13.555 19.359 3.092 1 86.56 271 ALA B C 1
ATOM 4550 O O . ALA B 1 271 ? 14.562 19.938 2.688 1 86.56 271 ALA B O 1
ATOM 4551 N N . ILE B 1 272 ? 12.688 18.828 2.346 1 83 272 ILE B N 1
ATOM 4552 C CA . ILE B 1 272 ? 12.828 18.891 0.894 1 83 272 ILE B CA 1
ATOM 4553 C C . ILE B 1 272 ? 12.711 20.344 0.428 1 83 272 ILE B C 1
ATOM 4555 O O . ILE B 1 272 ? 13.523 20.812 -0.374 1 83 272 ILE B O 1
ATOM 4559 N N . MET B 1 273 ? 11.758 21 0.945 1 87.19 273 MET B N 1
ATOM 4560 C CA . MET B 1 273 ? 11.539 22.391 0.582 1 87.19 273 MET B CA 1
ATOM 4561 C C . MET B 1 273 ? 12.688 23.266 1.067 1 87.19 273 MET B C 1
ATOM 4563 O O . MET B 1 273 ? 13.125 24.188 0.362 1 87.19 273 MET B O 1
ATOM 4567 N N . ALA B 1 274 ? 13.172 22.938 2.225 1 90.06 274 ALA B N 1
ATOM 4568 C CA . ALA B 1 274 ? 14.312 23.672 2.76 1 90.06 274 ALA B CA 1
ATOM 4569 C C . ALA B 1 274 ? 15.531 23.531 1.847 1 90.06 274 ALA B C 1
ATOM 4571 O O . ALA B 1 274 ? 16.266 24.5 1.634 1 90.06 274 ALA B O 1
ATOM 4572 N N . ASN B 1 275 ? 15.695 22.391 1.37 1 86 275 ASN B N 1
ATOM 4573 C CA . ASN B 1 275 ? 16.797 22.141 0.442 1 86 275 ASN B CA 1
ATOM 4574 C C . ASN B 1 275 ? 16.609 22.891 -0.869 1 86 275 ASN B C 1
ATOM 4576 O O . ASN B 1 275 ? 17.547 23.469 -1.405 1 86 275 ASN B O 1
ATOM 4580 N N . GLN B 1 276 ? 15.484 22.891 -1.355 1 85.12 276 GLN B N 1
ATOM 4581 C CA . G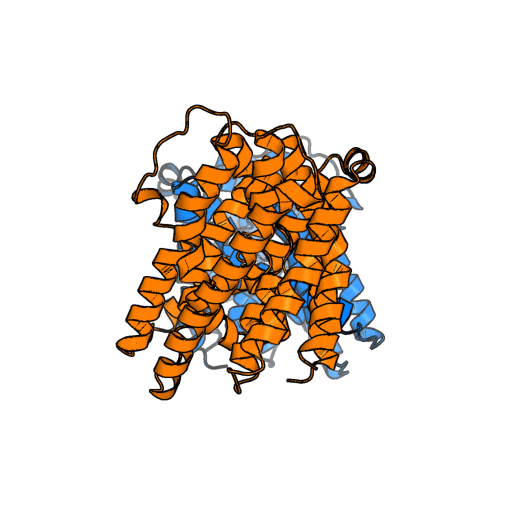LN B 1 276 ? 15.156 23.516 -2.631 1 85.12 276 GLN B CA 1
ATOM 4582 C C . GLN B 1 276 ? 15.359 25.031 -2.568 1 85.12 276 GLN B C 1
ATOM 4584 O O . GLN B 1 276 ? 15.742 25.641 -3.561 1 85.12 276 GLN B O 1
ATOM 4589 N N . TYR B 1 277 ? 15.141 25.547 -1.465 1 88.25 277 TYR B N 1
ATOM 4590 C CA . TYR B 1 277 ? 15.195 27 -1.364 1 88.25 277 TYR B CA 1
ATOM 4591 C C . TYR B 1 277 ? 16.375 27.438 -0.522 1 88.25 277 TYR B C 1
ATOM 4593 O O . TYR B 1 277 ? 16.375 28.531 0.049 1 88.25 277 TYR B O 1
ATOM 4601 N N . ASP B 1 278 ? 17.344 26.562 -0.41 1 87.38 278 ASP B N 1
ATOM 4602 C CA . ASP B 1 278 ? 18.656 26.812 0.172 1 87.38 278 ASP B CA 1
ATOM 4603 C C . ASP B 1 278 ? 18.531 27.312 1.613 1 87.38 278 ASP B C 1
ATOM 4605 O O . ASP B 1 278 ? 19.094 28.344 1.974 1 87.38 278 ASP B O 1
ATOM 4609 N N . SER B 1 279 ? 17.734 26.594 2.365 1 91.56 279 SER B N 1
ATOM 4610 C CA . SER B 1 279 ? 17.594 26.859 3.795 1 91.56 279 SER B CA 1
ATOM 4611 C C . SER B 1 279 ? 18.281 25.781 4.625 1 91.56 279 SER B C 1
ATOM 4613 O O . SER B 1 279 ? 19.078 25 4.098 1 91.56 279 SER B O 1
ATOM 4615 N N . ASN B 1 280 ? 18.156 25.844 5.914 1 91.69 280 ASN B N 1
ATOM 4616 C CA . ASN B 1 280 ? 18.812 24.938 6.84 1 91.69 280 ASN B CA 1
ATOM 4617 C C . ASN B 1 280 ? 18.125 23.562 6.867 1 91.69 280 ASN B C 1
ATOM 4619 O O . ASN B 1 280 ? 17.234 23.328 7.684 1 91.69 280 ASN B O 1
ATOM 4623 N N . ILE B 1 281 ? 18.656 22.656 6.082 1 89.31 281 ILE B N 1
ATOM 4624 C CA . ILE B 1 281 ? 18.062 21.344 5.883 1 89.31 281 ILE B CA 1
ATOM 4625 C C . ILE B 1 281 ? 18.109 20.547 7.184 1 89.31 281 ILE B C 1
ATOM 4627 O O . ILE B 1 281 ? 17.172 19.812 7.508 1 89.31 281 ILE B O 1
ATOM 4631 N N . THR B 1 282 ? 19.172 20.703 7.852 1 88.94 282 THR B N 1
ATOM 4632 C CA . THR B 1 282 ? 19.344 19.969 9.102 1 88.94 282 THR B CA 1
ATOM 4633 C C . THR B 1 282 ? 18.266 20.359 10.109 1 88.94 282 THR B C 1
ATOM 4635 O O . THR B 1 282 ? 17.609 19.484 10.688 1 88.94 282 THR B O 1
ATOM 4638 N N . LEU B 1 283 ? 18.062 21.625 10.25 1 91.5 283 LEU B N 1
ATOM 4639 C CA . LEU B 1 283 ? 17.031 22.094 11.188 1 91.5 283 LEU B CA 1
ATOM 4640 C C . LEU B 1 283 ? 15.648 21.641 10.742 1 91.5 283 LEU B C 1
ATOM 4642 O O . LEU B 1 283 ? 14.836 21.234 11.562 1 91.5 283 LEU B O 1
ATOM 4646 N N . ALA B 1 284 ? 15.391 21.734 9.469 1 92.31 284 ALA B N 1
ATOM 4647 C CA . ALA B 1 284 ? 14.102 21.312 8.93 1 92.31 284 ALA B CA 1
ATOM 4648 C C . ALA B 1 284 ? 13.828 19.844 9.242 1 92.31 284 ALA B C 1
ATOM 4650 O O . ALA B 1 284 ? 12.734 19.5 9.695 1 92.31 284 ALA B O 1
ATOM 4651 N N . SER B 1 285 ? 14.836 19.062 9.062 1 88.81 285 SER B N 1
ATOM 4652 C CA . SER B 1 285 ? 14.703 17.641 9.336 1 88.81 285 SER B CA 1
ATOM 4653 C C . SER B 1 285 ? 14.477 17.375 10.82 1 88.81 285 SER B C 1
ATOM 4655 O O . SER B 1 285 ? 13.695 16.484 11.188 1 88.81 285 SER B O 1
ATOM 4657 N N . GLN B 1 286 ? 15.125 18.078 11.586 1 91 286 GLN B N 1
ATOM 4658 C CA . GLN B 1 286 ? 14.961 17.938 13.031 1 91 286 GLN B CA 1
ATOM 4659 C C . GLN B 1 286 ? 13.555 18.344 13.461 1 91 286 GLN B C 1
ATOM 4661 O O . GLN B 1 286 ? 12.961 17.688 14.328 1 91 286 GLN B O 1
ATOM 4666 N N . CYS B 1 287 ? 13.062 19.359 12.883 1 93.31 287 CYS B N 1
ATOM 4667 C CA . CYS B 1 287 ? 11.711 19.812 13.195 1 93.31 287 CYS B CA 1
ATOM 4668 C C . CYS B 1 287 ? 10.68 18.75 12.867 1 93.31 287 CYS B C 1
ATOM 4670 O O . CYS B 1 287 ? 9.789 18.469 13.672 1 93.31 287 CYS B O 1
ATOM 4672 N N . VAL B 1 288 ? 10.867 18.203 11.719 1 91.31 288 VAL B N 1
ATOM 4673 C CA . VAL B 1 288 ? 9.938 17.172 11.273 1 91.31 288 VAL B CA 1
ATOM 4674 C C . VAL B 1 288 ? 10.016 15.969 12.219 1 91.31 288 VAL B C 1
ATOM 4676 O O . VAL B 1 288 ? 8.984 15.461 12.672 1 91.31 288 VAL B O 1
ATOM 4679 N N . PHE B 1 289 ? 11.18 15.609 12.547 1 89.88 289 PHE B N 1
ATOM 4680 C CA . PHE B 1 289 ? 11.398 14.461 13.422 1 89.88 289 PHE B CA 1
ATOM 4681 C C . PHE B 1 289 ? 10.812 14.711 14.805 1 89.88 289 PHE B C 1
ATOM 4683 O O . PHE B 1 289 ? 10.047 13.898 15.32 1 89.88 289 PHE B O 1
ATOM 4690 N N . PHE B 1 290 ? 11.164 15.805 15.328 1 92.31 290 PHE B N 1
ATOM 4691 C CA . PHE B 1 290 ? 10.812 16.141 16.703 1 92.31 290 PHE B CA 1
ATOM 4692 C C . PHE B 1 290 ? 9.305 16.281 16.859 1 92.31 290 PHE B C 1
ATOM 4694 O O . PHE B 1 290 ? 8.711 15.742 17.797 1 92.31 290 PHE B O 1
ATOM 4701 N N . THR B 1 291 ? 8.703 16.938 15.977 1 94.94 291 THR B N 1
ATOM 4702 C CA . THR B 1 291 ? 7.262 17.141 16.047 1 94.94 291 THR B CA 1
ATOM 4703 C C . THR B 1 291 ? 6.52 15.828 15.805 1 94.94 291 THR B C 1
ATOM 4705 O O . THR B 1 291 ? 5.469 15.578 16.406 1 94.94 291 THR B O 1
ATOM 4708 N N . THR B 1 292 ? 7.031 15.008 14.945 1 91.75 292 THR B N 1
ATOM 4709 C CA . THR B 1 292 ? 6.406 13.719 14.68 1 91.75 292 THR B CA 1
ATOM 4710 C C . THR B 1 292 ? 6.48 12.82 15.914 1 91.75 292 THR B C 1
ATOM 4712 O O . THR B 1 292 ? 5.484 12.195 16.297 1 91.75 292 THR B O 1
ATOM 4715 N N . LEU B 1 293 ? 7.555 12.828 16.562 1 88.94 293 LEU B N 1
ATOM 4716 C CA . LEU B 1 293 ? 7.75 12.008 17.75 1 88.94 293 LEU B CA 1
ATOM 4717 C C . LEU B 1 293 ? 6.746 12.391 18.828 1 88.94 293 LEU B C 1
ATOM 4719 O O . LEU B 1 293 ? 6.094 11.516 19.406 1 88.94 293 LEU B O 1
ATOM 4723 N N . PHE B 1 294 ? 6.594 13.641 19.016 1 93.25 294 PHE B N 1
ATOM 4724 C CA . PHE B 1 294 ? 5.746 14.094 20.109 1 93.25 294 PHE B CA 1
ATOM 4725 C C . PHE B 1 294 ? 4.277 14.062 19.719 1 93.25 294 PHE B C 1
ATOM 4727 O O . PHE B 1 294 ? 3.391 14.117 20.562 1 93.25 294 PHE B O 1
ATOM 4734 N N . SER B 1 295 ? 4.043 13.992 18.438 1 92.94 295 SER B N 1
ATOM 4735 C CA . SER B 1 295 ? 2.66 13.961 17.969 1 92.94 295 SER B CA 1
ATOM 4736 C C . SER B 1 295 ? 1.974 12.656 18.375 1 92.94 295 SER B C 1
ATOM 4738 O O . SER B 1 295 ? 0.745 12.594 18.453 1 92.94 295 SER B O 1
ATOM 4740 N N . VAL B 1 296 ? 2.73 11.656 18.656 1 83.94 296 VAL B N 1
ATOM 4741 C CA . VAL B 1 296 ? 2.203 10.367 19.094 1 83.94 296 VAL B CA 1
ATOM 4742 C C . VAL B 1 296 ? 1.359 10.555 20.344 1 83.94 296 VAL B C 1
ATOM 4744 O O . VAL B 1 296 ? 0.332 9.891 20.516 1 83.94 296 VAL B O 1
ATOM 4747 N N . ILE B 1 297 ? 1.747 11.438 21.125 1 88.19 297 ILE B N 1
ATOM 4748 C CA . ILE B 1 297 ? 1.062 11.672 22.391 1 88.19 297 ILE B CA 1
ATOM 4749 C C . ILE B 1 297 ? 0.079 12.828 22.234 1 88.19 297 ILE B C 1
ATOM 4751 O O . ILE B 1 297 ? -1.049 12.766 22.734 1 88.19 297 ILE B O 1
ATOM 4755 N N . SER B 1 298 ? 0.498 13.812 21.484 1 93.12 298 SER B N 1
ATOM 4756 C CA . SER B 1 298 ? -0.296 15.039 21.438 1 93.12 298 SER B CA 1
ATOM 4757 C C . SER B 1 298 ? -1.581 14.828 20.641 1 93.12 298 SER B C 1
ATOM 4759 O O . SER B 1 298 ? -2.631 15.367 21 1 93.12 298 SER B O 1
ATOM 4761 N N . ILE B 1 299 ? -1.54 13.992 19.609 1 90.81 299 ILE B N 1
ATOM 4762 C CA . ILE B 1 299 ? -2.713 13.82 18.766 1 90.81 299 ILE B CA 1
ATOM 4763 C C . ILE B 1 299 ? -3.834 13.156 19.562 1 90.81 299 ILE B C 1
ATOM 4765 O O . ILE B 1 299 ? -4.949 13.68 19.625 1 90.81 299 ILE B O 1
ATOM 4769 N N . PRO B 1 300 ? -3.578 12.039 20.234 1 85.94 300 PRO B N 1
ATOM 4770 C CA . PRO B 1 300 ? -4.645 11.445 21.047 1 85.94 300 PRO B CA 1
ATOM 4771 C C . PRO B 1 300 ? -5.133 12.375 22.156 1 85.94 300 PRO B C 1
ATOM 4773 O O . PRO B 1 300 ? -6.332 12.43 22.438 1 85.94 300 PRO B O 1
ATOM 4776 N N . PHE B 1 301 ? -4.25 13.07 22.75 1 88.12 301 PHE B N 1
ATOM 4777 C CA . PHE B 1 301 ? -4.586 13.969 23.844 1 88.12 301 PHE B CA 1
ATOM 4778 C C . PHE B 1 301 ? -5.531 15.07 23.359 1 88.12 301 PHE B C 1
ATOM 4780 O O . PHE B 1 301 ? -6.566 15.32 23.984 1 88.12 301 PHE B O 1
ATOM 4787 N N . ILE B 1 302 ? -5.223 15.703 22.266 1 90.06 302 ILE B N 1
ATOM 4788 C CA . ILE B 1 302 ? -6.02 16.797 21.719 1 90.06 302 ILE B CA 1
ATOM 4789 C C . ILE B 1 302 ? -7.371 16.25 21.234 1 90.06 302 ILE B C 1
ATOM 4791 O O . ILE B 1 302 ? -8.406 16.891 21.469 1 90.06 302 ILE B O 1
ATOM 4795 N N . SER B 1 303 ? -7.352 15.102 20.594 1 83.62 303 SER B N 1
ATOM 4796 C CA . SER B 1 303 ? -8.578 14.523 20.047 1 83.62 303 SER B CA 1
ATOM 4797 C C . SER B 1 303 ? -9.555 14.156 21.172 1 83.62 303 SER B C 1
ATOM 4799 O O . SER B 1 303 ? -10.75 14.43 21.062 1 83.62 303 SER B O 1
ATOM 4801 N N . ILE B 1 304 ? -9.078 13.633 22.234 1 81.31 304 ILE B N 1
ATOM 4802 C CA . ILE B 1 304 ? -9.922 13.227 23.359 1 81.31 304 ILE B CA 1
ATOM 4803 C C . ILE B 1 304 ? -10.414 14.469 24.109 1 81.31 304 ILE B C 1
ATOM 4805 O O . ILE B 1 304 ? -11.602 14.562 24.453 1 81.31 304 ILE B O 1
ATOM 4809 N N . LEU B 1 305 ? -9.531 15.367 24.297 1 82 305 LEU B N 1
ATOM 4810 C CA . LEU B 1 305 ? -9.828 16.547 25.109 1 82 305 LEU B CA 1
ATOM 4811 C C . LEU B 1 305 ? -10.828 17.453 24.406 1 82 305 LEU B C 1
ATOM 4813 O O . LEU B 1 305 ? -11.75 17.984 25.031 1 82 305 LEU B O 1
ATOM 4817 N N . LEU B 1 306 ? -10.688 17.531 23.078 1 81.88 306 LEU B N 1
ATOM 4818 C CA . LEU B 1 306 ? -11.453 18.578 22.406 1 81.88 306 LEU B CA 1
ATOM 4819 C C . LEU B 1 306 ? -12.633 17.984 21.641 1 81.88 306 LEU B C 1
ATOM 4821 O O . LEU B 1 306 ? -13.641 18.672 21.422 1 81.88 306 LEU B O 1
ATOM 4825 N N . LEU B 1 307 ? -12.539 16.688 21.297 1 78.25 307 LEU B N 1
ATOM 4826 C CA . LEU B 1 307 ? -13.562 16.141 20.391 1 78.25 307 LEU B CA 1
ATOM 4827 C C . LEU B 1 307 ? -14.406 15.086 21.109 1 78.25 307 LEU B C 1
ATOM 4829 O O . LEU B 1 307 ? -15.383 14.594 20.547 1 78.25 307 LEU B O 1
ATOM 4833 N N . SER B 1 308 ? -14.047 14.625 22.281 1 73.5 308 SER B N 1
ATOM 4834 C CA . SER B 1 308 ? -14.883 13.719 23.047 1 73.5 308 SER B CA 1
ATOM 4835 C C . SER B 1 308 ? -16.094 14.438 23.625 1 73.5 308 SER B C 1
ATOM 4837 O O . SER B 1 308 ? -16.047 15.648 23.875 1 73.5 308 SER B O 1
#

Solvent-accessible surface area (backbone atoms only — not comparable to full-atom values): 30545 Å² total; per-residue (Å²): 130,69,48,80,50,35,49,48,39,53,48,21,47,50,53,37,20,51,50,14,23,49,37,28,74,70,61,50,38,51,72,69,39,45,52,33,50,51,50,42,36,51,60,47,16,42,19,24,32,43,30,45,38,30,74,54,84,78,50,80,71,49,54,59,52,50,54,49,36,45,52,49,36,52,49,46,48,51,52,25,46,54,53,26,64,49,38,57,76,72,63,68,59,82,49,53,35,58,43,15,44,58,26,39,41,43,50,37,42,17,42,78,58,44,25,51,35,50,43,32,60,65,65,30,63,68,45,42,35,57,48,53,53,35,46,59,59,48,43,56,44,48,53,45,56,38,46,54,29,29,18,34,92,43,92,57,80,76,79,56,76,69,63,53,66,41,53,48,56,52,20,47,52,52,19,47,51,33,26,76,71,62,59,73,70,55,65,64,55,41,50,37,26,42,47,39,14,62,33,32,45,49,51,29,25,25,46,51,13,31,54,52,56,70,49,79,64,73,71,48,77,72,42,66,63,55,54,53,52,38,46,38,28,36,48,50,46,19,52,52,48,39,65,67,42,59,82,76,45,83,53,64,68,71,50,42,49,60,32,53,40,39,20,28,26,27,24,78,58,42,28,58,52,18,52,75,40,70,32,57,35,66,59,31,44,41,46,27,43,55,22,46,63,51,28,69,56,36,39,48,51,50,47,47,72,71,69,90,130,72,50,82,50,36,50,49,39,51,49,19,48,50,51,36,19,50,49,14,22,48,38,28,74,70,60,50,39,50,72,68,38,45,52,33,50,51,50,40,35,49,60,47,16,43,19,22,34,42,31,46,38,28,74,55,84,78,50,79,71,50,54,59,51,50,54,49,34,44,51,50,38,50,50,48,47,51,52,24,47,53,53,25,64,50,38,59,76,71,63,67,58,83,50,53,35,57,44,15,44,56,27,40,41,44,51,38,42,15,39,79,59,45,26,52,36,50,42,33,59,64,66,29,61,69,44,43,35,57,46,52,54,35,47,58,60,48,42,56,43,47,53,44,56,38,48,54,28,30,18,34,92,44,89,62,79,76,79,54,77,69,64,53,66,40,54,49,55,50,22,48,53,53,18,48,52,32,24,76,71,63,58,74,70,55,66,64,56,41,50,37,26,44,48,40,14,63,33,31,44,49,51,30,26,24,47,52,14,30,54,51,58,70,48,78,63,74,70,50,77,72,42,65,64,54,53,53,51,37,46,38,26,36,48,50,46,18,52,52,48,39,65,68,42,59,81,76,43,83,52,64,69,71,50,43,50,60,31,54,36,39,21,29,27,27,24,76,58,42,29,58,52,18,52,75,40,69,32,56,36,67,59,30,44,40,47,28,44,54,23,45,62,51,28,69,56,36,38,47,49,50,47,48,71,72,68,88

Organism: Clostridioides difficile (strain 630) (NCBI:txid272563)

Sequence (616 aa):
MNFSNIFIQVAVLFIIILVGYFVRKFNLLDDHCTSKLSTLTMTVFLPSMIISSMQINFDSKMIQKILLLLFTSLIMYIVSIIIAFLLKYILKCNDKKDLGIYQYIVVFSNVAFMGYPVIEAVLGHEAIFYTAIFNLPFNLFSFTLGIYLLSKGSTSRGFSIKSLISPATIAIVIGLFLFVTGLRLPQFINEPLEMLGSITTPISMIIIGSLLANSSALDCFVNKKLYIVTFIRLLVLPVIVYFILKGWINDKMILAIPVVISSMPAAANTAIMANQYDSNITLASQCVFFTTLFSVISIPFISILLLSMNFSNIFIQVAVLFIIILVGYFVRKFNLLDDHCTSKLSTLTMTVFLPSMIISSMQINFDSKMIQKILLLLFTSLIMYIVSIIIAFLLKYILKCNDKKDLGIYQYIVVFSNVAFMGYPVIEAVLGHEAIFYTAIFNLPFNLFSFTLGIYLLSKGSTSRGFSIKSLISPATIAIVIGLFLFVTGLRLPQFINEPLEMLGSITTPISMIIIGSLLANSSALDCFVNKKLYIVTFIRLLVLPVIVYFILKGWINDKMILAIPVVISSMPAAANTAIMANQYDSNITLASQCVFFTTLFSVISIPFISILLLS

InterPro domains:
  IPR004776 Membrane transport PIN-like [PF03547] (6-150)
  IPR004776 Membrane transport PIN-like [PF03547] (160-302)
  IPR038770 Sodium/solute symporter superfamily [G3DSA:1.20.1530.20] (163-308)

Nearest PDB structures (foldseek):
  7wkw-assembly1_B  TM=6.760E-01  e=4.157E-08  Arabidopsis thaliana
  7qpa-assembly1_A  TM=6.310E-01  e=1.495E-07  Arabidopsis thaliana
  7y9u-assembly1_A  TM=6.741E-01  e=4.936E-07  Arabidopsis thaliana
  7y9t-assembly1_B  TM=6.963E-01  e=7.892E-07  Arabidopsis thaliana
  3zuy-assembly1_A  TM=4.830E-01  e=6.685E-03  Neisseria meningitidis

pLDDT: mean 90.58, std 8.36, range [48.62, 98.25]

Foldseek 3Di:
DPLVQLLVLLVVLLVLLQVLQVCLVVPVDDPVRLVVLVVCLFQAQQLLLQLLLLQDADDPVVVVLLVVLQVLLVVLLVLLQVVLVCVCVVVVDPDQQLSLLLSQQSRAFACQLAVLLSLCSRVNSNLSNSLLSSCLCVQVCCQPVVQVSNLGPHPGDDRDPVSSDTSSNVSNVNSVVCNVVVPHDDPVPSVVSVVSNVCRNSSSSSSSSSLLNPAPQPVLVVDPSLVVSLCCQQPVSLVVSLVVCVVPDDDLSSSLSSSLRSNGGGHPCSLVSSVVSVGDSNSSSSRRNVSNVCSSPSNSVSCVVRRD/DPLVCLLVLLVVLLVLLQVLQVCLVVPVDDPVRLVVLVVCLFQAQQLLLQLLLLQDADDPVVVVLLVVLQVLLVVLLVLLQVVLVCVCVVVVDPDQQLSLLLSQQSRAFACQLAVLLSLCSRVNSNLSNSLLSSCLCVQVCCQPVVQVSNLGPHPRDDRDPVSSDTSSNVSNVNSVVCNVVVPHDDPVVSVVSVVSNVCRNSSSSSSSSSLLNPQPQPVLVVDPSLVVSLCCQQPVSLVVSLVVCVVPDPDLSSSLSSSLRSNGGGHPCSLVSSVVSVGDSNSSSSRRNVSNVCSSPSNSVSCVVRRD

Radius of gyration: 26.45 Å; Cα contacts (8 Å, |Δi|>4): 952; chains: 2; bounding box: 55×74×56 Å